Protein AF-A0A5E7Z0D5-F1 (afdb_monomer)

Secondary structure (DSSP, 8-state):
------------------PPP-TTEEEEEEEE---SSS--EEEEEEEETTT--EEE-S--EE-TT--EEEE-TTSSEEEEE-EEEEEEEEE-TTT--EEEEEEEEEEEEEEEEE-TTSSEEEEEETTTTEEEEEEB-TTS-B-GGG-EEEE-----S-TTTSSS--B---EE-TTSSEEEEEEGGGTEEEEEEEP-STT-SEEEEEEEEEEPPTT--EEEEEE-TTSSEEEEEETTTTEEEEEEEETTEEEEEEEEESS-TT--SPP-EEEEEE-TTSSEEEEEE-TT--EEEEEEE-GGG-EEEEEEEE-SSS-EEEEEE-TTSSEEEEEETTTTEEEEEEE-TTT--EEEEEEEEE-SSEEEEEEEE----HHHHHHHHHHHHHHHHHHS--HHHHHHHEEEEEEEE-TTS-EE-HHHHHHHHHTTSS-EEEEEEEEEEEEEETTEEEEEEEEEEEEEETTEEEEEEEEEEEEEEEETTEEEEEEEEEEEPP-

Radius of gyration: 27.44 Å; Cα contacts (8 Å, |Δi|>4): 1356; chains: 1; bounding box: 80×64×77 Å

Nearest PDB structures (foldseek):
  3fgb-assembly2_B  TM=9.399E-01  e=6.835E-38  Bacteroides thetaiotaomicron
  3scy-assembly1_A  TM=9.393E-01  e=9.333E-38  Bacteroides fragilis NCTC 9343
  4qrj-assembly2_B  TM=9.425E-01  e=2.634E-34  Bacteroides uniformis ATCC 8492
  2r4i-assembly1_B  TM=9.078E-01  e=1.260E-07  Cytophaga hutchinsonii ATCC 33406
  3ksp-assembly1_A-2  TM=9.012E-01  e=8.169E-07  Exiguobacterium sibiricum 255-15

Structure (mmCIF, N/CA/C/O backbone):
data_AF-A0A5E7Z0D5-F1
#
_entry.id   AF-A0A5E7Z0D5-F1
#
loop_
_atom_site.group_PDB
_atom_site.id
_atom_site.type_symbol
_atom_site.label_atom_id
_atom_site.label_alt_id
_atom_site.label_comp_id
_atom_site.label_asym_id
_atom_site.label_entity_id
_atom_site.label_seq_id
_atom_site.pdbx_PDB_ins_code
_atom_site.Cartn_x
_atom_site.Cartn_y
_atom_site.Cartn_z
_atom_site.occupancy
_atom_site.B_iso_or_equiv
_atom_site.auth_seq_id
_atom_site.auth_comp_id
_atom_site.auth_asym_id
_atom_site.auth_atom_id
_atom_site.pdbx_PDB_model_num
ATOM 1 N N . MET A 1 1 ? 36.336 -41.638 30.216 1.00 37.53 1 MET A N 1
ATOM 2 C CA . MET A 1 1 ? 35.121 -41.550 29.376 1.00 37.53 1 MET A CA 1
ATOM 3 C C . MET A 1 1 ? 33.910 -41.396 30.291 1.00 37.53 1 MET A C 1
ATOM 5 O O . MET A 1 1 ? 33.478 -42.378 30.875 1.00 37.53 1 MET A O 1
ATOM 9 N N . LYS A 1 2 ? 33.425 -40.168 30.506 1.00 29.89 2 LYS A N 1
ATOM 10 C CA . LYS A 1 2 ? 32.210 -39.881 31.289 1.00 29.89 2 LYS A CA 1
ATOM 11 C C . LYS A 1 2 ? 31.131 -39.433 30.299 1.00 29.89 2 LYS A C 1
ATOM 13 O O . LYS A 1 2 ? 31.333 -38.435 29.617 1.00 29.89 2 LYS A O 1
ATOM 18 N N . LYS A 1 3 ? 30.046 -40.200 30.162 1.00 30.17 3 LYS A N 1
ATOM 19 C CA . LYS A 1 3 ? 28.889 -39.843 29.326 1.00 30.17 3 LYS A CA 1
ATOM 20 C C . LYS A 1 3 ? 27.895 -39.065 30.189 1.00 30.17 3 LYS A C 1
ATOM 22 O O . LYS A 1 3 ? 27.376 -39.608 31.157 1.00 30.17 3 LYS A O 1
ATOM 27 N N . ILE A 1 4 ? 27.681 -37.800 29.846 1.00 34.19 4 ILE A N 1
ATOM 28 C CA . ILE A 1 4 ? 26.639 -36.937 30.410 1.00 34.19 4 ILE A CA 1
ATOM 29 C C . ILE A 1 4 ? 25.372 -37.191 29.588 1.00 34.19 4 ILE A C 1
ATOM 31 O O . ILE A 1 4 ? 25.382 -37.007 28.372 1.00 34.19 4 ILE A O 1
ATOM 35 N N . ALA A 1 5 ? 24.309 -37.665 30.236 1.00 29.64 5 ALA A N 1
ATOM 36 C CA . ALA A 1 5 ? 22.995 -37.820 29.625 1.00 29.64 5 ALA A CA 1
ATOM 37 C C . ALA A 1 5 ? 22.244 -36.483 29.718 1.00 29.64 5 ALA A C 1
ATOM 39 O O . ALA A 1 5 ? 21.929 -36.022 30.813 1.00 29.64 5 ALA A O 1
ATOM 40 N N . PHE A 1 6 ? 21.986 -35.853 28.572 1.00 29.36 6 PHE A N 1
ATOM 41 C CA . PHE A 1 6 ? 21.096 -34.698 28.469 1.00 29.36 6 PHE A CA 1
ATOM 42 C C . PHE A 1 6 ? 19.648 -35.195 28.428 1.00 29.36 6 PHE A C 1
ATOM 44 O O . PHE A 1 6 ? 19.239 -35.859 27.476 1.00 29.36 6 PHE A O 1
ATOM 51 N N . VAL A 1 7 ? 18.876 -34.879 29.466 1.00 30.89 7 VAL A N 1
ATOM 52 C CA . VAL A 1 7 ? 17.419 -35.040 29.476 1.00 30.89 7 VAL A CA 1
ATOM 53 C C . VAL A 1 7 ? 16.827 -33.864 28.700 1.00 30.89 7 VAL A C 1
ATOM 55 O O . VAL A 1 7 ? 16.908 -32.720 29.139 1.00 30.89 7 VAL A O 1
ATOM 58 N N . PHE A 1 8 ? 16.264 -34.143 27.525 1.00 29.30 8 PHE A N 1
ATOM 59 C CA . PHE A 1 8 ? 15.476 -33.179 26.761 1.00 29.30 8 PHE A CA 1
ATOM 60 C C . PHE A 1 8 ? 14.107 -33.022 27.433 1.00 29.30 8 PHE A C 1
ATOM 62 O O . PHE A 1 8 ? 13.264 -33.915 27.369 1.00 29.30 8 PHE A O 1
ATOM 69 N N . LEU A 1 9 ? 13.892 -31.886 28.097 1.00 29.66 9 LEU A N 1
ATOM 70 C CA . LEU A 1 9 ? 12.584 -31.485 28.600 1.00 29.66 9 LEU A CA 1
ATOM 71 C C . LEU A 1 9 ? 11.788 -30.887 27.428 1.00 29.66 9 LEU A C 1
ATOM 73 O O . LEU A 1 9 ? 12.000 -29.742 27.034 1.00 29.66 9 LEU A O 1
ATOM 77 N N . CYS A 1 10 ? 10.905 -31.686 26.827 1.00 27.34 10 CYS A N 1
ATOM 78 C CA . CYS A 1 10 ? 9.940 -31.215 25.834 1.00 27.34 10 CYS A CA 1
ATOM 79 C C . CYS A 1 10 ? 8.899 -30.311 26.515 1.00 27.34 10 CYS A C 1
ATOM 81 O O . CYS A 1 10 ? 7.914 -30.797 27.067 1.00 27.34 10 CYS A O 1
ATOM 83 N N . CYS A 1 11 ? 9.092 -28.993 26.450 1.00 29.31 11 CYS A N 1
ATOM 84 C CA . CYS A 1 11 ? 8.020 -28.033 26.697 1.00 29.31 11 CYS A CA 1
ATOM 85 C C . CYS A 1 11 ? 7.026 -28.079 25.528 1.00 29.31 11 CYS A C 1
ATOM 87 O O . CYS A 1 11 ? 7.243 -27.473 24.481 1.00 29.31 11 CYS A O 1
ATOM 89 N N . LEU A 1 12 ? 5.928 -28.809 25.718 1.00 31.12 12 LEU A N 1
ATOM 90 C CA . LEU A 1 12 ? 4.704 -28.665 24.935 1.00 31.12 12 LEU A CA 1
ATOM 91 C C . LEU A 1 12 ? 4.104 -27.283 25.234 1.00 31.12 12 LEU A C 1
ATOM 93 O O . LEU A 1 12 ? 3.359 -27.114 26.196 1.00 31.12 12 LEU A O 1
ATOM 97 N N . MET A 1 13 ? 4.445 -26.279 24.424 1.00 34.06 13 MET A N 1
ATOM 98 C CA . MET A 1 13 ? 3.669 -25.042 24.368 1.00 34.06 13 MET A CA 1
ATOM 99 C C . MET A 1 13 ? 2.326 -25.366 23.715 1.00 34.06 13 MET A C 1
ATOM 101 O O . MET A 1 13 ? 2.240 -25.590 22.508 1.00 34.06 13 MET A O 1
ATOM 105 N N . GLY A 1 14 ? 1.283 -25.448 24.541 1.00 28.08 14 GLY A N 1
ATOM 106 C CA . GLY A 1 14 ? -0.093 -25.551 24.084 1.00 28.08 14 GLY A CA 1
ATOM 107 C C . GLY A 1 14 ? -0.430 -24.356 23.198 1.00 28.08 14 GLY A C 1
ATOM 108 O O . GLY A 1 14 ? -0.290 -23.207 23.613 1.00 28.08 14 GLY A O 1
ATOM 109 N N . ALA A 1 15 ? -0.861 -24.642 21.972 1.00 31.47 15 ALA A N 1
ATOM 110 C CA . ALA A 1 15 ? -1.439 -23.655 21.084 1.00 31.47 15 ALA A CA 1
ATOM 111 C C . ALA A 1 15 ? -2.697 -23.087 21.750 1.00 31.47 15 ALA A C 1
ATOM 113 O O . ALA A 1 15 ? -3.730 -23.753 21.827 1.00 31.47 15 ALA A O 1
ATOM 114 N N . THR A 1 16 ? -2.618 -21.856 22.250 1.00 29.27 16 THR A N 1
ATOM 115 C CA . THR A 1 16 ? -3.814 -21.084 22.552 1.00 29.27 16 THR A CA 1
ATOM 116 C C . THR A 1 16 ? -4.454 -20.736 21.216 1.00 29.27 16 THR A C 1
ATOM 118 O O . THR A 1 16 ? -3.935 -19.956 20.420 1.00 29.27 16 THR A O 1
ATOM 121 N N . SER A 1 17 ? -5.586 -21.371 20.932 1.00 31.45 17 SER A N 1
ATOM 122 C CA . SER A 1 17 ? -6.479 -20.987 19.848 1.00 31.45 17 SER A CA 1
ATOM 123 C C . SER A 1 17 ? -7.013 -19.584 20.140 1.00 31.45 17 SER A C 1
ATOM 125 O O . SER A 1 17 ? -8.058 -19.420 20.773 1.00 31.45 17 SER A O 1
ATOM 127 N N . GLY A 1 18 ? -6.265 -18.563 19.723 1.00 27.36 18 GLY A N 1
ATOM 128 C CA . GLY A 1 18 ? -6.755 -17.197 19.646 1.00 27.36 18 GLY A CA 1
ATOM 129 C C . GLY A 1 18 ? -7.931 -17.178 18.680 1.00 27.36 18 GLY A C 1
ATOM 130 O O . GLY A 1 18 ? -7.760 -17.413 17.485 1.00 27.36 18 GLY A O 1
ATOM 131 N N . LYS A 1 19 ? -9.141 -16.947 19.196 1.00 28.67 19 LYS A N 1
ATOM 132 C CA . LYS A 1 19 ? -10.292 -16.621 18.351 1.00 28.67 19 LYS A CA 1
ATOM 133 C C . LYS A 1 19 ? -9.895 -15.425 17.484 1.00 28.67 19 LYS A C 1
ATOM 135 O O . LYS A 1 19 ? -9.382 -14.435 18.003 1.00 28.67 19 LYS A O 1
ATOM 140 N N . ALA A 1 20 ? -10.073 -15.582 16.174 1.00 31.44 20 ALA A N 1
ATOM 141 C CA . ALA A 1 20 ? -9.676 -14.621 15.160 1.00 31.44 20 ALA A CA 1
ATOM 142 C C . ALA A 1 20 ? -10.129 -13.205 15.544 1.00 31.44 20 ALA A C 1
ATOM 144 O O . ALA A 1 20 ? -11.302 -12.986 15.856 1.00 31.44 20 ALA A O 1
ATOM 145 N N . GLN A 1 21 ? -9.198 -12.246 15.489 1.00 39.12 21 GLN A N 1
ATOM 146 C CA . GLN A 1 21 ? -9.558 -10.837 15.334 1.00 39.12 21 GLN A CA 1
ATOM 147 C C . GLN A 1 21 ? -10.571 -10.728 14.189 1.00 39.12 21 GLN A C 1
ATOM 149 O O . GLN A 1 21 ? -10.588 -11.574 13.296 1.00 39.12 21 GLN A O 1
ATOM 154 N N . ASN A 1 22 ? -11.439 -9.720 14.204 1.00 43.09 22 ASN A N 1
ATOM 155 C CA . ASN A 1 22 ? -12.392 -9.504 13.120 1.00 43.09 22 ASN A CA 1
ATOM 156 C C . ASN A 1 22 ? -11.619 -9.081 11.847 1.00 43.09 22 ASN A C 1
ATOM 158 O O . ASN A 1 22 ? -11.529 -7.902 11.522 1.00 43.09 22 ASN A O 1
ATOM 162 N N . THR A 1 23 ? -11.003 -10.052 11.162 1.00 55.59 23 THR A N 1
ATOM 163 C CA . THR A 1 23 ? -10.014 -9.908 10.075 1.00 55.59 23 THR A CA 1
ATOM 164 C C . THR A 1 23 ? -10.594 -9.304 8.802 1.00 55.59 23 THR A C 1
ATOM 166 O O . THR A 1 23 ? -9.869 -9.064 7.842 1.00 55.59 23 THR A O 1
ATOM 169 N N . ASN A 1 24 ? -11.900 -9.053 8.776 1.00 80.75 24 ASN A N 1
ATOM 170 C CA . ASN A 1 24 ? -12.598 -8.542 7.609 1.00 80.75 24 ASN A CA 1
ATOM 171 C C . ASN A 1 24 ? -12.686 -7.013 7.577 1.00 80.75 24 ASN A C 1
ATOM 173 O O . ASN A 1 24 ? -13.248 -6.496 6.625 1.00 80.75 24 ASN A O 1
ATOM 177 N N . GLN A 1 25 ? -12.195 -6.276 8.575 1.00 87.50 25 GLN A N 1
ATOM 178 C CA . GLN A 1 25 ? -12.237 -4.809 8.549 1.00 87.50 25 GLN A CA 1
ATOM 179 C C . GLN A 1 25 ? -10.837 -4.229 8.368 1.00 87.50 25 GLN A C 1
ATOM 181 O O . GLN A 1 25 ? -9.876 -4.631 9.026 1.00 87.50 25 GLN A O 1
ATOM 186 N N . SER A 1 26 ? -10.706 -3.265 7.465 1.00 93.81 26 SER A N 1
ATOM 187 C CA . SER A 1 26 ? -9.456 -2.536 7.233 1.00 93.81 26 SER A CA 1
ATOM 188 C C . SER A 1 26 ? -9.747 -1.071 6.949 1.00 93.81 26 SER A C 1
ATOM 190 O O . SER A 1 26 ? -10.815 -0.732 6.448 1.00 93.81 26 SER A O 1
ATOM 192 N N . PHE A 1 27 ? -8.796 -0.193 7.232 1.00 95.19 27 PHE A N 1
ATOM 193 C CA . PHE A 1 27 ? -8.756 1.126 6.627 1.00 95.19 27 PHE A CA 1
ATOM 194 C C . PHE A 1 27 ? -8.093 1.042 5.254 1.00 95.19 27 PHE A C 1
ATOM 196 O O . PHE A 1 27 ? -7.134 0.299 5.063 1.00 95.19 27 PHE A O 1
ATOM 203 N N . LEU A 1 28 ? -8.616 1.802 4.301 1.00 97.50 28 LEU A N 1
ATOM 204 C CA . LEU A 1 28 ? -8.017 2.069 3.005 1.00 97.50 28 LEU A CA 1
ATOM 205 C C . LEU A 1 28 ? -7.656 3.554 2.948 1.00 97.50 28 LEU A C 1
ATOM 207 O O . LEU A 1 28 ? -8.540 4.414 2.986 1.00 97.50 28 LEU A O 1
ATOM 211 N N . PHE A 1 29 ? -6.364 3.833 2.822 1.00 97.88 29 PHE A N 1
ATOM 212 C CA . PHE A 1 29 ? -5.819 5.160 2.566 1.00 97.88 29 PHE A CA 1
ATOM 213 C C . PHE A 1 29 ? -5.615 5.346 1.069 1.00 97.88 29 PHE A C 1
ATOM 215 O O . PHE A 1 29 ? -5.011 4.498 0.406 1.00 97.88 29 PHE A O 1
ATOM 222 N N . ILE A 1 30 ? -6.123 6.460 0.549 1.00 97.75 30 ILE A N 1
ATOM 223 C CA . ILE A 1 30 ? -6.077 6.798 -0.871 1.00 97.75 30 ILE A CA 1
ATOM 224 C C . ILE A 1 30 ? -5.329 8.113 -1.036 1.00 97.75 30 ILE A C 1
ATOM 226 O O . ILE A 1 30 ? -5.827 9.159 -0.626 1.00 97.75 30 ILE A O 1
ATOM 230 N N . GLY A 1 31 ? -4.142 8.041 -1.628 1.00 97.31 31 GLY A N 1
ATOM 231 C CA . GLY A 1 31 ? -3.338 9.202 -1.989 1.00 97.31 31 GLY A CA 1
ATOM 232 C C . GLY A 1 31 ? -3.725 9.744 -3.364 1.00 97.31 31 GLY A C 1
ATOM 233 O O . GLY A 1 31 ? -3.953 8.962 -4.299 1.00 97.31 31 GLY A O 1
ATOM 234 N N . THR A 1 32 ? -3.812 11.068 -3.489 1.00 95.81 32 THR A N 1
ATOM 235 C CA . THR A 1 32 ? -4.275 11.755 -4.702 1.00 95.81 32 THR A CA 1
ATOM 236 C C . THR A 1 32 ? -3.263 12.771 -5.232 1.00 95.81 32 THR A C 1
ATOM 238 O O . THR A 1 32 ? -2.401 13.276 -4.509 1.00 95.81 32 THR A O 1
ATOM 241 N N . TYR A 1 33 ? -3.347 13.071 -6.532 1.00 93.69 33 TYR A N 1
ATOM 242 C CA . TYR A 1 33 ? -2.724 14.283 -7.072 1.00 93.69 33 TYR A CA 1
ATOM 243 C C . TYR A 1 33 ? -3.611 15.494 -6.817 1.00 93.69 33 TYR A C 1
ATOM 245 O O . TYR A 1 33 ? -4.832 15.382 -6.884 1.00 93.69 33 TYR A O 1
ATOM 253 N N . ALA A 1 34 ? -2.988 16.655 -6.613 1.00 84.00 34 ALA A N 1
ATOM 254 C CA . ALA A 1 34 ? -3.727 17.884 -6.403 1.00 84.00 34 ALA A CA 1
ATOM 255 C C . ALA A 1 34 ? -4.514 18.308 -7.659 1.00 84.00 34 ALA A C 1
ATOM 257 O O . ALA A 1 34 ? -4.039 18.181 -8.799 1.00 84.00 34 ALA A O 1
ATOM 258 N N . THR A 1 35 ? -5.720 18.832 -7.449 1.00 76.38 35 THR A N 1
ATOM 259 C CA . THR A 1 35 ? -6.539 19.514 -8.456 1.00 76.38 35 THR A CA 1
ATOM 260 C C . THR A 1 35 ? -7.142 20.794 -7.882 1.00 76.38 35 THR A C 1
ATOM 262 O O . THR A 1 35 ? -7.195 20.988 -6.669 1.00 76.38 35 THR A O 1
ATOM 265 N N . GLU A 1 36 ? -7.623 21.668 -8.763 1.00 70.31 36 GLU A N 1
ATOM 266 C CA . GLU A 1 36 ? -8.406 22.849 -8.375 1.00 70.31 36 GLU A CA 1
ATOM 267 C C . GLU A 1 36 ? -9.855 22.494 -7.973 1.00 70.31 36 GLU A C 1
ATOM 269 O O . GLU A 1 36 ? -10.589 23.355 -7.497 1.00 70.31 36 GLU A O 1
ATOM 274 N N . ALA A 1 37 ? -10.293 21.244 -8.184 1.00 65.19 37 ALA A N 1
ATOM 275 C CA . ALA A 1 37 ? -11.704 20.850 -8.199 1.00 65.19 37 ALA A CA 1
ATOM 276 C C . ALA A 1 37 ? -12.173 20.062 -6.960 1.00 65.19 37 ALA A C 1
ATOM 278 O O . ALA A 1 37 ? -13.358 19.736 -6.861 1.00 65.19 37 ALA A O 1
ATOM 279 N N . GLY A 1 38 ? -11.291 19.745 -6.008 1.00 62.09 38 GLY A N 1
ATOM 280 C CA . GLY A 1 38 ? -11.661 18.954 -4.835 1.00 62.09 38 GLY A CA 1
ATOM 281 C C . GLY A 1 38 ? -10.632 18.976 -3.703 1.00 62.09 38 GLY A C 1
ATOM 282 O O . GLY A 1 38 ? -9.546 19.531 -3.858 1.00 62.09 38 GLY A O 1
ATOM 283 N N . PRO A 1 39 ? -10.974 18.389 -2.539 1.00 66.06 39 PRO A N 1
ATOM 284 C CA . PRO A 1 39 ? -10.037 18.269 -1.430 1.00 66.06 39 PRO A CA 1
ATOM 285 C C . PRO A 1 39 ? -8.908 17.300 -1.807 1.00 66.06 39 PRO A C 1
ATOM 287 O O . PRO A 1 39 ? -9.166 16.144 -2.147 1.00 66.06 39 PRO A O 1
ATOM 290 N N . ASN A 1 40 ? -7.669 17.785 -1.736 1.00 80.25 40 ASN A N 1
ATOM 291 C CA . ASN A 1 40 ? -6.457 17.066 -2.125 1.00 80.25 40 ASN A CA 1
ATOM 292 C C . ASN A 1 40 ? -5.793 16.398 -0.917 1.00 80.25 40 ASN A C 1
ATOM 294 O O . ASN A 1 40 ? -5.853 16.928 0.191 1.00 80.25 40 ASN A O 1
ATOM 298 N N . GLY A 1 41 ? -5.114 15.270 -1.133 1.00 91.94 41 GLY A N 1
ATOM 299 C CA . GLY A 1 41 ? -4.286 14.630 -0.113 1.00 91.94 41 GLY A CA 1
ATOM 300 C C . GLY A 1 41 ? -4.647 13.177 0.132 1.00 91.94 41 GLY A C 1
ATOM 301 O O . GLY A 1 41 ? -4.667 12.371 -0.798 1.00 91.94 41 GLY A O 1
ATOM 302 N N . ILE A 1 42 ? -4.860 12.821 1.398 1.00 95.25 42 ILE A N 1
ATOM 303 C CA . ILE A 1 42 ? -5.066 11.430 1.812 1.00 95.25 42 ILE A CA 1
ATOM 304 C C . ILE A 1 42 ? -6.515 11.244 2.258 1.00 95.25 42 ILE A C 1
ATOM 306 O O . ILE A 1 42 ? -6.966 11.844 3.235 1.00 95.25 42 ILE A O 1
ATOM 310 N N . HIS A 1 43 ? -7.250 10.392 1.546 1.00 94.31 43 HIS A N 1
ATOM 311 C CA . HIS A 1 43 ? -8.619 10.022 1.892 1.00 94.31 43 HIS A CA 1
ATOM 312 C C . HIS A 1 43 ? -8.631 8.701 2.662 1.00 94.31 43 HIS A C 1
ATOM 314 O O . HIS A 1 43 ? -8.019 7.731 2.218 1.00 94.31 43 HIS A O 1
ATOM 320 N N . THR A 1 44 ? -9.396 8.633 3.753 1.00 93.94 44 THR A N 1
ATOM 321 C CA . THR A 1 44 ? -9.528 7.415 4.568 1.00 93.94 44 THR A CA 1
ATOM 322 C C . THR A 1 44 ? -10.925 6.810 4.451 1.00 93.94 44 THR A C 1
ATOM 324 O O . THR A 1 44 ? -11.938 7.453 4.757 1.00 93.94 44 THR A O 1
ATOM 327 N N . TYR A 1 45 ? -10.971 5.540 4.061 1.00 94.31 45 TYR A N 1
ATOM 328 C CA . TYR A 1 45 ? -12.174 4.716 4.004 1.00 94.31 45 TYR A CA 1
ATOM 329 C C . TYR A 1 45 ? -12.039 3.516 4.938 1.00 94.31 45 TYR A C 1
ATOM 331 O O . TYR A 1 45 ? -10.950 3.005 5.144 1.00 94.31 45 TYR A O 1
ATOM 339 N N . GLN A 1 46 ? -13.152 3.043 5.479 1.00 91.75 46 GLN A N 1
ATOM 340 C CA . GLN A 1 46 ? -13.270 1.718 6.059 1.00 91.75 46 GLN A CA 1
ATOM 341 C C . GLN A 1 46 ? -13.692 0.776 4.938 1.00 91.75 46 GLN A C 1
ATOM 343 O O . GLN A 1 46 ? -14.593 1.101 4.163 1.00 91.75 46 GLN A O 1
ATOM 348 N N . PHE A 1 47 ? -13.033 -0.368 4.865 1.00 94.25 47 PHE A N 1
ATOM 349 C CA . PHE A 1 47 ? -13.257 -1.416 3.892 1.00 94.25 47 PHE A CA 1
ATOM 350 C C . PHE A 1 47 ? -13.705 -2.691 4.601 1.00 94.25 47 PHE A C 1
ATOM 352 O O . PHE A 1 47 ? -13.044 -3.165 5.529 1.00 94.25 47 PHE A O 1
ATOM 359 N N . ASP A 1 48 ? -14.816 -3.244 4.129 1.00 90.81 48 ASP A N 1
ATOM 360 C CA . ASP A 1 48 ? -15.330 -4.537 4.551 1.00 90.81 48 ASP A CA 1
ATOM 361 C C . ASP A 1 48 ? -14.841 -5.623 3.583 1.00 90.81 48 ASP A C 1
ATOM 363 O O . ASP A 1 48 ? -15.370 -5.802 2.488 1.00 90.81 48 ASP A O 1
ATOM 367 N N . GLY A 1 49 ? -13.834 -6.386 3.993 1.00 91.00 49 GLY A N 1
ATOM 368 C CA . GLY A 1 49 ? -13.278 -7.505 3.239 1.00 91.00 49 GLY A CA 1
ATOM 369 C C . GLY A 1 49 ? -14.211 -8.707 3.103 1.00 91.00 49 GLY A C 1
ATOM 370 O O . GLY A 1 49 ? -13.835 -9.679 2.455 1.00 91.00 49 GLY A O 1
ATOM 371 N N . GLY A 1 50 ? -15.408 -8.711 3.697 1.00 90.12 50 GLY A N 1
ATOM 372 C CA . GLY A 1 50 ? -16.445 -9.713 3.429 1.00 90.12 50 GLY A CA 1
ATOM 373 C C . GLY A 1 50 ? -17.305 -9.358 2.212 1.00 90.12 50 GLY A C 1
ATOM 374 O O . GLY A 1 50 ? -17.643 -10.232 1.415 1.00 90.12 50 GLY A O 1
ATOM 375 N N . THR A 1 51 ? -17.628 -8.075 2.052 1.00 90.69 51 THR A N 1
ATOM 376 C CA . THR A 1 51 ? -18.612 -7.573 1.073 1.00 90.69 51 THR A CA 1
ATOM 377 C C . THR A 1 51 ? -18.021 -6.678 -0.020 1.00 90.69 51 THR A C 1
ATOM 379 O O . THR A 1 51 ? -18.697 -6.409 -1.012 1.00 90.69 51 THR A O 1
ATOM 382 N N . GLY A 1 52 ? -16.788 -6.198 0.154 1.00 92.56 52 GLY A N 1
ATOM 383 C CA . GLY A 1 52 ? -16.147 -5.194 -0.700 1.00 92.56 52 GLY A CA 1
ATOM 384 C C . GLY A 1 52 ? -16.595 -3.753 -0.419 1.00 92.56 52 GLY A C 1
ATOM 385 O O . GLY A 1 52 ? -16.118 -2.825 -1.071 1.00 92.56 52 GLY A O 1
ATOM 386 N N . ALA A 1 53 ? -17.506 -3.544 0.540 1.00 90.94 53 ALA A N 1
ATOM 387 C CA . ALA A 1 53 ? -18.100 -2.238 0.796 1.00 90.94 53 ALA A CA 1
ATOM 388 C C . ALA A 1 53 ? -17.082 -1.232 1.358 1.00 90.94 53 ALA A C 1
ATOM 390 O O . ALA A 1 53 ? -16.253 -1.561 2.208 1.00 90.94 53 ALA A O 1
ATOM 391 N N . LEU A 1 54 ? -17.196 0.020 0.906 1.00 92.56 54 LEU A N 1
ATOM 392 C CA . LEU A 1 54 ? -16.366 1.149 1.323 1.00 92.56 54 LEU A CA 1
ATOM 393 C C . LEU A 1 54 ? -17.226 2.211 2.007 1.00 92.56 54 LEU A C 1
ATOM 395 O O . LEU A 1 54 ? -18.251 2.633 1.474 1.00 92.56 54 LEU A O 1
ATOM 399 N N . ARG A 1 55 ? -16.780 2.696 3.166 1.00 89.50 55 ARG A N 1
ATOM 400 C CA . ARG A 1 55 ? -17.418 3.800 3.894 1.00 89.50 55 ARG A CA 1
ATOM 401 C C . ARG A 1 55 ? -16.383 4.855 4.240 1.00 89.50 55 ARG A C 1
ATOM 403 O O . ARG A 1 55 ? -15.401 4.550 4.904 1.00 89.50 55 ARG A O 1
ATOM 410 N N . LYS A 1 56 ? -16.596 6.106 3.832 1.00 86.75 56 LYS A N 1
ATOM 411 C CA . LYS A 1 56 ? -15.685 7.206 4.185 1.00 86.75 56 LYS A CA 1
ATOM 412 C C . LYS A 1 56 ? -15.676 7.415 5.706 1.00 86.75 56 LYS A C 1
ATOM 414 O O . LYS A 1 56 ? -16.742 7.437 6.323 1.00 86.75 56 LYS A O 1
ATOM 419 N N . VAL A 1 57 ? -14.489 7.529 6.306 1.00 77.94 57 VAL A N 1
ATOM 420 C CA . VAL A 1 57 ? -14.329 7.595 7.775 1.00 77.94 57 VAL A CA 1
ATOM 421 C C . VAL A 1 57 ? -13.972 8.998 8.242 1.00 77.94 57 VAL A C 1
ATOM 423 O O . VAL A 1 57 ? -14.486 9.428 9.270 1.00 77.94 57 VAL A O 1
ATOM 426 N N . GLN A 1 58 ? -13.118 9.712 7.504 1.00 71.44 58 GLN A N 1
ATOM 427 C CA . GLN A 1 58 ? -12.550 10.983 7.962 1.00 71.44 58 GLN A CA 1
ATOM 428 C C . GLN A 1 58 ? -12.543 12.069 6.878 1.00 71.44 58 GLN A C 1
ATOM 430 O O . GLN A 1 58 ? -12.639 11.752 5.682 1.00 71.44 58 GLN A O 1
ATOM 435 N N . PRO A 1 59 ? -12.436 13.353 7.282 1.00 70.19 59 PRO A N 1
ATOM 436 C CA . PRO A 1 59 ? -12.004 14.428 6.396 1.00 70.19 59 PRO A CA 1
ATOM 437 C C . PRO A 1 59 ? -10.662 14.091 5.738 1.00 70.19 59 PRO A C 1
ATOM 439 O O . PRO A 1 59 ? -9.900 13.266 6.237 1.00 70.19 59 PRO A O 1
ATOM 442 N N . VAL A 1 60 ? -10.396 14.711 4.594 1.00 76.88 60 VAL A N 1
ATOM 443 C CA . VAL A 1 60 ? -9.141 14.509 3.865 1.00 76.88 60 VAL A CA 1
ATOM 444 C C . VAL A 1 60 ? -7.998 15.087 4.697 1.00 76.88 60 VAL A C 1
ATOM 446 O O . VAL A 1 60 ? -8.101 16.223 5.155 1.00 76.88 60 VAL A O 1
ATOM 449 N N . ALA A 1 61 ? -6.927 14.319 4.905 1.00 82.12 61 ALA A N 1
ATOM 450 C CA . ALA A 1 61 ? -5.690 14.892 5.421 1.00 82.12 61 ALA A CA 1
ATOM 451 C C . ALA A 1 61 ? -5.049 15.679 4.276 1.00 82.12 61 ALA A C 1
ATOM 453 O O . ALA A 1 61 ? -4.550 15.081 3.318 1.00 82.12 61 ALA A O 1
ATOM 454 N N . GLU A 1 62 ? -5.150 17.006 4.351 1.00 87.69 62 GLU A N 1
ATOM 455 C CA . GLU A 1 62 ? -4.696 17.904 3.293 1.00 87.69 62 GLU A CA 1
ATOM 456 C C . GLU A 1 62 ? -3.191 17.758 3.080 1.00 87.69 62 GLU A C 1
ATOM 458 O O . GLU A 1 62 ? -2.382 17.937 3.993 1.00 87.69 62 GLU A O 1
ATOM 463 N N . LEU A 1 63 ? -2.828 17.384 1.857 1.00 88.00 63 LEU A N 1
ATOM 464 C CA . LEU A 1 63 ? -1.447 17.248 1.432 1.00 88.00 63 LEU A CA 1
ATOM 465 C C . LEU A 1 63 ? -1.382 17.382 -0.085 1.00 88.00 63 LEU A C 1
ATOM 467 O O . LEU A 1 63 ? -1.993 16.602 -0.817 1.00 88.00 63 LEU A O 1
ATOM 471 N N . ASP A 1 64 ? -0.605 18.340 -0.572 1.00 88.25 64 ASP A N 1
ATOM 472 C CA . ASP A 1 64 ? -0.442 18.504 -2.010 1.00 88.25 64 ASP A CA 1
ATOM 473 C C . ASP A 1 64 ? 0.276 17.297 -2.611 1.00 88.25 64 ASP A C 1
ATOM 475 O O . ASP A 1 64 ? 1.380 16.939 -2.208 1.00 88.25 64 ASP A O 1
ATOM 479 N N . ASN A 1 65 ? -0.337 16.687 -3.626 1.00 91.81 65 ASN A N 1
ATOM 480 C CA . ASN A 1 65 ? 0.261 15.602 -4.402 1.00 91.81 65 ASN A CA 1
ATOM 481 C C . ASN A 1 65 ? 0.744 14.412 -3.555 1.00 91.81 65 ASN A C 1
ATOM 483 O O . ASN A 1 65 ? 1.861 13.935 -3.775 1.00 91.81 65 ASN A O 1
ATOM 487 N N . ALA A 1 66 ? -0.104 13.921 -2.642 1.00 95.31 66 ALA A N 1
ATOM 488 C CA . ALA A 1 66 ? 0.073 12.695 -1.853 1.00 95.31 66 ALA A CA 1
ATOM 489 C C . ALA A 1 66 ? 0.163 11.431 -2.741 1.00 95.31 66 ALA A C 1
ATOM 491 O O . ALA A 1 66 ? -0.690 10.547 -2.715 1.00 95.31 66 ALA A O 1
ATOM 492 N N . SER A 1 67 ? 1.182 11.359 -3.595 1.00 95.75 67 SER A N 1
ATOM 493 C CA . SER A 1 67 ? 1.191 10.496 -4.780 1.00 95.75 67 SER A CA 1
ATOM 494 C C . SER A 1 67 ? 1.590 9.049 -4.494 1.00 95.75 67 SER A C 1
ATOM 496 O O . SER A 1 67 ? 1.338 8.169 -5.320 1.00 95.75 67 SER A O 1
ATOM 498 N N . PHE A 1 68 ? 2.172 8.795 -3.321 1.00 98.56 68 PHE A N 1
ATOM 499 C CA . PHE A 1 68 ? 2.463 7.460 -2.814 1.00 98.56 68 PHE A CA 1
ATOM 500 C C . PHE A 1 68 ? 2.487 7.446 -1.286 1.00 98.56 68 PHE A C 1
ATOM 502 O O . PHE A 1 68 ? 2.943 8.400 -0.653 1.00 98.56 68 PHE A O 1
ATOM 509 N N . LEU A 1 69 ? 2.006 6.351 -0.707 1.00 98.56 69 LEU A N 1
ATOM 510 C CA . LEU A 1 69 ? 1.872 6.162 0.732 1.00 98.56 69 LEU A CA 1
ATOM 511 C C . LEU A 1 69 ? 2.586 4.874 1.153 1.00 98.56 69 LEU A C 1
ATOM 513 O O . LEU A 1 69 ? 2.642 3.915 0.380 1.00 98.56 69 LEU A O 1
ATOM 517 N N . ALA A 1 70 ? 3.053 4.818 2.393 1.00 98.31 70 ALA A N 1
ATOM 518 C CA . ALA A 1 70 ? 3.455 3.597 3.080 1.00 98.31 70 ALA A CA 1
ATOM 519 C C . ALA A 1 70 ? 2.848 3.590 4.484 1.00 98.31 70 ALA A C 1
ATOM 521 O O . ALA A 1 70 ? 2.811 4.625 5.140 1.00 98.31 70 ALA A O 1
ATOM 522 N N . VAL A 1 71 ? 2.375 2.432 4.931 1.00 97.56 71 VAL A N 1
ATOM 523 C CA . VAL A 1 71 ? 1.928 2.209 6.311 1.00 97.56 71 VAL A CA 1
ATOM 524 C C . VAL A 1 71 ? 2.993 1.350 6.981 1.00 97.56 71 VAL A C 1
ATOM 526 O O . VAL A 1 71 ? 3.505 0.435 6.332 1.00 97.56 71 VAL A O 1
ATOM 529 N N . SER A 1 72 ? 3.367 1.667 8.219 1.00 95.69 72 SER A N 1
ATOM 530 C CA . SER A 1 72 ? 4.292 0.837 8.998 1.00 95.69 72 SER A CA 1
ATOM 531 C C . SER A 1 72 ? 3.677 -0.536 9.291 1.00 95.69 72 SER A C 1
ATOM 533 O O . SER A 1 72 ? 2.456 -0.676 9.368 1.00 95.69 72 SER A O 1
ATOM 535 N N . ASP A 1 73 ? 4.501 -1.571 9.463 1.00 92.38 73 ASP A N 1
ATOM 536 C CA . ASP A 1 73 ? 4.005 -2.944 9.654 1.00 92.38 73 ASP A CA 1
ATOM 537 C C . ASP A 1 73 ? 3.158 -3.095 10.929 1.00 92.38 73 ASP A C 1
ATOM 539 O O . ASP A 1 73 ? 2.163 -3.825 10.936 1.00 92.38 73 ASP A O 1
ATOM 543 N N . ASP A 1 74 ? 3.484 -2.339 11.978 1.00 90.38 74 ASP A N 1
ATOM 544 C CA . ASP A 1 74 ? 2.713 -2.261 13.222 1.00 90.38 74 ASP A CA 1
ATOM 545 C C . ASP A 1 74 ? 1.397 -1.464 13.093 1.00 90.38 74 ASP A C 1
ATOM 547 O O . ASP A 1 74 ? 0.567 -1.500 13.999 1.00 90.38 74 ASP A O 1
ATOM 551 N N . GLN A 1 75 ? 1.161 -0.822 11.942 1.00 92.56 75 GLN A N 1
ATOM 552 C CA . GLN A 1 75 ? -0.014 -0.010 11.612 1.00 92.56 75 GLN A CA 1
ATOM 553 C C . GLN A 1 75 ? -0.167 1.260 12.466 1.00 92.56 75 GLN A C 1
ATOM 555 O O . GLN A 1 75 ? -1.276 1.782 12.591 1.00 92.56 75 G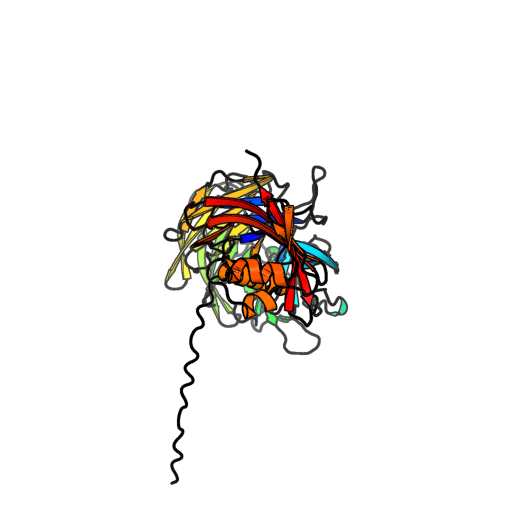LN A O 1
ATOM 560 N N . THR A 1 76 ? 0.921 1.771 13.049 1.00 92.50 76 THR A N 1
ATOM 561 C CA . THR A 1 76 ? 0.892 2.961 13.919 1.00 92.50 76 THR A CA 1
ATOM 562 C C . THR A 1 76 ? 1.383 4.239 13.242 1.00 92.50 76 THR A C 1
ATOM 564 O O . THR A 1 76 ? 1.150 5.332 13.760 1.00 92.50 76 THR A O 1
ATOM 567 N N . ASN A 1 77 ? 1.989 4.145 12.056 1.00 97.56 77 ASN A N 1
ATOM 568 C CA . ASN A 1 77 ? 2.452 5.289 11.281 1.00 97.56 77 ASN A CA 1
ATOM 569 C C . ASN A 1 77 ? 2.070 5.184 9.804 1.00 97.56 77 ASN A C 1
ATOM 571 O O . ASN A 1 77 ? 1.962 4.103 9.220 1.00 97.56 77 ASN A O 1
ATOM 575 N N . LEU A 1 78 ? 1.910 6.350 9.182 1.00 98.25 78 LEU A N 1
ATOM 576 C CA . LEU A 1 78 ? 1.764 6.490 7.741 1.00 98.25 78 LEU A CA 1
ATOM 577 C C . LEU A 1 78 ? 2.778 7.512 7.226 1.00 98.25 78 LEU A C 1
ATOM 579 O O . LEU A 1 78 ? 2.907 8.609 7.768 1.00 98.25 78 LEU A O 1
ATOM 583 N N . TYR A 1 79 ? 3.456 7.161 6.140 1.00 98.62 79 TYR A N 1
ATOM 584 C CA . TYR A 1 79 ? 4.400 8.012 5.428 1.00 98.62 79 TYR A CA 1
ATOM 585 C C . TYR A 1 79 ? 3.854 8.359 4.047 1.00 98.62 79 TYR A C 1
ATOM 587 O O . TYR A 1 79 ? 3.358 7.482 3.341 1.00 98.62 79 TYR A O 1
ATOM 595 N N . ALA A 1 80 ? 3.953 9.625 3.645 1.00 98.31 80 ALA A N 1
ATOM 596 C CA . ALA A 1 80 ? 3.396 10.112 2.385 1.00 98.31 80 ALA A CA 1
ATOM 597 C C . ALA A 1 80 ? 4.367 11.033 1.641 1.00 98.31 80 ALA A C 1
ATOM 599 O O . ALA A 1 80 ? 4.863 12.015 2.201 1.00 98.31 80 ALA A O 1
ATOM 600 N N . VAL A 1 81 ? 4.599 10.752 0.357 1.00 97.19 81 VAL A N 1
ATOM 601 C CA . VAL A 1 81 ? 5.354 11.653 -0.529 1.00 97.19 81 VAL A CA 1
ATOM 602 C C . VAL A 1 81 ? 4.453 12.758 -1.068 1.00 97.19 81 VAL A C 1
ATOM 604 O O . VAL A 1 81 ? 3.311 12.492 -1.432 1.00 97.19 81 VAL A O 1
ATOM 607 N N . SER A 1 82 ? 4.979 13.979 -1.164 1.00 93.69 82 SER A N 1
ATOM 608 C CA . SER A 1 82 ? 4.276 15.160 -1.694 1.00 93.69 82 SER A CA 1
ATOM 609 C C . SER A 1 82 ? 5.053 15.861 -2.818 1.00 93.69 82 SER A C 1
ATOM 611 O O . SER A 1 82 ? 4.916 17.064 -3.044 1.00 93.69 82 SER A O 1
ATOM 613 N N . GLY A 1 83 ? 5.953 15.136 -3.489 1.00 87.81 83 GLY A N 1
ATOM 614 C CA . GLY A 1 83 ? 6.864 15.667 -4.503 1.00 87.81 83 GLY A CA 1
ATOM 615 C C . GLY A 1 83 ? 8.052 16.419 -3.899 1.00 87.81 83 GLY A C 1
ATOM 616 O O . GLY A 1 83 ? 9.192 16.023 -4.099 1.00 87.81 83 GLY A O 1
ATOM 617 N N . SER A 1 84 ? 7.819 17.492 -3.144 1.00 91.94 84 SER A N 1
ATOM 618 C CA . SER A 1 84 ? 8.894 18.300 -2.534 1.00 91.94 84 SER A CA 1
ATOM 619 C C . SER A 1 84 ? 9.278 17.874 -1.114 1.00 91.94 84 SER A C 1
ATOM 621 O O . SER A 1 84 ? 10.247 18.384 -0.549 1.00 91.94 84 SER A O 1
ATOM 623 N N . LYS A 1 85 ? 8.499 16.976 -0.506 1.00 95.50 85 LYS A N 1
ATOM 624 C CA . LYS A 1 85 ? 8.705 16.484 0.858 1.00 95.50 85 LYS A CA 1
ATOM 625 C C . LYS A 1 85 ? 8.284 15.025 0.988 1.00 95.50 85 LYS A C 1
ATOM 627 O O . LYS A 1 85 ? 7.583 14.475 0.131 1.00 95.50 85 LYS A O 1
ATOM 632 N N . VAL A 1 86 ? 8.690 14.430 2.100 1.00 97.81 86 VAL A N 1
ATOM 633 C CA . VAL A 1 86 ? 8.086 13.221 2.661 1.00 97.81 86 VAL A CA 1
ATOM 634 C C . VAL A 1 86 ? 7.565 13.563 4.047 1.00 97.81 86 VAL A C 1
ATOM 636 O O . VAL A 1 86 ? 8.242 14.237 4.819 1.00 97.81 86 VAL A O 1
ATOM 639 N N . ASN A 1 87 ? 6.343 13.139 4.339 1.00 98.19 87 ASN A N 1
ATOM 640 C CA . ASN A 1 87 ? 5.579 13.529 5.517 1.00 98.19 87 ASN A CA 1
ATOM 641 C C . ASN A 1 87 ? 5.304 12.288 6.365 1.00 98.19 87 ASN A C 1
ATOM 643 O O . ASN A 1 87 ? 4.942 11.249 5.813 1.00 98.19 87 ASN A O 1
ATOM 647 N N . ALA A 1 88 ? 5.482 12.404 7.677 1.00 98.38 88 ALA A N 1
ATOM 648 C CA . ALA A 1 88 ? 5.179 11.363 8.648 1.00 98.38 88 ALA A CA 1
ATOM 649 C C . ALA A 1 88 ? 3.911 11.730 9.422 1.00 98.38 88 ALA A C 1
ATOM 651 O O . ALA A 1 88 ? 3.721 12.880 9.828 1.00 98.38 88 ALA A O 1
ATOM 652 N N . TYR A 1 89 ? 3.065 10.735 9.648 1.00 97.81 89 TYR A N 1
ATOM 653 C CA . TYR A 1 89 ? 1.851 10.832 10.444 1.00 97.81 89 TYR A CA 1
ATOM 654 C C . TYR A 1 89 ? 1.831 9.691 11.460 1.00 97.81 89 TYR A C 1
ATOM 656 O O . TYR A 1 89 ? 2.262 8.576 11.150 1.00 97.81 89 TYR A O 1
ATOM 664 N N . THR A 1 90 ? 1.286 9.930 12.651 1.00 95.44 90 THR A N 1
ATOM 665 C CA . THR A 1 90 ? 0.749 8.825 13.452 1.00 95.44 90 THR A CA 1
ATOM 666 C C . THR A 1 90 ? -0.560 8.364 12.832 1.00 95.44 90 THR A C 1
ATOM 668 O O . THR A 1 90 ? -1.338 9.171 12.321 1.00 95.44 90 THR A O 1
ATOM 671 N N . LEU A 1 91 ? -0.789 7.060 12.875 1.00 93.38 91 LEU A N 1
ATOM 672 C CA . LEU A 1 91 ? -2.002 6.382 12.465 1.00 93.38 91 LEU A CA 1
ATOM 673 C C . LEU A 1 91 ? -2.635 5.748 13.705 1.00 93.38 91 LEU A C 1
ATOM 675 O O . LEU A 1 91 ? -2.041 4.898 14.357 1.00 93.38 91 LEU A O 1
ATOM 679 N N . ASN A 1 92 ? -3.868 6.139 14.021 1.00 88.38 92 ASN A N 1
ATOM 680 C CA . ASN A 1 92 ? -4.680 5.414 14.988 1.00 88.38 92 ASN A CA 1
ATOM 681 C C . ASN A 1 92 ? -5.263 4.155 14.314 1.00 88.38 92 ASN A C 1
ATOM 683 O O . ASN A 1 92 ? -6.142 4.293 13.457 1.00 88.38 92 ASN A O 1
ATOM 687 N N . PRO A 1 93 ? -4.845 2.937 14.700 1.00 85.75 93 PRO A N 1
ATOM 688 C CA . PRO A 1 93 ? -5.242 1.719 14.000 1.00 85.75 93 PRO A CA 1
ATOM 689 C C . PRO A 1 93 ? -6.685 1.277 14.297 1.00 85.75 93 PRO A C 1
ATOM 691 O O . PRO A 1 93 ? -7.202 0.399 13.606 1.00 85.75 93 PRO A O 1
ATOM 694 N N . GLY A 1 94 ? -7.354 1.890 15.282 1.00 80.56 94 GLY A N 1
ATOM 695 C CA . GLY A 1 94 ? -8.764 1.646 15.602 1.00 80.56 94 GLY A CA 1
ATOM 696 C C . GLY A 1 94 ? -9.723 2.580 14.861 1.00 80.56 94 GLY A C 1
ATOM 697 O O . GLY A 1 94 ? -10.844 2.189 14.536 1.00 80.56 94 GLY A O 1
ATOM 698 N N . THR A 1 95 ? -9.290 3.807 14.546 1.00 82.19 95 THR A N 1
ATOM 699 C CA . THR A 1 95 ? -10.143 4.846 13.929 1.00 82.19 95 THR A CA 1
ATOM 700 C C . THR A 1 95 ? -9.708 5.276 12.528 1.00 82.19 95 THR A C 1
ATOM 702 O O . THR A 1 95 ? -10.467 5.965 11.839 1.00 82.19 95 THR A O 1
ATOM 705 N N . GLY A 1 96 ? -8.498 4.908 12.104 1.00 87.31 96 GLY A N 1
ATOM 706 C CA . GLY A 1 96 ? -7.892 5.330 10.843 1.00 87.31 96 GLY A CA 1
ATOM 707 C C . GLY A 1 96 ? -7.416 6.784 10.857 1.00 87.31 96 GLY A C 1
ATOM 708 O O . GLY A 1 96 ? -7.215 7.364 9.791 1.00 87.31 96 GLY A O 1
ATOM 709 N N . GLN A 1 97 ? -7.311 7.406 12.041 1.00 87.69 97 GLN A N 1
ATOM 710 C CA . GLN A 1 97 ? -6.968 8.824 12.166 1.00 87.69 97 GLN A CA 1
ATOM 711 C C . GLN A 1 97 ? -5.500 9.086 11.922 1.00 87.69 97 GLN A C 1
ATOM 713 O O . GLN A 1 97 ? -4.660 8.438 12.535 1.00 87.69 97 GLN A O 1
ATOM 718 N N . LEU A 1 98 ? -5.227 10.072 11.068 1.00 92.06 98 LEU A N 1
ATOM 719 C CA . LEU A 1 98 ? -3.886 10.558 10.794 1.00 92.06 98 LEU A CA 1
ATOM 720 C C . LEU A 1 98 ? -3.632 11.849 11.574 1.00 92.06 98 LEU A C 1
ATOM 722 O O . LEU A 1 98 ? -4.405 12.799 11.450 1.00 92.06 98 LEU A O 1
ATOM 726 N N . SER A 1 99 ? -2.540 11.897 12.337 1.00 91.81 99 SER A N 1
ATOM 727 C CA . SER A 1 99 ? -2.043 13.139 12.944 1.00 91.81 99 SER A CA 1
ATOM 728 C C . SER A 1 99 ? -0.640 13.424 12.432 1.00 91.81 99 SER A C 1
ATOM 730 O O . SER A 1 99 ? 0.238 12.572 12.531 1.00 91.81 99 SER A O 1
ATOM 732 N N . PHE A 1 100 ? -0.431 14.608 11.860 1.00 96.06 100 PHE A N 1
ATOM 733 C CA . PHE A 1 100 ? 0.868 14.999 11.317 1.00 96.06 100 PHE A CA 1
ATOM 734 C C . PHE A 1 100 ? 1.937 15.046 12.417 1.00 96.06 100 PHE A C 1
ATOM 736 O O . PHE A 1 100 ? 1.694 15.599 13.488 1.00 96.06 100 PHE A O 1
ATOM 743 N N . LEU A 1 101 ? 3.111 14.482 12.129 1.00 97.25 101 LEU A N 1
ATOM 744 C CA . LEU A 1 101 ? 4.285 14.511 13.000 1.00 97.25 101 LEU A CA 1
ATOM 745 C C . LEU A 1 101 ? 5.286 15.557 12.509 1.00 97.25 101 LEU A C 1
ATOM 747 O O . LEU A 1 101 ? 5.445 16.620 13.105 1.00 97.25 101 LEU A O 1
ATOM 751 N N . ASN A 1 102 ? 5.970 15.251 11.409 1.00 98.06 102 ASN A N 1
ATOM 752 C CA . ASN A 1 102 ? 6.939 16.134 10.778 1.00 98.06 102 ASN A CA 1
ATOM 753 C C . ASN A 1 102 ? 7.147 15.758 9.302 1.00 98.06 102 ASN A C 1
ATOM 755 O O . ASN A 1 102 ? 6.484 14.879 8.747 1.00 98.06 102 ASN A O 1
ATOM 759 N N . SER A 1 103 ? 8.073 16.454 8.646 1.00 97.94 103 SER A N 1
ATOM 760 C CA . SER A 1 103 ? 8.434 16.200 7.252 1.00 97.94 103 SER A CA 1
ATOM 761 C C . SER A 1 103 ? 9.931 16.365 7.024 1.00 97.94 103 SER A C 1
ATOM 763 O O . SER A 1 103 ? 10.565 17.166 7.716 1.00 97.94 103 SER A O 1
ATOM 765 N N . VAL A 1 104 ? 10.461 15.703 6.000 1.00 97.56 104 VAL A N 1
ATOM 766 C CA . VAL A 1 104 ? 11.796 15.954 5.435 1.00 97.56 104 VAL A CA 1
ATOM 767 C C . VAL A 1 104 ? 11.682 16.493 4.003 1.00 97.56 104 VAL A C 1
ATOM 769 O O . VAL A 1 104 ? 10.753 16.101 3.290 1.00 97.56 104 VAL A O 1
ATOM 772 N N . PRO A 1 105 ? 12.575 17.402 3.564 1.00 95.75 105 PRO A N 1
ATOM 773 C CA . PRO A 1 105 ? 12.654 17.819 2.164 1.00 95.75 105 PRO A CA 1
ATOM 774 C C . PRO A 1 105 ? 12.981 16.642 1.245 1.00 95.75 105 PRO A C 1
ATOM 776 O O . PRO A 1 105 ? 13.647 15.702 1.665 1.00 95.75 105 PRO A O 1
ATOM 779 N N . SER A 1 106 ? 12.531 16.713 -0.006 1.00 93.38 106 SER A N 1
ATOM 780 C CA . SER A 1 106 ? 12.838 15.709 -1.022 1.00 93.38 106 SER A CA 1
ATOM 781 C C . SER A 1 106 ? 12.766 16.298 -2.436 1.00 93.38 106 SER A C 1
ATOM 783 O O . SER A 1 106 ? 12.117 17.321 -2.665 1.00 93.38 106 SER A O 1
ATOM 785 N N . ALA A 1 107 ? 13.439 15.674 -3.402 1.00 88.69 107 ALA A N 1
ATOM 786 C CA . ALA A 1 107 ? 13.618 16.214 -4.752 1.00 88.69 107 ALA A CA 1
ATOM 787 C C . ALA A 1 107 ? 12.741 15.502 -5.799 1.00 88.69 107 ALA A C 1
ATOM 789 O O . ALA A 1 107 ? 13.231 14.767 -6.656 1.00 88.69 107 ALA A O 1
ATOM 790 N N . GLY A 1 108 ? 11.426 15.713 -5.761 1.00 90.00 108 GLY A N 1
ATOM 791 C CA . GLY A 1 108 ? 10.490 15.054 -6.681 1.00 90.00 108 GLY A CA 1
ATOM 792 C C . GLY A 1 108 ? 10.168 13.618 -6.262 1.00 90.00 108 GLY A C 1
ATOM 793 O O . GLY A 1 108 ? 10.196 12.711 -7.099 1.00 90.00 108 GLY A O 1
ATOM 794 N N . SER A 1 109 ? 9.893 13.422 -4.972 1.00 94.50 109 SER A N 1
ATOM 795 C CA . SER A 1 109 ? 9.527 12.144 -4.367 1.00 94.50 109 SER A CA 1
ATOM 796 C C . SER A 1 109 ? 8.282 11.542 -5.013 1.00 94.50 109 SER A C 1
ATOM 798 O O . SER A 1 109 ? 7.272 12.210 -5.242 1.00 94.50 109 SER A O 1
ATOM 800 N N . CYS A 1 110 ? 8.372 10.256 -5.344 1.00 96.62 110 CYS A N 1
ATOM 801 C CA . CYS A 1 110 ? 7.332 9.524 -6.070 1.00 96.62 110 CYS A CA 1
ATOM 802 C C . CYS A 1 110 ? 7.005 8.157 -5.461 1.00 96.62 110 CYS A C 1
ATOM 804 O O . CYS A 1 110 ? 6.032 7.524 -5.868 1.00 96.62 110 CYS A O 1
ATOM 806 N N . TYR A 1 111 ? 7.822 7.699 -4.511 1.00 98.62 111 TYR A N 1
ATOM 807 C CA . TYR A 1 111 ? 7.674 6.419 -3.840 1.00 98.62 111 TYR A CA 1
ATOM 808 C C . TYR A 1 111 ? 8.238 6.515 -2.425 1.00 98.62 111 TYR A C 1
ATOM 810 O O . TYR A 1 111 ? 9.258 7.169 -2.206 1.00 98.62 111 TYR A O 1
ATOM 818 N N . VAL A 1 112 ? 7.590 5.841 -1.480 1.00 98.62 112 VAL A N 1
ATOM 819 C CA . VAL A 1 112 ? 8.067 5.687 -0.105 1.00 98.62 112 VAL A CA 1
ATOM 820 C C . VAL A 1 112 ? 7.802 4.264 0.374 1.00 98.62 112 VAL A C 1
ATOM 822 O O . VAL A 1 112 ? 6.787 3.660 0.018 1.00 98.62 112 VAL A O 1
ATOM 825 N N . SER A 1 113 ? 8.719 3.727 1.169 1.00 98.25 113 SER A N 1
ATOM 826 C CA . SER A 1 113 ? 8.572 2.473 1.907 1.00 98.25 113 SER A CA 1
ATOM 827 C C . SER A 1 113 ? 9.210 2.600 3.288 1.00 98.25 113 SER A C 1
ATOM 829 O O . SER A 1 113 ? 10.047 3.471 3.507 1.00 98.25 113 SER A O 1
ATOM 831 N N . ALA A 1 114 ? 8.805 1.745 4.222 1.00 95.94 114 ALA A N 1
ATOM 832 C CA . ALA A 1 114 ? 9.378 1.672 5.561 1.00 95.94 114 ALA A CA 1
ATOM 833 C C . ALA A 1 114 ? 10.013 0.295 5.781 1.00 95.94 114 ALA A C 1
ATOM 835 O O . ALA A 1 114 ? 9.578 -0.698 5.192 1.00 95.94 114 ALA A O 1
ATOM 836 N N . ALA A 1 115 ? 11.050 0.241 6.612 1.00 94.06 115 ALA A N 1
ATOM 837 C CA . ALA A 1 115 ? 11.567 -1.014 7.133 1.00 94.06 115 ALA A CA 1
ATOM 838 C C . ALA A 1 115 ? 10.515 -1.680 8.050 1.00 94.06 115 ALA A C 1
ATOM 840 O O . ALA A 1 115 ? 9.776 -0.960 8.725 1.00 94.06 115 ALA A O 1
ATOM 841 N N . PRO A 1 116 ? 10.450 -3.025 8.116 1.00 90.44 116 PRO A N 1
ATOM 842 C CA . PRO A 1 116 ? 9.485 -3.744 8.957 1.00 90.44 116 PRO A CA 1
ATOM 843 C C . PRO A 1 116 ? 9.525 -3.380 10.444 1.00 90.44 116 PRO A C 1
ATOM 845 O O . PRO A 1 116 ? 8.506 -3.398 11.124 1.00 90.44 116 PRO A O 1
ATOM 848 N N . ASP A 1 117 ? 10.704 -3.030 10.958 1.00 89.00 117 ASP A N 1
ATOM 849 C CA . ASP A 1 117 ? 10.890 -2.589 12.345 1.00 89.00 117 ASP A CA 1
ATOM 850 C C . ASP A 1 117 ? 10.537 -1.107 12.568 1.00 89.00 117 ASP A C 1
ATOM 852 O O . ASP A 1 117 ? 10.713 -0.587 13.667 1.00 89.00 117 ASP A O 1
ATOM 856 N N . GLY A 1 118 ? 10.080 -0.415 11.521 1.00 90.25 118 GLY A N 1
ATOM 857 C CA . GLY A 1 118 ? 9.722 0.997 11.540 1.00 90.25 118 GLY A CA 1
ATOM 858 C C . GLY A 1 118 ? 10.907 1.952 11.655 1.00 90.25 118 GLY A C 1
ATOM 859 O O . GLY A 1 118 ? 10.681 3.153 11.587 1.00 90.25 118 GLY A O 1
ATOM 860 N N . SER A 1 119 ? 12.148 1.465 11.783 1.00 92.94 119 SER A N 1
ATOM 861 C CA . SER A 1 119 ? 13.333 2.262 12.154 1.00 92.94 119 SER A CA 1
ATOM 862 C C . SER A 1 119 ? 13.849 3.195 11.057 1.00 92.94 119 SER A C 1
ATOM 864 O O . SER A 1 119 ? 14.629 4.115 11.316 1.00 92.94 119 SER A O 1
ATOM 866 N N . THR A 1 120 ? 13.479 2.911 9.809 1.00 96.50 120 THR A N 1
ATOM 867 C CA . THR A 1 120 ? 14.019 3.570 8.622 1.00 96.50 120 THR A CA 1
ATOM 868 C C . THR A 1 120 ? 12.951 3.673 7.544 1.00 96.50 120 THR A C 1
ATOM 870 O O . THR A 1 120 ? 12.227 2.717 7.274 1.00 96.50 120 THR A O 1
ATOM 873 N N . VAL A 1 121 ? 12.901 4.820 6.877 1.00 98.19 121 VAL A N 1
ATOM 874 C CA . VAL A 1 121 ? 12.064 5.082 5.707 1.00 98.19 121 VAL A CA 1
ATOM 875 C C . VAL A 1 121 ? 12.951 5.309 4.489 1.00 98.19 121 VAL A C 1
ATOM 877 O O . VAL A 1 121 ? 13.953 6.021 4.561 1.00 98.19 121 VAL A O 1
ATOM 880 N N . PHE A 1 122 ? 12.572 4.709 3.363 1.00 98.56 122 PHE A N 1
ATOM 881 C CA . PHE A 1 122 ? 13.272 4.803 2.085 1.00 98.56 122 PHE A CA 1
ATOM 882 C C . PHE A 1 122 ? 12.421 5.549 1.066 1.00 98.56 122 PHE A C 1
ATOM 884 O O . PHE A 1 122 ? 11.248 5.228 0.864 1.00 98.56 122 PHE A O 1
ATOM 891 N N . VAL A 1 123 ? 13.031 6.493 0.360 1.00 98.69 123 VAL A N 1
ATOM 892 C CA . VAL A 1 123 ? 12.352 7.398 -0.568 1.00 98.69 123 VAL A CA 1
ATOM 893 C C . VAL A 1 123 ? 12.946 7.256 -1.963 1.00 98.69 123 VAL A C 1
ATOM 895 O O . VAL A 1 123 ? 14.165 7.181 -2.137 1.00 98.69 123 VAL A O 1
ATOM 898 N N . GLY A 1 124 ? 12.075 7.198 -2.967 1.00 98.38 124 GLY A N 1
ATOM 899 C CA . GLY A 1 124 ? 12.450 7.228 -4.375 1.00 98.38 124 GLY A CA 1
ATOM 900 C C . GLY A 1 124 ? 12.079 8.557 -5.022 1.00 98.38 124 GLY A C 1
ATOM 901 O O . GLY A 1 124 ? 10.897 8.915 -5.064 1.00 98.38 124 GLY A O 1
ATOM 902 N N . ASN A 1 125 ? 13.073 9.253 -5.573 1.00 98.44 125 ASN A N 1
ATOM 903 C CA . ASN A 1 125 ? 12.917 10.585 -6.148 1.00 98.44 125 ASN A CA 1
ATOM 904 C C . ASN A 1 125 ? 13.026 10.533 -7.670 1.00 98.44 125 ASN A C 1
ATOM 906 O O . ASN A 1 125 ? 14.118 10.416 -8.232 1.00 98.44 125 ASN A O 1
ATOM 910 N N . TYR A 1 126 ? 11.878 10.650 -8.341 1.00 97.94 126 TYR A N 1
ATOM 911 C CA . TYR A 1 126 ? 11.810 10.629 -9.801 1.00 97.94 126 TYR A CA 1
ATOM 912 C C . TYR A 1 126 ? 12.453 11.883 -10.393 1.00 97.94 126 TYR A C 1
ATOM 914 O O . TYR A 1 126 ? 13.244 11.786 -11.326 1.00 97.94 126 TYR A O 1
ATOM 922 N N . GLY A 1 127 ? 12.117 13.060 -9.849 1.00 95.06 127 GLY A N 1
ATOM 923 C CA . GLY A 1 127 ? 12.596 14.346 -10.367 1.00 95.06 127 GLY A CA 1
ATOM 924 C C . GLY A 1 127 ? 14.097 14.564 -10.164 1.00 95.06 127 GLY A C 1
ATOM 925 O O . GLY A 1 127 ? 14.765 15.072 -11.056 1.00 95.06 127 GLY A O 1
ATOM 926 N N . GLY A 1 128 ? 14.629 14.158 -9.008 1.00 96.31 128 GLY A N 1
ATOM 927 C CA . GLY A 1 128 ? 16.049 14.277 -8.665 1.00 96.31 128 GLY A CA 1
ATOM 928 C C . GLY A 1 128 ? 16.922 13.102 -9.115 1.00 96.31 128 GLY A C 1
ATOM 929 O O . GLY A 1 128 ? 18.148 13.194 -9.045 1.00 96.31 128 GLY A O 1
ATOM 930 N N . GLY A 1 129 ? 16.322 11.991 -9.554 1.00 98.00 129 GLY A N 1
ATOM 931 C CA . GLY A 1 129 ? 17.070 10.813 -9.991 1.00 98.00 129 GLY A CA 1
ATOM 932 C C . GLY A 1 129 ? 17.921 10.196 -8.881 1.00 98.00 129 GLY A C 1
ATOM 933 O O . GLY A 1 129 ? 19.081 9.854 -9.100 1.00 98.00 129 GLY A O 1
ATOM 934 N N . ASN A 1 130 ? 17.385 10.125 -7.664 1.00 98.12 130 ASN A N 1
ATOM 935 C CA . ASN A 1 130 ? 18.113 9.655 -6.489 1.00 98.12 130 ASN A CA 1
ATOM 936 C C . ASN A 1 130 ? 17.207 8.892 -5.518 1.00 98.12 130 ASN A C 1
ATOM 938 O O . ASN A 1 130 ? 15.983 8.854 -5.670 1.00 98.12 130 ASN A O 1
ATOM 942 N N . THR A 1 131 ? 17.826 8.249 -4.535 1.00 98.38 131 THR A N 1
ATOM 943 C CA . THR A 1 131 ? 17.122 7.642 -3.405 1.00 98.38 131 THR A CA 1
ATOM 944 C C . THR A 1 131 ? 17.609 8.248 -2.098 1.00 98.38 131 THR A C 1
ATOM 946 O O . THR A 1 131 ? 18.776 8.622 -1.978 1.00 98.38 131 THR A O 1
ATOM 949 N N . GLU A 1 132 ? 16.712 8.352 -1.124 1.00 97.44 132 GLU A N 1
ATOM 950 C CA . GLU A 1 132 ? 17.027 8.808 0.228 1.00 97.44 132 GLU A CA 1
ATOM 951 C C . GLU A 1 132 ? 16.667 7.717 1.241 1.00 97.44 132 GLU A C 1
ATOM 953 O O . GLU A 1 132 ? 15.711 6.961 1.049 1.00 97.44 132 GLU A O 1
ATOM 958 N N . ALA A 1 133 ? 17.414 7.651 2.336 1.00 97.50 133 ALA A N 1
ATOM 959 C CA . ALA A 1 133 ? 17.071 6.872 3.517 1.00 97.50 133 ALA A CA 1
ATOM 960 C C . ALA A 1 133 ? 17.086 7.783 4.744 1.00 97.50 133 ALA A C 1
ATOM 962 O O . ALA A 1 133 ? 17.966 8.632 4.877 1.00 97.50 133 ALA A O 1
ATOM 963 N N .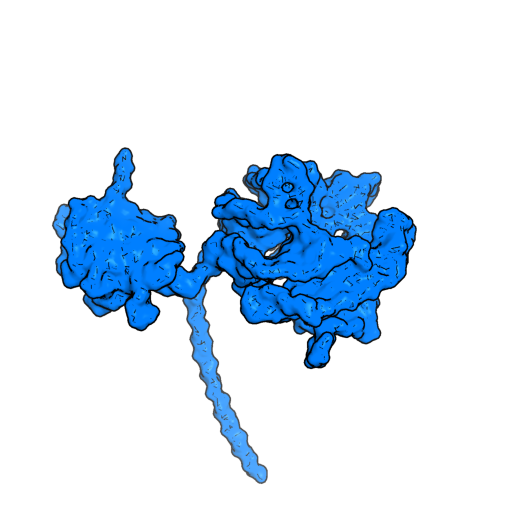 VAL A 1 134 ? 16.106 7.624 5.628 1.00 97.56 134 VAL A N 1
ATOM 964 C CA . VAL A 1 134 ? 15.923 8.485 6.801 1.00 97.56 134 VAL A CA 1
ATOM 965 C C . VAL A 1 134 ? 15.550 7.614 7.990 1.00 97.56 134 VAL A C 1
ATOM 967 O O . VAL A 1 134 ? 14.637 6.797 7.883 1.00 97.56 134 VAL A O 1
ATOM 970 N N . ARG A 1 135 ? 16.242 7.768 9.120 1.00 96.94 135 ARG A N 1
ATOM 971 C CA . ARG A 1 135 ? 15.863 7.098 10.369 1.00 96.94 135 ARG A CA 1
ATOM 972 C C . ARG A 1 135 ? 14.613 7.732 10.960 1.00 96.94 135 ARG A C 1
ATOM 974 O O . ARG A 1 135 ? 14.324 8.912 10.746 1.00 96.94 135 ARG A O 1
ATOM 981 N N . THR A 1 136 ? 13.895 6.945 11.738 1.00 97.25 136 THR A N 1
ATOM 982 C CA . THR A 1 136 ? 12.722 7.388 12.483 1.00 97.25 136 THR A CA 1
ATOM 983 C C . THR A 1 136 ? 13.012 7.408 13.981 1.00 97.25 136 THR A C 1
ATOM 985 O O . THR A 1 136 ? 13.842 6.659 14.503 1.00 97.25 136 THR A O 1
ATOM 988 N N . ASN A 1 137 ? 12.325 8.300 14.682 1.00 97.19 137 ASN A N 1
ATOM 989 C CA . ASN A 1 137 ? 12.233 8.301 16.133 1.00 97.19 137 ASN A CA 1
ATOM 990 C C . ASN A 1 137 ? 11.228 7.232 16.592 1.00 97.19 137 ASN A C 1
ATOM 992 O O . ASN A 1 137 ? 10.486 6.668 15.790 1.00 97.19 137 ASN A O 1
ATOM 996 N N . ALA A 1 138 ? 11.156 6.984 17.901 1.00 93.69 138 ALA A N 1
ATOM 997 C CA . ALA A 1 138 ? 10.265 5.969 18.474 1.00 93.69 138 ALA A CA 1
ATOM 998 C C . ALA A 1 138 ? 8.763 6.212 18.208 1.00 93.69 138 ALA A C 1
ATOM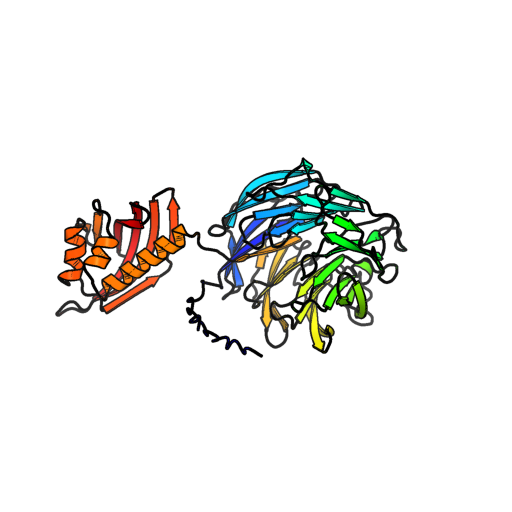 1000 O O . ALA A 1 138 ? 7.983 5.270 18.264 1.00 93.69 138 ALA A O 1
ATOM 1001 N N . ASP A 1 139 ? 8.353 7.454 17.933 1.00 92.69 139 ASP A N 1
ATOM 1002 C CA . ASP A 1 139 ? 6.978 7.818 17.555 1.00 92.69 139 ASP A CA 1
ATOM 1003 C C . ASP A 1 139 ? 6.715 7.727 16.037 1.00 92.69 139 ASP A C 1
ATOM 1005 O O . ASP A 1 139 ? 5.628 8.069 15.564 1.00 92.69 139 ASP A O 1
ATOM 1009 N N . GLY A 1 140 ? 7.725 7.308 15.271 1.00 96.88 140 GLY A N 1
ATOM 1010 C CA . GLY A 1 140 ? 7.711 7.213 13.818 1.00 96.88 140 GLY A CA 1
ATOM 1011 C C . GLY A 1 140 ? 7.988 8.525 13.082 1.00 96.88 140 GLY A C 1
ATOM 1012 O O . GLY A 1 140 ? 7.994 8.517 11.850 1.00 96.88 140 GLY A O 1
ATOM 1013 N N . SER A 1 141 ? 8.239 9.640 13.780 1.00 98.50 141 SER A N 1
ATOM 1014 C CA . SER A 1 141 ? 8.661 10.901 13.153 1.00 98.50 141 SER A CA 1
ATOM 1015 C C . SER A 1 141 ? 10.071 10.784 12.566 1.00 98.50 141 SER A C 1
ATOM 1017 O O . SER A 1 141 ? 10.869 9.963 13.006 1.00 98.50 141 SER A O 1
ATOM 1019 N N . PHE A 1 142 ? 10.414 11.599 11.569 1.00 98.50 142 PHE A N 1
ATOM 1020 C CA . PHE A 1 142 ? 11.749 11.559 10.965 1.00 98.50 142 PHE A CA 1
ATOM 1021 C C . PHE A 1 142 ? 12.817 12.183 11.868 1.00 98.50 142 PHE A C 1
ATOM 1023 O O . PHE A 1 142 ? 12.642 13.309 12.341 1.00 98.50 142 PHE A O 1
ATOM 1030 N N . ASP A 1 143 ? 13.966 11.520 11.999 1.00 97.06 143 ASP A N 1
ATOM 1031 C CA . ASP A 1 143 ? 15.209 12.167 12.417 1.00 97.06 143 ASP A CA 1
ATOM 1032 C C . ASP A 1 143 ? 15.811 12.901 11.210 1.00 97.06 143 ASP A C 1
ATOM 1034 O O . ASP A 1 143 ? 16.493 12.313 10.367 1.00 97.06 143 ASP A O 1
ATOM 1038 N N . GLN A 1 144 ? 15.549 14.206 11.115 1.00 95.62 144 GLN A N 1
ATOM 1039 C CA . GLN A 1 144 ? 15.988 15.034 9.987 1.00 95.62 144 GLN A CA 1
ATOM 1040 C C . GLN A 1 144 ? 17.516 15.081 9.825 1.00 95.62 144 GLN A C 1
ATOM 1042 O O . GLN A 1 144 ? 17.995 15.306 8.715 1.00 95.62 144 GLN A O 1
ATOM 1047 N N . ALA A 1 145 ? 18.287 14.860 10.896 1.00 95.00 145 ALA A N 1
ATOM 1048 C CA . ALA A 1 145 ? 19.747 14.854 10.827 1.00 95.00 145 ALA A CA 1
ATOM 1049 C C . ALA A 1 145 ? 20.303 13.557 10.213 1.00 95.00 145 ALA A C 1
ATOM 1051 O O . ALA A 1 145 ? 21.463 13.518 9.808 1.00 95.00 145 ALA A O 1
ATOM 1052 N N . SER A 1 146 ? 19.483 12.506 10.125 1.00 95.38 146 SER A N 1
ATOM 1053 C CA . SER A 1 146 ? 19.879 11.192 9.610 1.00 95.38 146 SER A CA 1
ATOM 1054 C C . SER A 1 146 ? 19.696 11.014 8.101 1.00 95.38 146 SER A C 1
ATOM 1056 O O . SER A 1 146 ? 20.019 9.946 7.582 1.00 95.38 146 SER A O 1
ATOM 1058 N N . VAL A 1 147 ? 19.157 12.019 7.399 1.00 95.88 147 VAL A N 1
ATOM 1059 C CA . VAL A 1 147 ? 18.854 11.919 5.965 1.00 95.88 147 VAL A CA 1
ATOM 1060 C C . VAL A 1 147 ? 20.127 11.597 5.183 1.00 95.88 147 VAL A C 1
ATOM 1062 O O . VAL A 1 147 ? 21.063 12.393 5.119 1.00 95.88 147 VAL A O 1
ATOM 1065 N N . GLN A 1 148 ? 20.132 10.434 4.538 1.00 96.38 148 GLN A N 1
ATOM 1066 C CA . GLN A 1 148 ? 21.180 9.998 3.631 1.00 96.38 148 GLN A CA 1
ATOM 1067 C C . GLN A 1 148 ? 20.651 10.017 2.198 1.00 96.38 148 GLN A C 1
ATOM 1069 O O . GLN A 1 148 ? 19.747 9.256 1.867 1.00 96.38 148 GLN A O 1
ATOM 1074 N N . LEU A 1 149 ? 21.250 10.839 1.334 1.00 96.50 149 LEU A N 1
ATOM 1075 C CA . LEU A 1 149 ? 20.925 10.911 -0.093 1.00 96.50 149 LEU A CA 1
ATOM 1076 C C . LEU A 1 149 ? 21.963 10.147 -0.922 1.00 96.50 149 LEU A C 1
ATOM 1078 O O . LEU A 1 149 ? 23.166 10.358 -0.773 1.00 96.50 149 LEU A O 1
ATOM 1082 N N . LEU A 1 150 ? 21.497 9.295 -1.837 1.00 97.25 150 LEU A N 1
ATOM 1083 C CA . LEU A 1 150 ? 22.328 8.540 -2.773 1.00 97.25 150 LEU A CA 1
ATOM 1084 C C . LEU A 1 150 ? 21.941 8.888 -4.216 1.00 97.25 150 LEU A C 1
ATOM 1086 O O . LEU A 1 150 ?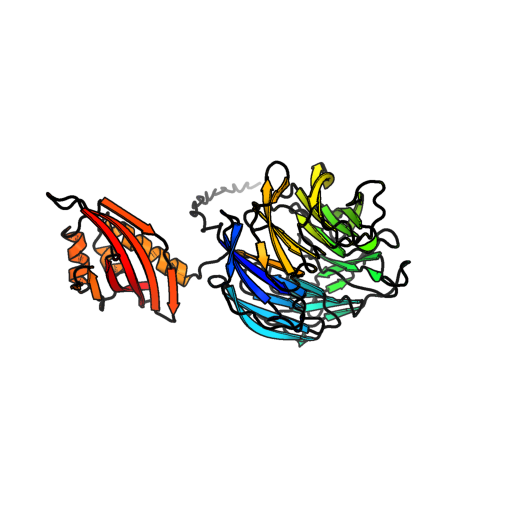 20.912 8.453 -4.735 1.00 97.25 150 LEU A O 1
ATOM 1090 N N . GLN A 1 151 ? 22.784 9.692 -4.868 1.00 98.06 151 GLN A N 1
ATOM 1091 C CA . GLN A 1 151 ? 22.561 10.175 -6.231 1.00 98.06 151 GLN A CA 1
ATOM 1092 C C . GLN A 1 151 ? 22.903 9.108 -7.276 1.00 98.06 151 GLN A C 1
ATOM 1094 O O . GLN A 1 151 ? 24.004 8.550 -7.269 1.00 98.06 151 GLN A O 1
ATOM 1099 N N . HIS A 1 152 ? 21.992 8.864 -8.221 1.00 98.38 152 HIS A N 1
ATOM 1100 C CA . HIS A 1 152 ? 22.269 8.012 -9.376 1.00 98.38 152 HIS A CA 1
ATOM 1101 C C . HIS A 1 152 ? 22.844 8.826 -10.540 1.00 98.38 152 HIS A C 1
ATOM 1103 O O . HIS A 1 152 ? 22.751 10.055 -10.576 1.00 98.38 152 HIS A O 1
ATOM 1109 N N . GLN A 1 153 ? 23.451 8.132 -11.506 1.00 98.00 153 GLN A N 1
ATOM 1110 C CA . GLN A 1 153 ? 24.058 8.734 -12.694 1.00 98.00 153 GLN A CA 1
ATOM 1111 C C . GLN A 1 153 ? 23.843 7.870 -13.940 1.00 98.00 153 GLN A C 1
ATOM 1113 O O . GLN A 1 153 ? 23.872 6.634 -13.881 1.00 98.00 153 GLN A O 1
ATOM 1118 N N . GLY A 1 154 ? 23.729 8.538 -15.085 1.00 97.94 154 GLY A N 1
ATOM 1119 C CA . GLY A 1 154 ? 23.572 7.923 -16.397 1.00 97.94 154 GLY A CA 1
ATOM 1120 C C . GLY A 1 154 ? 22.261 8.309 -17.070 1.00 97.94 154 GLY A C 1
ATOM 1121 O O . GLY A 1 154 ? 21.531 9.175 -16.602 1.00 97.94 154 GLY A O 1
ATOM 1122 N N . SER A 1 155 ? 21.998 7.652 -18.187 1.00 98.44 155 SER A N 1
ATOM 1123 C CA . SER A 1 155 ? 20.826 7.836 -19.039 1.00 98.44 155 SER A CA 1
ATOM 1124 C C . SER A 1 155 ? 20.642 6.578 -19.889 1.00 98.44 155 SER A C 1
ATOM 1126 O O . SER A 1 155 ? 21.456 5.644 -19.817 1.00 98.44 155 SER A O 1
ATOM 1128 N N . SER A 1 156 ? 19.595 6.540 -20.707 1.00 98.50 156 SER A N 1
ATOM 1129 C CA . SER A 1 156 ? 19.364 5.456 -21.657 1.00 98.50 156 SER A CA 1
ATOM 1130 C C . SER A 1 156 ? 18.811 5.963 -22.996 1.00 98.50 156 SER A C 1
ATOM 1132 O O . SER A 1 156 ? 19.024 7.105 -23.395 1.00 98.50 156 SER A O 1
ATOM 1134 N N . VAL A 1 157 ? 18.207 5.067 -23.775 1.00 98.25 157 VAL A N 1
ATOM 1135 C CA . VAL A 1 157 ? 17.920 5.258 -25.203 1.00 98.25 157 VAL A CA 1
ATOM 1136 C C . VAL A 1 157 ? 16.692 6.127 -25.473 1.00 98.25 157 VAL A C 1
ATOM 1138 O O . VAL A 1 157 ? 16.614 6.734 -26.542 1.00 98.25 157 VAL A O 1
ATOM 1141 N N . ASN A 1 158 ? 15.735 6.204 -24.543 1.00 97.62 158 ASN A N 1
ATOM 1142 C CA . ASN A 1 158 ? 14.567 7.066 -24.698 1.00 97.62 158 ASN A CA 1
ATOM 1143 C C . ASN A 1 158 ? 14.905 8.509 -24.291 1.00 97.62 158 ASN A C 1
ATOM 1145 O O . ASN A 1 158 ? 14.964 8.833 -23.112 1.00 97.62 158 ASN A O 1
ATOM 1149 N N . LYS A 1 159 ? 15.076 9.397 -25.273 1.00 96.44 159 LYS A N 1
ATOM 1150 C CA . LYS A 1 159 ? 15.505 10.788 -25.042 1.00 96.44 159 LYS A CA 1
ATOM 1151 C C . LYS A 1 159 ? 14.507 11.665 -24.274 1.00 96.44 159 LYS A C 1
ATOM 1153 O O . LYS A 1 159 ? 14.894 12.746 -23.855 1.00 96.44 159 LYS A O 1
ATOM 1158 N N . GLU A 1 160 ? 13.251 11.243 -24.144 1.00 96.56 160 GLU A N 1
ATOM 1159 C CA . GLU A 1 160 ? 12.197 12.016 -23.465 1.00 96.56 160 GLU A CA 1
ATOM 1160 C C . GLU A 1 160 ? 11.893 11.514 -22.051 1.00 96.56 160 GLU A C 1
ATOM 1162 O O . GLU A 1 160 ? 11.218 12.196 -21.284 1.00 96.56 160 GLU A O 1
ATOM 1167 N N . ARG A 1 161 ? 12.268 10.268 -21.746 1.00 97.62 161 ARG A N 1
ATOM 1168 C CA . ARG A 1 161 ? 11.920 9.593 -20.487 1.00 97.62 161 ARG A CA 1
ATOM 1169 C C . ARG A 1 161 ? 13.130 9.026 -19.752 1.00 97.62 161 ARG A C 1
ATOM 1171 O O . ARG A 1 161 ? 12.966 8.489 -18.663 1.00 97.62 161 ARG A O 1
ATOM 1178 N N . GLN A 1 162 ? 14.291 9.019 -20.394 1.00 98.62 162 GLN A N 1
ATOM 1179 C CA . GLN A 1 162 ? 15.532 8.403 -19.934 1.00 98.62 162 GLN A CA 1
ATOM 1180 C C . GLN A 1 162 ? 16.742 9.292 -20.251 1.00 98.62 162 GLN A C 1
ATOM 1182 O O . GLN A 1 162 ? 17.843 8.803 -20.498 1.00 98.62 162 GLN A O 1
ATOM 1187 N N . GLU A 1 163 ? 16.538 10.605 -20.284 1.00 98.25 163 GLU A N 1
ATOM 1188 C CA . GLU A 1 163 ? 17.574 11.619 -20.461 1.00 98.25 163 GLU A CA 1
ATOM 1189 C C . GLU A 1 163 ? 18.517 11.719 -19.255 1.00 98.25 163 GLU A C 1
ATOM 1191 O O . GLU A 1 163 ? 19.678 12.100 -19.404 1.00 98.25 163 GLU A O 1
ATOM 1196 N N . ALA A 1 164 ? 18.022 11.340 -18.079 1.00 98.44 164 ALA A N 1
ATOM 1197 C CA . ALA A 1 164 ? 18.705 11.358 -16.795 1.00 98.44 164 ALA A CA 1
ATOM 1198 C C . ALA A 1 164 ? 18.156 10.224 -15.904 1.00 98.44 164 ALA A C 1
ATOM 1200 O O . ALA A 1 164 ? 17.222 9.529 -16.314 1.00 98.44 164 ALA A O 1
ATOM 1201 N N . PRO A 1 165 ? 18.712 9.993 -14.701 1.00 98.75 165 PRO A N 1
ATOM 1202 C CA . PRO A 1 165 ? 18.173 9.013 -13.766 1.00 98.75 165 PRO A CA 1
ATOM 1203 C C . PRO A 1 165 ? 16.788 9.410 -13.252 1.00 98.75 165 PRO A C 1
ATOM 1205 O O . PRO A 1 165 ? 16.525 10.582 -12.991 1.00 98.75 165 PRO A O 1
ATOM 1208 N N . HIS A 1 166 ? 15.924 8.415 -13.054 1.00 98.56 166 HIS A N 1
ATOM 1209 C CA . HIS A 1 166 ? 14.562 8.601 -12.549 1.00 98.56 166 HIS A CA 1
ATOM 1210 C C . HIS A 1 166 ? 14.181 7.428 -11.647 1.00 98.56 166 HIS A C 1
ATOM 1212 O O . HIS A 1 166 ? 13.623 6.426 -12.108 1.00 98.56 166 HIS A O 1
ATOM 1218 N N . VAL A 1 167 ? 14.489 7.533 -10.353 1.00 98.50 167 VAL A N 1
ATOM 1219 C CA . VAL A 1 167 ? 14.119 6.505 -9.373 1.00 98.50 167 VAL A CA 1
ATOM 1220 C C . VAL A 1 167 ? 12.605 6.416 -9.273 1.00 98.50 167 VAL A C 1
ATOM 1222 O O . VAL A 1 167 ? 11.923 7.432 -9.167 1.00 98.50 167 VAL A O 1
ATOM 1225 N N . HIS A 1 168 ? 12.083 5.191 -9.301 1.00 98.31 168 HIS A N 1
ATOM 1226 C CA . HIS A 1 168 ? 10.643 4.961 -9.329 1.00 98.31 168 HIS A CA 1
ATOM 1227 C C . HIS A 1 168 ? 10.127 4.079 -8.180 1.00 98.31 168 HIS A C 1
ATOM 1229 O O . HIS A 1 168 ? 8.929 4.098 -7.895 1.00 98.31 168 HIS A O 1
ATOM 1235 N N . ALA A 1 169 ? 10.992 3.330 -7.493 1.00 98.75 169 ALA A N 1
ATOM 1236 C CA . ALA A 1 169 ? 10.606 2.585 -6.297 1.00 98.75 169 ALA A CA 1
ATOM 1237 C C . ALA A 1 169 ? 11.787 2.351 -5.347 1.00 98.75 169 ALA A C 1
ATOM 1239 O O . ALA A 1 169 ? 12.942 2.364 -5.765 1.00 98.75 169 ALA A O 1
ATOM 1240 N N . THR A 1 170 ? 11.475 2.083 -4.080 1.00 98.62 170 THR A N 1
ATOM 1241 C CA . THR A 1 170 ? 12.413 1.637 -3.040 1.00 98.62 170 THR A CA 1
ATOM 1242 C C . THR A 1 170 ? 11.823 0.404 -2.360 1.00 98.62 170 THR A C 1
ATOM 1244 O O . THR A 1 170 ? 10.808 0.485 -1.669 1.00 98.62 170 THR A O 1
ATOM 1247 N N . VAL A 1 171 ? 12.408 -0.772 -2.595 1.00 98.38 171 VAL A N 1
ATOM 1248 C CA . VAL A 1 171 ? 11.822 -2.056 -2.177 1.00 98.38 171 VAL A CA 1
ATOM 1249 C C . VAL A 1 171 ? 12.828 -2.845 -1.356 1.00 98.38 171 VAL A C 1
ATOM 1251 O O . VAL A 1 171 ? 13.848 -3.298 -1.879 1.00 98.38 171 VAL A O 1
ATOM 1254 N N . LEU A 1 172 ? 12.538 -3.018 -0.068 1.00 97.38 172 LEU A N 1
ATOM 1255 C CA . LEU A 1 172 ? 13.363 -3.832 0.812 1.00 97.38 172 LEU A CA 1
ATOM 1256 C C . LEU A 1 172 ? 13.225 -5.310 0.431 1.00 97.38 172 LEU A C 1
ATOM 1258 O O . LEU A 1 172 ? 12.143 -5.802 0.107 1.00 97.38 172 LEU A O 1
ATOM 1262 N N . SER A 1 173 ? 14.347 -6.013 0.436 1.00 96.81 173 SER A N 1
ATOM 1263 C CA . SER A 1 173 ? 14.378 -7.457 0.234 1.00 96.81 173 SER A CA 1
ATOM 1264 C C . SER A 1 173 ? 13.759 -8.205 1.419 1.00 96.81 173 SER A C 1
ATOM 1266 O O . SER A 1 173 ? 13.763 -7.688 2.536 1.00 96.81 173 SER A O 1
ATOM 1268 N N . PRO A 1 174 ? 13.250 -9.434 1.214 1.00 94.25 174 PRO A N 1
ATOM 1269 C CA . PRO A 1 174 ? 12.517 -10.164 2.253 1.00 94.25 174 PRO A CA 1
ATOM 1270 C C . PRO A 1 174 ? 13.348 -10.525 3.486 1.00 94.25 174 PRO A C 1
ATOM 1272 O O . PRO A 1 174 ? 12.783 -10.792 4.538 1.00 94.25 174 PRO A O 1
ATOM 1275 N N . ASP A 1 175 ? 14.678 -10.551 3.364 1.00 91.75 175 ASP A N 1
ATOM 1276 C CA . ASP A 1 175 ? 15.589 -10.772 4.490 1.00 91.75 175 ASP A CA 1
ATOM 1277 C C . ASP A 1 175 ? 15.966 -9.473 5.225 1.00 91.75 175 ASP A C 1
ATOM 1279 O O . ASP A 1 175 ? 16.732 -9.514 6.185 1.00 91.75 175 ASP A O 1
ATOM 1283 N N . GLY A 1 176 ? 15.449 -8.326 4.775 1.00 92.81 176 GLY A N 1
ATOM 1284 C CA . GLY A 1 176 ? 15.699 -7.014 5.361 1.00 92.81 176 GLY A CA 1
ATOM 1285 C C . GLY A 1 176 ? 17.108 -6.471 5.130 1.00 92.81 176 GLY A C 1
ATOM 1286 O O . GLY A 1 176 ? 17.452 -5.451 5.715 1.00 92.81 176 GLY A O 1
ATOM 1287 N N . ARG A 1 177 ? 17.950 -7.115 4.308 1.00 93.81 177 ARG A N 1
ATOM 1288 C CA . ARG A 1 177 ? 19.377 -6.749 4.199 1.00 93.81 177 ARG A CA 1
ATOM 1289 C C . ARG A 1 177 ? 19.716 -5.877 3.004 1.00 93.81 177 ARG A C 1
ATOM 1291 O O . ARG A 1 177 ? 20.725 -5.178 3.033 1.00 93.81 177 ARG A O 1
ATOM 1298 N N . TYR A 1 178 ? 18.905 -5.927 1.954 1.00 97.25 178 TYR A N 1
ATOM 1299 C CA . TYR A 1 178 ? 19.146 -5.192 0.713 1.00 97.25 178 TYR A CA 1
ATOM 1300 C C . TYR A 1 178 ? 17.959 -4.321 0.319 1.00 97.25 178 TYR A C 1
ATOM 1302 O O . TYR A 1 178 ? 16.818 -4.774 0.406 1.00 97.25 178 TYR A O 1
ATOM 1310 N N . LEU A 1 179 ? 18.226 -3.129 -0.208 1.00 98.31 179 LEU A N 1
ATOM 1311 C CA . LEU A 1 179 ? 17.241 -2.269 -0.857 1.00 98.31 179 LEU A CA 1
ATOM 1312 C C . LEU A 1 179 ? 17.404 -2.346 -2.381 1.00 98.31 179 LEU A C 1
ATOM 1314 O O . LEU A 1 179 ? 18.491 -2.110 -2.910 1.00 98.31 179 LEU A O 1
ATOM 1318 N N . MET A 1 180 ? 16.313 -2.661 -3.079 1.00 98.69 180 MET A N 1
ATOM 1319 C CA . MET A 1 180 ? 16.221 -2.638 -4.539 1.00 98.69 180 MET A CA 1
ATOM 1320 C C . MET A 1 180 ? 15.581 -1.333 -4.992 1.00 98.69 180 MET A C 1
ATOM 1322 O O . MET A 1 180 ? 14.473 -1.003 -4.566 1.00 98.69 180 MET A O 1
ATOM 1326 N N . VAL A 1 181 ? 16.256 -0.619 -5.887 1.00 98.88 181 VAL A N 1
ATOM 1327 C CA . VAL A 1 181 ? 15.858 0.720 -6.322 1.00 98.88 181 VAL A CA 1
ATOM 1328 C C . VAL A 1 181 ? 15.769 0.758 -7.851 1.00 98.88 181 VAL A C 1
ATOM 1330 O O . VAL A 1 181 ? 16.765 1.036 -8.525 1.00 98.88 181 VAL A O 1
ATOM 1333 N N . PRO A 1 182 ? 14.605 0.411 -8.437 1.00 98.88 182 PRO A N 1
ATOM 1334 C CA . PRO A 1 182 ? 14.351 0.594 -9.860 1.00 98.88 182 PRO A CA 1
ATOM 1335 C C . PRO A 1 182 ? 14.513 2.057 -10.278 1.00 98.88 182 PRO A C 1
ATOM 1337 O O . PRO A 1 182 ? 13.866 2.955 -9.734 1.00 98.88 182 PRO A O 1
ATOM 1340 N N . ASP A 1 183 ? 15.366 2.274 -11.269 1.00 98.88 183 ASP A N 1
ATOM 1341 C CA . ASP A 1 183 ? 15.619 3.558 -11.897 1.00 98.88 183 ASP A CA 1
ATOM 1342 C C . ASP A 1 183 ? 15.229 3.478 -13.374 1.00 98.88 183 ASP A C 1
ATOM 1344 O O . ASP A 1 183 ? 15.908 2.856 -14.202 1.00 98.88 183 ASP A O 1
ATOM 1348 N N . LEU A 1 184 ? 14.099 4.113 -13.687 1.00 98.81 184 LEU A N 1
ATOM 1349 C CA . LEU A 1 184 ? 13.504 4.131 -15.015 1.00 98.81 184 LEU A CA 1
ATOM 1350 C C . LEU A 1 184 ? 14.472 4.731 -16.039 1.00 98.81 184 LEU A C 1
ATOM 1352 O O . LEU A 1 184 ? 14.592 4.220 -17.154 1.00 98.81 184 LEU A O 1
ATOM 1356 N N . GLY A 1 185 ? 15.163 5.798 -15.647 1.00 98.75 185 GLY A N 1
ATOM 1357 C CA . GLY A 1 185 ? 15.993 6.621 -16.515 1.00 98.75 185 GLY A CA 1
ATOM 1358 C C . GLY A 1 185 ? 17.296 5.962 -16.964 1.00 98.75 185 GLY A C 1
ATOM 1359 O O . GLY A 1 185 ? 17.832 6.276 -18.024 1.00 98.75 185 GLY A O 1
ATOM 1360 N N . THR A 1 186 ? 17.794 4.998 -16.190 1.00 98.75 186 THR A N 1
ATOM 1361 C CA . THR A 1 186 ? 19.082 4.333 -16.457 1.00 98.75 186 THR A CA 1
ATOM 1362 C C . THR A 1 186 ? 18.964 2.870 -16.885 1.00 98.75 186 THR A C 1
ATOM 1364 O O . THR A 1 186 ? 19.989 2.240 -17.153 1.00 98.75 186 THR A O 1
ATOM 1367 N N . ASP A 1 187 ? 17.747 2.316 -16.953 1.00 98.88 187 ASP A N 1
ATOM 1368 C CA . ASP A 1 187 ? 17.495 0.880 -17.164 1.00 98.88 187 ASP A CA 1
ATOM 1369 C C . ASP A 1 187 ? 18.227 -0.016 -16.153 1.00 98.88 187 ASP A C 1
ATOM 1371 O O . ASP A 1 187 ? 18.785 -1.071 -16.485 1.00 98.88 187 ASP A O 1
ATOM 1375 N N . ARG A 1 188 ? 18.228 0.403 -14.885 1.00 98.75 188 ARG A N 1
ATOM 1376 C CA . ARG A 1 188 ? 18.885 -0.315 -13.790 1.00 98.75 188 ARG A CA 1
ATOM 1377 C C . ARG A 1 188 ? 17.955 -0.493 -12.603 1.00 98.75 188 ARG A C 1
ATOM 1379 O O . ARG A 1 188 ? 17.108 0.340 -12.316 1.00 98.75 188 ARG A O 1
ATOM 1386 N N . VAL A 1 189 ? 18.168 -1.577 -11.874 1.00 98.88 189 VAL A N 1
ATOM 1387 C CA . VAL A 1 189 ? 17.739 -1.727 -10.486 1.00 98.88 189 VAL A CA 1
ATOM 1388 C C . VAL A 1 189 ? 18.993 -1.580 -9.641 1.00 98.88 189 VAL A C 1
ATOM 1390 O O . VAL A 1 189 ? 19.821 -2.492 -9.616 1.00 98.88 189 VAL A O 1
ATOM 1393 N N . TYR A 1 190 ? 19.162 -0.421 -9.009 1.00 98.75 190 TYR A N 1
ATOM 1394 C CA . TYR A 1 190 ? 20.251 -0.174 -8.067 1.00 98.75 190 TYR A CA 1
ATOM 1395 C C . TYR A 1 190 ? 20.056 -1.021 -6.809 1.00 98.75 190 TYR A C 1
ATOM 1397 O O . TYR A 1 190 ? 18.927 -1.335 -6.426 1.00 98.75 190 TYR A O 1
ATOM 1405 N N . GLN A 1 191 ? 21.161 -1.449 -6.208 1.00 98.38 191 GLN A N 1
ATOM 1406 C CA . GLN A 1 191 ? 21.166 -2.399 -5.101 1.00 98.38 191 GLN A CA 1
ATOM 1407 C C . GLN A 1 191 ? 22.047 -1.860 -3.979 1.00 98.38 191 GLN A C 1
ATOM 1409 O O . GLN A 1 191 ? 23.249 -1.649 -4.160 1.00 98.38 191 GLN A O 1
ATOM 1414 N N . TYR A 1 192 ? 21.437 -1.662 -2.817 1.00 98.00 192 TYR A N 1
ATOM 1415 C CA . TYR A 1 192 ? 22.105 -1.193 -1.608 1.00 98.00 192 TYR A CA 1
ATOM 1416 C C . TYR A 1 192 ? 22.001 -2.248 -0.513 1.00 98.00 192 TYR A C 1
ATOM 1418 O O . TYR A 1 192 ? 21.019 -2.979 -0.449 1.00 98.00 192 TYR A O 1
ATOM 1426 N N . GLU A 1 193 ? 23.009 -2.328 0.340 1.00 95.94 193 GLU A N 1
ATOM 1427 C CA . GLU A 1 193 ? 22.996 -3.079 1.592 1.00 95.94 193 GLU A CA 1
ATOM 1428 C C . GLU A 1 193 ? 22.621 -2.136 2.736 1.00 95.94 193 GLU A C 1
ATOM 1430 O O . GLU A 1 193 ? 23.114 -1.006 2.790 1.00 95.94 193 GLU A O 1
ATOM 1435 N N . LEU A 1 194 ? 21.795 -2.606 3.669 1.00 94.25 194 LEU A N 1
ATOM 1436 C CA . LEU A 1 194 ? 21.577 -1.901 4.927 1.00 94.25 194 LEU A CA 1
ATOM 1437 C C . LEU A 1 194 ? 22.853 -2.000 5.766 1.00 94.25 194 LEU A C 1
ATOM 1439 O O . LEU A 1 194 ? 23.427 -3.075 5.959 1.00 94.25 194 LEU A O 1
ATOM 1443 N N . SER A 1 195 ? 23.326 -0.850 6.226 1.00 87.12 195 SER A N 1
ATOM 1444 C CA . SER A 1 195 ? 24.539 -0.731 7.020 1.00 87.12 195 SER A CA 1
ATOM 1445 C C . SER A 1 195 ? 24.255 -1.053 8.487 1.00 87.12 195 SER A C 1
ATOM 1447 O O . SER A 1 195 ? 23.278 -0.593 9.071 1.00 87.12 195 SER A O 1
ATOM 1449 N N . THR A 1 196 ? 25.155 -1.816 9.106 1.00 75.75 196 THR A N 1
ATOM 1450 C CA . THR A 1 196 ? 25.180 -2.045 10.560 1.00 75.75 196 THR A CA 1
ATOM 1451 C C . THR A 1 196 ? 26.110 -1.066 11.287 1.00 75.75 196 THR A C 1
ATOM 1453 O O . THR A 1 196 ? 26.295 -1.172 12.497 1.00 75.75 196 THR A O 1
ATOM 1456 N N . THR A 1 197 ? 26.747 -0.146 10.558 1.00 73.69 197 THR A N 1
ATOM 1457 C CA . THR A 1 197 ? 27.711 0.825 11.088 1.00 73.69 197 THR A CA 1
ATOM 1458 C C . THR A 1 197 ? 27.001 2.118 11.484 1.00 73.69 197 THR A C 1
ATOM 1460 O O . THR A 1 197 ? 26.075 2.567 10.809 1.00 73.69 197 THR A O 1
ATOM 1463 N N . SER A 1 198 ? 27.440 2.761 12.568 1.00 68.56 198 SER A N 1
ATOM 1464 C CA . SER A 1 198 ? 26.902 4.060 12.987 1.00 68.56 198 SER A CA 1
ATOM 1465 C C . SER A 1 198 ? 27.136 5.140 11.921 1.00 68.56 198 SER A C 1
ATOM 1467 O O . SER A 1 198 ? 28.276 5.343 11.509 1.00 68.56 198 SER A O 1
ATOM 1469 N N . GLY A 1 199 ? 26.086 5.869 11.532 1.00 78.06 199 GLY A N 1
ATOM 1470 C CA . GLY A 1 199 ? 26.172 7.060 10.671 1.00 78.06 199 GLY A CA 1
ATOM 1471 C C . GLY A 1 199 ? 25.861 6.842 9.185 1.00 78.06 199 GLY A C 1
ATOM 1472 O O . GLY A 1 199 ? 25.564 7.808 8.496 1.00 78.06 199 GLY A O 1
ATOM 1473 N N . GLU A 1 200 ? 25.850 5.600 8.701 1.00 89.56 200 GLU A N 1
ATOM 1474 C CA . GLU A 1 200 ? 25.415 5.251 7.341 1.00 89.56 200 GLU A CA 1
ATOM 1475 C C . GLU A 1 200 ? 24.209 4.311 7.435 1.00 89.56 200 GLU A C 1
ATOM 1477 O O . GLU A 1 200 ? 24.207 3.407 8.271 1.00 89.56 200 GLU A O 1
ATOM 1482 N N . ILE A 1 201 ? 23.175 4.527 6.619 1.00 95.50 201 ILE A N 1
ATOM 1483 C CA . ILE A 1 201 ? 21.971 3.682 6.576 1.00 95.50 201 ILE A CA 1
ATOM 1484 C C . ILE A 1 201 ? 22.081 2.682 5.423 1.00 95.50 201 ILE A C 1
ATOM 1486 O O . ILE A 1 201 ? 21.843 1.491 5.606 1.00 95.50 201 ILE A O 1
ATOM 1490 N N . LEU A 1 202 ? 22.478 3.158 4.244 1.00 96.69 202 LEU A N 1
ATOM 1491 C CA . LEU A 1 202 ? 22.629 2.376 3.024 1.00 96.69 202 LEU A CA 1
ATOM 1492 C C . LEU A 1 202 ? 24.042 2.513 2.473 1.00 96.69 202 LEU A C 1
ATOM 1494 O O . LEU A 1 202 ? 24.544 3.623 2.337 1.00 96.69 202 LEU A O 1
ATOM 1498 N N . LYS A 1 203 ? 24.630 1.399 2.047 1.00 95.44 203 LYS A N 1
ATOM 1499 C CA . LYS A 1 203 ? 25.883 1.368 1.280 1.00 95.44 203 LYS A CA 1
ATOM 1500 C C . LYS A 1 203 ? 25.654 0.642 -0.050 1.00 95.44 203 LYS A C 1
ATOM 1502 O O . LYS A 1 203 ? 24.843 -0.286 -0.085 1.00 95.44 203 LYS A O 1
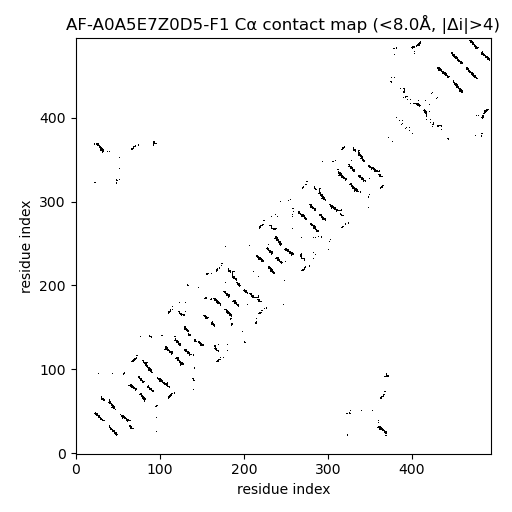ATOM 1507 N N . PRO A 1 204 ? 26.322 1.005 -1.158 1.00 95.75 204 PRO A N 1
ATOM 1508 C CA . PRO A 1 204 ? 26.214 0.242 -2.401 1.00 95.75 204 PRO A CA 1
ATOM 1509 C C . PRO A 1 204 ? 26.564 -1.235 -2.178 1.00 95.75 204 PRO A C 1
ATOM 1511 O O . PRO A 1 204 ? 27.565 -1.549 -1.531 1.00 95.75 204 PRO A O 1
ATOM 1514 N N . ALA A 1 205 ? 25.750 -2.146 -2.711 1.00 95.06 205 ALA A N 1
ATOM 1515 C CA . ALA A 1 205 ? 26.046 -3.571 -2.642 1.00 95.06 205 ALA A CA 1
ATOM 1516 C C . ALA A 1 205 ? 27.284 -3.914 -3.489 1.00 95.06 205 ALA A C 1
ATOM 1518 O O . ALA A 1 205 ? 27.618 -3.214 -4.448 1.00 95.06 205 ALA A O 1
ATOM 1519 N N . SER A 1 206 ? 27.929 -5.050 -3.191 1.00 92.94 206 SER A N 1
ATOM 1520 C CA . SER A 1 206 ? 29.103 -5.533 -3.953 1.00 92.94 206 SER A CA 1
ATOM 1521 C C . SER A 1 206 ? 28.877 -5.598 -5.472 1.00 92.94 206 SER A C 1
ATOM 1523 O O . SER A 1 206 ? 29.793 -5.354 -6.257 1.00 92.94 206 SER A O 1
ATOM 1525 N N . LYS A 1 207 ? 27.640 -5.897 -5.889 1.00 92.69 207 LYS A N 1
ATOM 1526 C CA . LYS A 1 207 ? 27.146 -5.666 -7.244 1.00 92.69 207 LYS A CA 1
ATOM 1527 C C . LYS A 1 207 ? 26.114 -4.531 -7.174 1.00 92.69 207 LYS A C 1
ATOM 1529 O O . LYS A 1 207 ? 24.986 -4.792 -6.767 1.00 92.69 207 LYS A O 1
ATOM 1534 N N . PRO A 1 208 ? 26.476 -3.296 -7.555 1.00 94.69 208 PRO A N 1
ATOM 1535 C CA . PRO A 1 208 ? 25.684 -2.109 -7.226 1.00 94.69 208 PRO A CA 1
ATOM 1536 C C . PRO A 1 208 ? 24.402 -1.957 -8.053 1.00 94.69 208 PRO A C 1
ATOM 1538 O O . PRO A 1 208 ? 23.554 -1.134 -7.717 1.00 94.69 208 PRO A O 1
ATOM 1541 N N . TRP A 1 209 ? 24.241 -2.724 -9.136 1.00 97.81 209 TRP A N 1
ATOM 1542 C CA . TRP A 1 209 ? 22.996 -2.769 -9.897 1.00 97.81 209 TRP A CA 1
ATOM 1543 C C . TRP A 1 209 ? 22.823 -4.055 -10.712 1.00 97.81 209 TRP A C 1
ATOM 1545 O O . TRP A 1 209 ? 23.777 -4.734 -11.114 1.00 97.81 209 TRP A O 1
ATOM 1555 N N . PHE A 1 210 ? 21.562 -4.325 -11.035 1.00 98.56 210 PHE A N 1
ATOM 1556 C CA . PHE A 1 210 ? 21.125 -5.224 -12.095 1.00 98.56 210 PHE A CA 1
ATOM 1557 C C . PHE A 1 210 ? 20.608 -4.396 -13.281 1.00 98.56 210 PHE A C 1
ATOM 1559 O O . PHE A 1 210 ? 19.829 -3.469 -13.083 1.00 98.56 210 PHE A O 1
ATOM 1566 N N . SER A 1 211 ? 21.029 -4.713 -14.506 1.00 98.56 211 SER A N 1
ATOM 1567 C CA . SER A 1 211 ? 20.576 -4.002 -15.711 1.00 98.56 211 SER A CA 1
ATOM 1568 C C . SER A 1 211 ? 19.420 -4.739 -16.380 1.00 98.56 211 SER A C 1
ATOM 1570 O O . SER A 1 211 ? 19.496 -5.954 -16.562 1.00 98.56 211 SER A O 1
ATOM 1572 N N . VAL A 1 212 ? 18.396 -3.997 -16.799 1.00 98.81 212 VAL A N 1
ATOM 1573 C CA . VAL A 1 212 ? 17.322 -4.499 -17.671 1.00 98.81 212 VAL A CA 1
ATOM 1574 C C . VAL A 1 212 ? 17.635 -4.159 -19.142 1.00 98.81 212 VAL A C 1
ATOM 1576 O O . VAL A 1 212 ? 18.604 -3.435 -19.401 1.00 98.81 212 VAL A O 1
ATOM 1579 N N . PRO A 1 213 ? 16.885 -4.679 -20.136 1.00 98.69 213 PRO A N 1
ATOM 1580 C CA . PRO A 1 213 ? 17.068 -4.273 -21.528 1.00 98.69 213 PRO A CA 1
ATOM 1581 C C . PRO A 1 213 ? 17.000 -2.751 -21.702 1.00 98.69 213 PRO A C 1
ATOM 1583 O O . PRO A 1 213 ? 16.211 -2.076 -21.045 1.00 98.69 213 PRO A O 1
ATOM 1586 N N . LYS A 1 214 ? 17.813 -2.204 -22.611 1.00 98.38 214 LYS A N 1
ATOM 1587 C CA . LYS A 1 214 ? 17.795 -0.765 -22.904 1.00 98.38 214 LYS A CA 1
ATOM 1588 C C . LYS A 1 214 ? 16.420 -0.337 -23.425 1.00 98.38 214 LYS A C 1
ATOM 1590 O O . LYS A 1 214 ? 15.880 -0.976 -24.324 1.00 98.38 214 LYS A O 1
ATOM 1595 N N . GLY A 1 215 ? 15.902 0.767 -22.902 1.00 98.31 215 GLY A N 1
ATOM 1596 C CA . GLY A 1 215 ? 14.589 1.315 -23.227 1.00 98.31 215 GLY A CA 1
ATOM 1597 C C . GLY A 1 215 ? 13.438 0.676 -22.456 1.00 98.31 215 GLY A C 1
ATOM 1598 O O . GLY A 1 215 ? 12.286 0.955 -22.779 1.00 98.31 215 GLY A O 1
ATOM 1599 N N . ALA A 1 216 ? 13.710 -0.193 -21.477 1.00 98.50 216 ALA A N 1
ATOM 1600 C CA . ALA A 1 216 ? 12.665 -0.933 -20.783 1.00 98.50 216 ALA A CA 1
ATOM 1601 C C . ALA A 1 216 ? 11.961 -0.118 -19.688 1.00 98.50 216 ALA A C 1
ATOM 1603 O O . ALA A 1 216 ? 10.748 -0.253 -19.504 1.00 98.50 216 ALA A O 1
ATOM 1604 N N . GLY A 1 217 ? 12.704 0.735 -18.982 1.00 98.62 217 GLY A N 1
ATOM 1605 C CA . GLY A 1 217 ? 12.210 1.615 -17.928 1.00 98.62 217 GLY A CA 1
ATOM 1606 C C . GLY A 1 217 ? 11.678 0.855 -16.708 1.00 98.62 217 GLY A C 1
ATOM 1607 O O . GLY A 1 217 ? 10.460 0.762 -16.547 1.00 98.62 217 GLY A O 1
ATOM 1608 N N . PRO A 1 218 ? 12.540 0.288 -15.843 1.00 98.88 218 PRO A N 1
ATOM 1609 C CA . PRO A 1 218 ? 12.101 -0.465 -14.671 1.00 98.88 218 PRO A CA 1
ATOM 1610 C C . PRO A 1 218 ? 11.368 0.449 -13.677 1.00 98.88 218 PRO A C 1
ATOM 1612 O O . PRO A 1 218 ? 11.850 1.531 -13.351 1.00 98.88 218 PRO A O 1
ATOM 1615 N N . ARG A 1 219 ? 10.187 0.020 -13.213 1.00 98.88 219 ARG A N 1
ATOM 1616 C CA . ARG A 1 219 ? 9.266 0.855 -12.428 1.00 98.88 219 ARG A CA 1
ATOM 1617 C C . ARG A 1 219 ? 9.063 0.343 -11.003 1.00 98.88 219 ARG A C 1
ATOM 1619 O O . ARG A 1 219 ? 9.758 0.774 -10.096 1.00 98.88 219 ARG A O 1
ATOM 1626 N N . HIS A 1 220 ? 8.116 -0.568 -10.789 1.00 98.88 220 HIS A N 1
ATOM 1627 C CA . HIS A 1 220 ? 7.820 -1.152 -9.475 1.00 98.88 220 HIS A CA 1
ATOM 1628 C C . HIS A 1 220 ? 8.255 -2.617 -9.428 1.00 98.88 220 HIS A C 1
ATOM 1630 O O . HIS A 1 220 ? 8.160 -3.328 -10.432 1.00 98.88 220 HIS A O 1
ATOM 1636 N N . LEU A 1 221 ? 8.708 -3.061 -8.255 1.00 98.75 221 LEU A N 1
ATOM 1637 C CA . LEU A 1 221 ? 9.184 -4.417 -7.994 1.00 98.75 221 LEU A CA 1
ATOM 1638 C C . LEU A 1 221 ? 8.449 -5.008 -6.788 1.00 98.75 221 LEU A C 1
ATOM 1640 O O . LEU A 1 221 ? 8.218 -4.313 -5.804 1.00 98.75 221 LEU A O 1
ATOM 1644 N N . VAL A 1 222 ? 8.130 -6.299 -6.844 1.00 98.75 222 VAL A N 1
ATOM 1645 C CA . VAL A 1 222 ? 7.598 -7.057 -5.704 1.00 98.75 222 VAL A CA 1
ATOM 1646 C C . VAL A 1 222 ? 8.377 -8.357 -5.526 1.00 98.75 222 VAL A C 1
ATOM 1648 O O . VAL A 1 222 ? 8.753 -9.006 -6.505 1.00 98.75 222 VAL A O 1
ATOM 1651 N N . PHE A 1 223 ? 8.624 -8.749 -4.278 1.00 98.56 223 PHE A N 1
ATOM 1652 C CA . PHE A 1 223 ? 9.214 -10.043 -3.947 1.00 98.56 223 PHE A CA 1
ATOM 1653 C C . PHE A 1 223 ? 8.137 -11.096 -3.712 1.00 98.56 223 PHE A C 1
ATOM 1655 O O . PHE A 1 223 ? 7.103 -10.821 -3.112 1.00 98.56 223 PHE A O 1
ATOM 1662 N N . HIS A 1 224 ? 8.406 -12.324 -4.146 1.00 98.06 224 HIS A N 1
ATOM 1663 C CA . HIS A 1 224 ? 7.598 -13.483 -3.783 1.00 98.06 224 HIS A CA 1
ATOM 1664 C C . HIS A 1 224 ? 7.791 -13.824 -2.287 1.00 98.06 224 HIS A C 1
ATOM 1666 O O . HIS A 1 224 ? 8.925 -13.715 -1.812 1.00 98.06 224 HIS A O 1
ATOM 1672 N N . PRO A 1 225 ? 6.775 -14.309 -1.533 1.00 94.12 225 PRO A N 1
ATOM 1673 C CA . PRO A 1 225 ? 6.862 -14.418 -0.071 1.00 94.12 225 PRO A CA 1
ATOM 1674 C C . PRO A 1 225 ? 7.877 -15.471 0.391 1.00 94.12 225 PRO A C 1
ATOM 1676 O O . PRO A 1 225 ? 8.396 -15.408 1.495 1.00 94.12 225 PRO A O 1
ATOM 1679 N N . ASN A 1 226 ? 8.219 -16.428 -0.480 1.00 95.12 226 ASN A N 1
ATOM 1680 C CA . ASN A 1 226 ? 9.293 -17.393 -0.215 1.00 95.12 226 ASN A CA 1
ATOM 1681 C C . ASN A 1 226 ? 10.714 -16.798 -0.294 1.00 95.12 226 ASN A C 1
ATOM 1683 O O . ASN A 1 226 ? 11.675 -17.536 -0.096 1.00 95.12 226 ASN A O 1
ATOM 1687 N N . GLY A 1 227 ? 10.861 -15.526 -0.674 1.00 95.94 227 GLY A N 1
ATOM 1688 C CA . GLY A 1 227 ? 12.145 -14.836 -0.740 1.00 95.94 227 GLY A CA 1
ATOM 1689 C C . GLY A 1 227 ? 13.098 -15.306 -1.838 1.00 95.94 227 GLY A C 1
ATOM 1690 O O . GLY A 1 227 ? 14.287 -15.037 -1.747 1.00 95.94 227 GLY A O 1
ATOM 1691 N N . ARG A 1 228 ? 12.624 -16.021 -2.868 1.00 97.31 228 ARG A N 1
ATOM 1692 C CA . ARG A 1 228 ? 13.482 -16.567 -3.944 1.00 97.31 228 ARG A CA 1
ATOM 1693 C C . ARG A 1 228 ? 13.283 -15.909 -5.301 1.00 97.31 228 ARG A C 1
ATOM 1695 O O . ARG A 1 228 ? 14.100 -16.110 -6.198 1.00 97.31 228 ARG A O 1
ATOM 1702 N N . TYR A 1 229 ? 12.188 -15.175 -5.474 1.00 98.44 229 TYR A N 1
ATOM 1703 C CA . TYR A 1 229 ? 11.814 -14.561 -6.745 1.00 98.44 229 TYR A CA 1
ATOM 1704 C C . TYR A 1 229 ? 11.431 -13.104 -6.540 1.00 98.44 229 TYR A C 1
ATOM 1706 O O . TYR A 1 229 ? 10.881 -12.744 -5.499 1.00 98.44 229 TYR A O 1
ATOM 1714 N N . ALA A 1 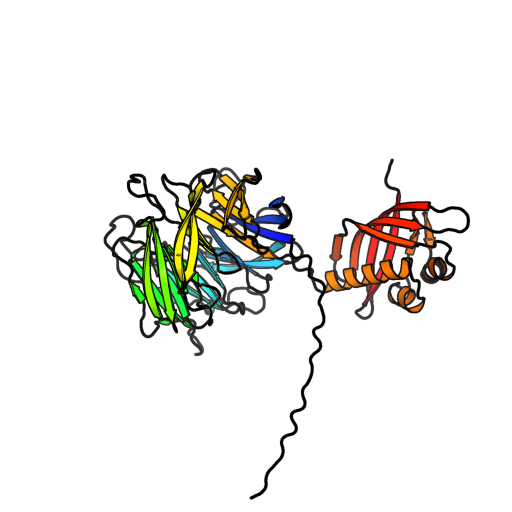230 ? 11.681 -12.299 -7.563 1.00 98.69 230 ALA A N 1
ATOM 1715 C CA . ALA A 1 230 ? 11.166 -10.945 -7.675 1.00 98.69 230 ALA A CA 1
ATOM 1716 C C . ALA A 1 230 ? 10.485 -10.769 -9.034 1.00 98.69 230 ALA A C 1
ATOM 1718 O O . ALA A 1 230 ? 10.833 -11.446 -10.006 1.00 98.69 230 ALA A O 1
ATOM 1719 N N . TYR A 1 231 ? 9.531 -9.851 -9.102 1.00 98.94 231 TYR A N 1
ATOM 1720 C CA . TYR A 1 231 ? 8.837 -9.490 -10.330 1.00 98.94 231 TYR A CA 1
ATOM 1721 C C . TYR A 1 231 ? 8.862 -7.979 -10.498 1.00 98.94 231 TYR A C 1
ATOM 1723 O O . TYR A 1 231 ? 8.584 -7.246 -9.552 1.00 98.94 231 TYR A O 1
ATOM 1731 N N . LEU A 1 232 ? 9.217 -7.525 -11.695 1.00 98.94 232 LEU A N 1
ATOM 1732 C CA . LEU A 1 232 ? 9.479 -6.126 -12.013 1.00 98.94 232 LEU A CA 1
ATOM 1733 C C . LEU A 1 232 ? 8.629 -5.701 -13.208 1.00 98.94 232 LEU A C 1
ATOM 1735 O O . LEU A 1 232 ? 8.677 -6.346 -14.255 1.00 98.94 232 LEU A O 1
ATOM 1739 N N . VAL A 1 233 ? 7.881 -4.607 -13.075 1.00 98.88 233 VAL A N 1
ATOM 1740 C CA . VAL A 1 233 ? 7.221 -3.967 -14.222 1.00 98.88 233 VAL A CA 1
ATOM 1741 C C . VAL A 1 233 ? 8.214 -3.078 -14.957 1.00 98.88 233 VAL A C 1
ATOM 1743 O O . VAL A 1 233 ? 8.929 -2.283 -14.347 1.00 98.88 233 VAL A O 1
ATOM 1746 N N . LEU A 1 234 ? 8.219 -3.202 -16.280 1.00 98.81 234 LEU A N 1
ATOM 1747 C CA . LEU A 1 234 ? 8.983 -2.389 -17.218 1.00 98.81 234 LEU A CA 1
ATOM 1748 C C . LEU A 1 234 ? 8.006 -1.409 -17.885 1.00 98.81 234 LEU A C 1
ATOM 1750 O O . LEU A 1 234 ? 7.223 -1.802 -18.753 1.00 98.81 234 LEU A O 1
ATOM 1754 N N . GLU A 1 235 ? 7.993 -0.153 -17.427 1.00 98.75 235 GLU A N 1
ATOM 1755 C CA . GLU A 1 235 ? 7.006 0.866 -17.806 1.00 98.75 235 GLU A CA 1
ATOM 1756 C C . GLU A 1 235 ? 6.989 1.108 -19.312 1.00 98.75 235 GLU A C 1
ATOM 1758 O O . GLU A 1 235 ? 5.923 1.061 -19.929 1.00 98.75 235 GLU A O 1
ATOM 1763 N N . LEU A 1 236 ? 8.163 1.376 -19.886 1.00 98.06 236 LEU A N 1
ATOM 1764 C CA . LEU A 1 236 ? 8.306 1.807 -21.275 1.00 98.06 236 LEU A CA 1
ATOM 1765 C C . LEU A 1 236 ? 8.165 0.630 -22.248 1.00 98.06 236 LEU A C 1
ATOM 1767 O O . LEU A 1 236 ? 7.725 0.817 -23.379 1.00 98.06 236 LEU A O 1
ATOM 1771 N N . GLN A 1 237 ? 8.478 -0.588 -21.792 1.00 96.50 237 GLN A N 1
ATOM 1772 C CA . GLN A 1 237 ? 8.320 -1.812 -22.581 1.00 96.50 237 GLN A CA 1
ATOM 1773 C C . GLN A 1 237 ? 6.922 -2.442 -22.471 1.00 96.50 237 GLN A C 1
ATOM 1775 O O . GLN A 1 237 ? 6.573 -3.281 -23.300 1.00 96.50 237 GLN A O 1
ATOM 1780 N N . GLY A 1 238 ? 6.121 -2.091 -21.457 1.00 97.00 238 GLY A N 1
ATOM 1781 C CA . GLY A 1 238 ? 4.819 -2.726 -21.218 1.00 97.00 238 GLY A CA 1
ATOM 1782 C C . GLY A 1 238 ? 4.943 -4.232 -20.957 1.00 97.00 238 GLY A C 1
ATOM 1783 O O . GLY A 1 238 ? 4.245 -5.044 -21.573 1.00 97.00 238 GLY A O 1
ATOM 1784 N N . ALA A 1 239 ? 5.880 -4.614 -20.089 1.00 98.50 239 ALA A N 1
ATOM 1785 C CA . ALA A 1 239 ? 6.208 -6.006 -19.797 1.00 98.50 239 ALA A CA 1
ATOM 1786 C C . ALA A 1 239 ? 6.452 -6.243 -18.301 1.00 98.50 239 ALA A C 1
ATOM 1788 O O . ALA A 1 239 ? 6.796 -5.324 -17.558 1.00 98.50 239 ALA A O 1
ATOM 1789 N N . VAL A 1 240 ? 6.321 -7.501 -17.878 1.00 98.88 240 VAL A N 1
ATOM 1790 C CA . VAL A 1 240 ? 6.743 -7.978 -16.557 1.00 98.88 240 VAL A CA 1
ATOM 1791 C C . VAL A 1 240 ? 7.983 -8.850 -16.720 1.00 98.88 240 VAL A C 1
ATOM 1793 O O . VAL A 1 240 ? 8.007 -9.766 -17.543 1.00 98.88 240 VAL A O 1
ATOM 1796 N N . MET A 1 241 ? 9.005 -8.586 -15.915 1.00 98.88 241 MET A N 1
ATOM 1797 C CA . MET A 1 241 ? 10.211 -9.397 -15.812 1.00 98.88 241 MET A CA 1
ATOM 1798 C C . MET A 1 241 ? 10.169 -10.233 -14.533 1.00 98.88 241 MET A C 1
ATOM 1800 O O . MET A 1 241 ? 10.068 -9.687 -13.437 1.00 98.88 241 MET A O 1
ATOM 1804 N N . ALA A 1 242 ? 10.274 -11.554 -14.668 1.00 98.88 242 ALA A N 1
ATOM 1805 C CA . ALA A 1 242 ? 10.498 -12.462 -13.550 1.00 98.88 242 ALA A CA 1
ATOM 1806 C C . ALA A 1 242 ? 11.999 -12.651 -13.317 1.00 98.88 242 ALA A C 1
ATOM 1808 O O . ALA A 1 242 ? 12.774 -12.859 -14.258 1.00 98.88 242 ALA A O 1
ATOM 1809 N N . LEU A 1 243 ? 12.389 -12.620 -12.047 1.00 98.81 243 LEU A N 1
ATOM 1810 C CA . LEU A 1 243 ? 13.770 -12.645 -11.587 1.00 98.81 243 LEU A CA 1
ATOM 1811 C C . LEU A 1 243 ? 13.963 -13.782 -10.575 1.00 98.81 243 LEU A C 1
ATOM 1813 O O . LEU A 1 243 ? 13.100 -14.037 -9.733 1.00 98.81 243 LEU A O 1
ATOM 1817 N N . ASP A 1 244 ? 15.106 -14.461 -10.633 1.00 98.44 244 ASP A N 1
ATOM 1818 C CA . ASP A 1 244 ? 15.654 -15.149 -9.462 1.00 98.44 244 ASP A CA 1
ATOM 1819 C C . ASP A 1 244 ? 16.275 -14.116 -8.516 1.00 98.44 244 ASP A C 1
ATOM 1821 O O . ASP A 1 244 ? 16.922 -13.168 -8.972 1.00 98.44 244 ASP A O 1
ATOM 1825 N N . TYR A 1 245 ? 16.098 -14.323 -7.212 1.00 98.00 245 TYR A N 1
ATOM 1826 C CA . TYR A 1 245 ? 16.720 -13.530 -6.159 1.00 98.00 245 TYR A CA 1
ATOM 1827 C C . TYR A 1 245 ? 17.493 -14.424 -5.187 1.00 98.00 245 TYR A C 1
ATOM 1829 O O . TYR A 1 245 ? 16.985 -15.447 -4.723 1.00 98.00 245 TYR A O 1
ATOM 1837 N N . GLN A 1 246 ? 18.724 -14.020 -4.878 1.00 96.12 246 GLN A N 1
ATOM 1838 C CA . GLN A 1 246 ? 19.555 -14.646 -3.856 1.00 96.12 246 GLN A CA 1
ATOM 1839 C C . GLN A 1 246 ? 20.534 -13.616 -3.289 1.00 96.12 246 GLN A C 1
ATOM 1841 O O . GLN A 1 246 ? 21.390 -13.136 -4.028 1.00 96.12 246 GLN A O 1
ATOM 1846 N N . GLU A 1 247 ? 20.423 -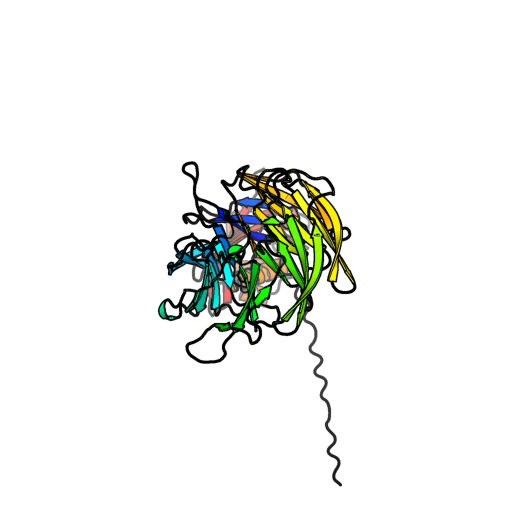13.298 -1.995 1.00 91.50 247 GLU A N 1
ATOM 1847 C CA . GLU A 1 247 ? 21.397 -12.481 -1.242 1.00 91.50 247 GLU A CA 1
ATOM 1848 C C . GLU A 1 247 ? 21.813 -11.201 -1.980 1.00 91.50 247 GLU A C 1
ATOM 1850 O O . GLU A 1 247 ? 22.967 -11.002 -2.361 1.00 91.50 247 GLU A O 1
ATOM 1855 N N . GLY A 1 248 ? 20.830 -10.359 -2.288 1.00 92.50 248 GLY A N 1
ATOM 1856 C CA . GLY A 1 248 ? 21.091 -9.107 -2.992 1.00 92.50 248 GLY A CA 1
ATOM 1857 C C . GLY A 1 248 ? 21.367 -9.262 -4.488 1.00 92.50 248 GLY A C 1
ATOM 1858 O O . GLY A 1 248 ? 21.561 -8.258 -5.155 1.00 92.50 248 GLY A O 1
ATOM 1859 N N . ARG A 1 249 ? 21.363 -10.467 -5.072 1.00 95.56 249 ARG A N 1
ATOM 1860 C CA . ARG A 1 249 ? 21.585 -10.670 -6.515 1.00 95.56 249 ARG A CA 1
ATOM 1861 C C . ARG A 1 249 ? 20.287 -10.975 -7.242 1.00 95.56 249 ARG A C 1
ATOM 1863 O O . ARG A 1 249 ? 19.561 -11.889 -6.863 1.00 95.56 249 ARG A O 1
ATOM 1870 N N . LEU A 1 250 ? 20.051 -10.243 -8.328 1.00 98.12 250 LEU A N 1
ATOM 1871 C CA . LEU A 1 250 ? 18.964 -10.486 -9.272 1.00 98.12 250 LEU A CA 1
ATOM 1872 C C . LEU A 1 250 ? 19.502 -11.149 -10.542 1.00 98.12 250 LEU A C 1
ATOM 1874 O O . LEU A 1 250 ? 20.580 -10.797 -11.038 1.00 98.12 250 LEU A O 1
ATOM 1878 N N . LYS A 1 251 ? 18.742 -12.103 -11.078 1.00 98.31 251 LYS A N 1
ATOM 1879 C CA . LYS A 1 251 ? 19.023 -12.738 -12.368 1.00 98.31 251 LYS A CA 1
ATOM 1880 C C . LYS A 1 251 ? 17.744 -12.868 -13.180 1.00 98.31 251 LYS A C 1
ATOM 1882 O O . LYS A 1 251 ? 16.751 -13.396 -12.689 1.00 98.31 251 LYS A O 1
ATOM 1887 N N . GLU A 1 252 ? 17.794 -12.426 -14.433 1.00 98.44 252 GLU A N 1
ATOM 1888 C CA . GLU A 1 252 ? 16.680 -12.572 -15.368 1.00 98.44 252 GLU A CA 1
ATOM 1889 C C . GLU A 1 252 ? 16.295 -14.039 -15.568 1.00 98.44 252 GLU A C 1
ATOM 1891 O O . GLU A 1 252 ? 17.151 -14.905 -15.774 1.00 98.44 252 GLU A O 1
ATOM 1896 N N . LYS A 1 253 ? 14.987 -14.299 -15.528 1.00 97.62 253 LYS A N 1
ATOM 1897 C CA . LYS A 1 253 ? 14.395 -15.604 -15.827 1.00 97.62 253 LYS A CA 1
ATOM 1898 C C . LYS A 1 253 ? 13.461 -15.561 -17.026 1.00 97.62 253 LYS A C 1
ATOM 1900 O O . LYS A 1 253 ? 13.407 -16.518 -17.797 1.00 97.62 253 LYS A O 1
ATOM 1905 N N . GLN A 1 254 ? 12.665 -14.503 -17.123 1.00 98.50 254 GLN A N 1
ATOM 1906 C CA . GLN A 1 254 ? 11.618 -14.363 -18.124 1.00 98.50 254 GLN A CA 1
ATOM 1907 C C . GLN A 1 254 ? 11.249 -12.891 -18.260 1.00 98.50 254 GLN A C 1
ATOM 1909 O O . GLN A 1 254 ? 11.154 -12.191 -17.257 1.00 98.50 254 GLN A O 1
ATOM 1914 N N . ILE A 1 255 ? 10.944 -12.464 -19.480 1.00 98.62 255 ILE A N 1
ATOM 1915 C CA . ILE A 1 255 ? 10.210 -11.230 -19.752 1.00 98.62 255 ILE A CA 1
ATOM 1916 C C . ILE A 1 255 ? 8.940 -11.622 -20.504 1.00 98.62 255 ILE A C 1
ATOM 1918 O O . ILE A 1 255 ? 8.996 -12.394 -21.462 1.00 98.62 255 ILE A O 1
ATOM 1922 N N . ILE A 1 256 ? 7.788 -11.130 -20.056 1.00 98.25 256 ILE A N 1
ATOM 1923 C CA . ILE A 1 256 ? 6.486 -11.397 -20.669 1.00 98.25 256 ILE A CA 1
ATOM 1924 C C . ILE A 1 256 ? 5.759 -10.081 -20.943 1.00 98.25 256 ILE A C 1
ATOM 1926 O O . ILE A 1 256 ? 5.638 -9.233 -20.063 1.00 98.25 256 ILE A O 1
ATOM 1930 N N . SER A 1 257 ? 5.269 -9.903 -22.173 1.00 97.38 257 SER A N 1
ATOM 1931 C CA . SER A 1 257 ? 4.471 -8.725 -22.523 1.00 97.38 257 SER A CA 1
ATOM 1932 C C . SER A 1 257 ? 3.152 -8.711 -21.743 1.00 97.38 257 SER A C 1
ATOM 1934 O O . SER A 1 257 ? 2.527 -9.754 -21.516 1.00 97.38 257 SER A O 1
ATOM 1936 N N . MET A 1 258 ? 2.725 -7.520 -21.330 1.00 97.19 258 MET A N 1
ATOM 1937 C CA . MET A 1 258 ? 1.441 -7.312 -20.658 1.00 97.19 258 MET A CA 1
ATOM 1938 C C . MET A 1 258 ? 0.273 -7.289 -21.645 1.00 97.19 258 MET A C 1
ATOM 1940 O O . MET A 1 258 ? -0.841 -7.632 -21.267 1.00 97.19 258 MET A O 1
ATOM 1944 N N . VAL A 1 259 ? 0.542 -6.983 -22.916 1.00 95.12 259 VAL A N 1
ATOM 1945 C CA . VAL A 1 259 ? -0.462 -6.889 -23.982 1.00 95.12 259 VAL A CA 1
ATOM 1946 C C . VAL A 1 259 ? -0.420 -8.098 -24.920 1.00 95.12 259 VAL A C 1
ATOM 1948 O O . VAL A 1 259 ? 0.472 -8.953 -24.856 1.00 95.12 259 VAL A O 1
ATOM 1951 N N . ASP A 1 260 ? -1.414 -8.200 -25.797 1.00 93.75 260 ASP A N 1
ATOM 1952 C CA . ASP A 1 260 ? -1.416 -9.203 -26.857 1.00 93.75 260 ASP A CA 1
ATOM 1953 C C . ASP A 1 260 ? -0.442 -8.866 -27.981 1.00 93.75 260 ASP A C 1
ATOM 1955 O O . ASP A 1 260 ? -0.091 -7.712 -28.239 1.00 93.75 260 ASP A O 1
ATOM 1959 N N . LYS A 1 261 ? -0.049 -9.913 -28.707 1.00 92.81 261 LYS A N 1
ATOM 1960 C CA . LYS A 1 261 ? 0.700 -9.766 -29.948 1.00 92.81 261 LYS A CA 1
ATOM 1961 C C . LYS A 1 261 ? -0.113 -8.918 -30.933 1.00 92.81 261 LYS A C 1
ATOM 1963 O O . LYS A 1 261 ? -1.261 -9.241 -31.218 1.00 92.81 261 LYS A O 1
ATOM 1968 N N . GLY A 1 262 ? 0.506 -7.871 -31.475 1.00 92.38 262 GLY A N 1
ATOM 1969 C CA . GLY A 1 262 ? -0.128 -6.965 -32.439 1.00 92.38 262 GLY A CA 1
ATOM 1970 C C . GLY A 1 262 ? -0.843 -5.760 -31.820 1.00 92.38 262 GLY A C 1
ATOM 1971 O O . GLY A 1 262 ? -1.419 -4.971 -32.563 1.00 92.38 262 GLY A O 1
ATOM 1972 N N . PHE A 1 263 ? -0.802 -5.584 -30.495 1.00 94.44 263 PHE A N 1
ATOM 1973 C CA . PHE A 1 263 ? -1.226 -4.329 -29.876 1.00 94.44 263 PHE A CA 1
ATOM 1974 C C . PHE A 1 263 ? -0.318 -3.176 -30.334 1.00 94.44 263 PHE A C 1
ATOM 1976 O O . PHE A 1 263 ? 0.894 -3.233 -30.141 1.00 94.44 263 PHE A O 1
ATOM 1983 N N . ASN A 1 264 ? -0.916 -2.133 -30.917 1.00 93.19 264 ASN A N 1
ATOM 1984 C CA . ASN A 1 264 ? -0.207 -0.972 -31.478 1.00 93.19 264 ASN A CA 1
ATOM 1985 C C . ASN A 1 264 ? -0.472 0.333 -30.703 1.00 93.19 264 ASN A C 1
ATOM 1987 O O . ASN A 1 264 ? -0.111 1.409 -31.172 1.00 93.19 264 ASN A O 1
ATOM 1991 N N . GLY A 1 265 ? -1.143 0.251 -29.550 1.00 94.38 265 GLY A N 1
ATOM 1992 C CA . GLY A 1 265 ? -1.404 1.407 -28.697 1.00 94.38 265 GLY A CA 1
ATOM 1993 C C . GLY A 1 265 ? -0.206 1.781 -27.825 1.00 94.38 265 GLY A C 1
ATOM 1994 O O . GLY A 1 265 ? 0.794 1.063 -27.738 1.00 94.38 265 GLY A O 1
ATOM 1995 N N . ARG A 1 266 ? -0.328 2.901 -27.117 1.00 94.56 266 ARG A N 1
ATOM 1996 C CA . ARG A 1 266 ? 0.668 3.353 -26.148 1.00 94.56 266 ARG A CA 1
ATOM 1997 C C . ARG A 1 266 ? 0.771 2.366 -24.984 1.00 94.56 266 ARG A C 1
ATOM 1999 O O . ARG A 1 266 ? -0.208 2.128 -24.276 1.00 94.56 266 ARG A O 1
ATOM 2006 N N . LEU A 1 267 ? 1.982 1.862 -24.754 1.00 91.25 267 LEU A N 1
ATOM 2007 C CA . LEU A 1 267 ? 2.341 1.050 -23.591 1.00 91.25 267 LEU A CA 1
ATOM 2008 C C . LEU A 1 267 ? 2.762 1.942 -22.427 1.00 91.25 267 LEU A C 1
ATOM 2010 O O . LEU A 1 267 ? 3.475 2.930 -22.616 1.00 91.25 267 LEU A O 1
ATOM 2014 N N . SER A 1 268 ? 2.314 1.606 -21.219 1.00 97.12 268 SER A N 1
ATOM 2015 C CA . SER A 1 268 ? 2.755 2.293 -20.010 1.00 97.12 268 SER A CA 1
ATOM 2016 C C . SER A 1 268 ? 2.450 1.444 -18.777 1.00 97.12 268 SER A C 1
ATOM 2018 O O . SER A 1 268 ? 1.470 1.680 -18.060 1.00 97.12 268 SER A O 1
ATOM 2020 N N . GLY A 1 269 ? 3.310 0.454 -18.523 1.00 98.25 269 GLY A N 1
ATOM 2021 C CA . GLY A 1 269 ? 3.237 -0.362 -17.309 1.00 98.25 269 GLY A CA 1
ATOM 2022 C C . GLY A 1 269 ? 3.293 0.520 -16.059 1.00 98.25 269 GLY A C 1
ATOM 2023 O O . GLY A 1 269 ? 3.961 1.557 -16.049 1.00 98.25 269 GLY A O 1
ATOM 2024 N N . ALA A 1 270 ? 2.548 0.161 -15.020 1.00 98.75 270 ALA A N 1
ATOM 2025 C CA . ALA A 1 270 ? 2.500 0.927 -13.786 1.00 98.75 270 ALA A CA 1
ATOM 2026 C C . ALA A 1 270 ? 2.793 0.048 -12.573 1.00 98.75 270 ALA A C 1
ATOM 2028 O O . ALA A 1 270 ? 3.942 -0.048 -12.141 1.00 98.75 270 ALA A O 1
ATOM 2029 N N . ASP A 1 271 ? 1.769 -0.535 -11.980 1.00 98.81 271 ASP A N 1
ATOM 2030 C CA . ASP A 1 271 ? 1.891 -1.137 -10.665 1.00 98.81 271 ASP A CA 1
ATOM 2031 C C . ASP A 1 271 ? 1.952 -2.657 -10.737 1.00 98.81 271 ASP A C 1
ATOM 2033 O O . ASP A 1 271 ? 1.573 -3.245 -11.752 1.00 98.81 271 ASP A O 1
ATOM 2037 N N . ILE A 1 272 ? 2.436 -3.287 -9.670 1.00 98.88 272 ILE A N 1
ATOM 2038 C CA . ILE A 1 272 ? 2.578 -4.739 -9.586 1.00 98.88 272 ILE A CA 1
ATOM 2039 C C . ILE A 1 272 ? 2.340 -5.223 -8.166 1.00 98.88 272 ILE A C 1
ATOM 2041 O O . ILE A 1 272 ? 2.986 -4.767 -7.228 1.00 98.88 272 ILE A O 1
ATOM 2045 N N . HIS A 1 273 ? 1.429 -6.179 -8.023 1.00 98.81 273 HIS A N 1
ATOM 2046 C CA . HIS A 1 273 ? 1.111 -6.804 -6.742 1.00 98.81 273 HIS A CA 1
ATOM 2047 C C . HIS A 1 273 ? 0.881 -8.288 -6.929 1.00 98.81 273 HIS A C 1
ATOM 2049 O O . HIS A 1 273 ? 0.580 -8.773 -8.019 1.00 98.81 273 HIS A O 1
ATOM 2055 N N . MET A 1 274 ? 1.002 -9.011 -5.833 1.00 97.94 274 MET A N 1
ATOM 2056 C CA . MET A 1 274 ? 0.846 -10.451 -5.784 1.00 97.94 274 MET A CA 1
ATOM 2057 C C . MET A 1 274 ? -0.252 -10.793 -4.784 1.00 97.94 274 MET A C 1
ATOM 2059 O O . MET A 1 274 ? -0.452 -10.069 -3.808 1.00 97.94 274 MET A O 1
ATOM 2063 N N . SER A 1 275 ? -0.969 -11.889 -5.015 1.00 97.69 275 SER A N 1
ATOM 2064 C CA . SER A 1 275 ? -1.909 -12.399 -4.020 1.00 97.69 275 SER A CA 1
ATOM 2065 C C . SER A 1 275 ? -1.172 -12.778 -2.721 1.00 97.69 275 SER A C 1
ATOM 2067 O O . SER A 1 275 ? -0.026 -13.230 -2.791 1.00 97.69 275 SER A O 1
ATOM 2069 N N . PRO A 1 276 ? -1.801 -12.647 -1.534 1.00 94.19 276 PRO A N 1
ATOM 2070 C CA . PRO A 1 276 ? -1.163 -12.974 -0.254 1.00 94.19 276 PRO A CA 1
ATOM 2071 C C . PRO A 1 276 ? -0.646 -14.418 -0.162 1.00 94.19 276 PRO A C 1
ATOM 2073 O O . PRO A 1 276 ? 0.325 -14.690 0.534 1.00 94.19 276 PRO A O 1
ATOM 2076 N N . ASP A 1 277 ? -1.260 -15.342 -0.904 1.00 94.94 277 ASP A N 1
ATOM 2077 C CA . ASP A 1 277 ? -0.848 -16.746 -0.985 1.00 94.94 277 ASP A CA 1
ATOM 2078 C C . ASP A 1 277 ? 0.319 -17.011 -1.961 1.00 94.94 277 ASP A C 1
ATOM 2080 O O . ASP A 1 277 ? 0.763 -18.151 -2.096 1.00 94.94 277 ASP A O 1
ATOM 2084 N N . GLY A 1 278 ? 0.809 -15.980 -2.658 1.00 96.44 278 GLY A N 1
ATOM 2085 C CA . GLY A 1 278 ? 1.932 -16.057 -3.592 1.00 96.44 278 GLY A CA 1
ATOM 2086 C C . GLY A 1 278 ? 1.635 -16.752 -4.926 1.00 96.44 278 GLY A C 1
ATOM 2087 O O . GLY A 1 278 ? 2.559 -16.984 -5.702 1.00 96.44 278 GLY A O 1
ATOM 2088 N N . LYS A 1 279 ? 0.377 -17.107 -5.223 1.00 98.12 279 LYS A N 1
ATOM 2089 C CA . LYS A 1 279 ? 0.038 -17.895 -6.424 1.00 98.12 279 LYS A CA 1
ATOM 2090 C C . LYS A 1 279 ? -0.218 -17.066 -7.677 1.00 98.12 279 LYS A C 1
ATOM 2092 O O . LYS A 1 279 ? -0.044 -17.578 -8.784 1.00 98.12 279 LYS A O 1
ATOM 2097 N N . PHE A 1 280 ? -0.627 -15.810 -7.525 1.00 98.88 280 PHE A N 1
ATOM 2098 C CA . PHE A 1 280 ? -1.011 -14.951 -8.642 1.00 98.88 280 PHE A CA 1
ATOM 2099 C C . PHE A 1 280 ? -0.306 -13.607 -8.586 1.00 98.88 280 PHE A C 1
ATOM 2101 O O . PHE A 1 280 ? -0.111 -13.037 -7.516 1.00 98.88 280 PHE A O 1
ATOM 2108 N N . LEU A 1 281 ? 0.031 -13.087 -9.761 1.00 98.88 281 LEU A N 1
ATOM 2109 C CA . LEU A 1 281 ? 0.636 -11.778 -9.954 1.00 98.88 281 LEU A CA 1
ATOM 2110 C C . LEU A 1 281 ? -0.266 -10.933 -10.850 1.00 98.88 281 LEU A C 1
ATOM 2112 O O . LEU A 1 281 ? -0.800 -11.416 -11.848 1.00 98.88 281 LEU A O 1
ATOM 2116 N N . TYR A 1 282 ? -0.386 -9.661 -10.513 1.00 98.94 282 TYR A N 1
ATOM 2117 C CA . TYR A 1 282 ? -1.194 -8.677 -11.213 1.00 98.94 282 TYR A CA 1
ATOM 2118 C C . TYR A 1 282 ? -0.285 -7.520 -11.590 1.00 98.94 282 TYR A C 1
ATOM 2120 O O . TYR A 1 282 ? 0.549 -7.110 -10.782 1.00 98.94 282 TYR A O 1
ATOM 2128 N N . ALA A 1 283 ? -0.437 -6.982 -12.794 1.00 98.88 283 ALA A N 1
ATOM 2129 C CA . ALA A 1 283 ? 0.292 -5.793 -13.209 1.00 98.88 283 ALA A CA 1
ATOM 2130 C C . ALA A 1 283 ? -0.619 -4.858 -14.004 1.00 98.88 283 ALA A C 1
ATOM 2132 O O . ALA A 1 283 ? -1.313 -5.306 -14.917 1.00 98.88 283 ALA A O 1
ATOM 2133 N N . SER A 1 284 ? -0.627 -3.567 -13.674 1.00 98.81 284 SER A N 1
ATOM 2134 C CA . SER A 1 284 ? -1.494 -2.600 -14.350 1.00 98.81 284 SER A CA 1
ATOM 2135 C C . SER A 1 284 ? -0.812 -1.960 -15.557 1.00 98.81 284 SER A C 1
ATOM 2137 O O . SER A 1 284 ? 0.374 -1.621 -15.524 1.00 98.81 284 SER A O 1
ATOM 2139 N N . ASN A 1 285 ? -1.572 -1.778 -16.637 1.00 97.06 285 ASN A N 1
ATOM 2140 C CA . ASN A 1 285 ? -1.139 -1.094 -17.849 1.00 97.06 285 ASN A CA 1
ATOM 2141 C C . ASN A 1 285 ? -2.003 0.147 -18.086 1.00 97.06 285 ASN A C 1
ATOM 2143 O O . ASN A 1 285 ? -3.229 0.058 -18.167 1.00 97.06 285 ASN A O 1
ATOM 2147 N N . ARG A 1 286 ? -1.357 1.307 -18.209 1.00 98.00 286 ARG A N 1
ATOM 2148 C CA . ARG A 1 286 ? -1.983 2.576 -18.603 1.00 98.00 286 ARG A CA 1
ATOM 2149 C C . ARG A 1 286 ? -1.897 2.733 -20.127 1.00 98.00 286 ARG A C 1
ATOM 2151 O O . ARG A 1 286 ? -1.683 1.768 -20.855 1.00 98.00 286 ARG A O 1
ATOM 2158 N N . GLY A 1 287 ? -2.041 3.964 -20.612 1.00 93.81 287 GLY A N 1
ATOM 2159 C CA . GLY A 1 287 ? -2.041 4.248 -22.044 1.00 93.81 287 GLY A CA 1
ATOM 2160 C C . GLY A 1 287 ? -3.352 3.790 -22.661 1.00 93.81 287 GLY A C 1
ATOM 2161 O O . GLY A 1 287 ? -4.411 4.042 -22.088 1.00 93.81 287 GLY A O 1
ATOM 2162 N N . ASP A 1 288 ? -3.285 3.108 -23.797 1.00 96.06 288 ASP A N 1
ATOM 2163 C CA . ASP A 1 288 ? -4.499 2.722 -24.526 1.00 96.06 288 ASP A CA 1
ATOM 2164 C C . ASP A 1 288 ? -5.088 1.392 -24.029 1.00 96.06 288 ASP A C 1
ATOM 2166 O O . ASP A 1 288 ? -6.249 1.101 -24.299 1.00 96.06 288 ASP A O 1
ATOM 2170 N N . ALA A 1 289 ? -4.321 0.601 -23.266 1.00 95.31 289 ALA A N 1
ATOM 2171 C CA . ALA A 1 289 ? -4.766 -0.700 -22.761 1.00 95.31 289 ALA A CA 1
ATOM 2172 C C . ALA A 1 289 ? -5.714 -0.591 -21.548 1.00 95.31 289 ALA A C 1
ATOM 2174 O O . ALA A 1 289 ? -6.723 -1.285 -21.510 1.00 95.31 289 ALA A O 1
ATOM 2175 N N . ASN A 1 290 ? -5.407 0.283 -20.575 1.00 97.38 290 ASN A N 1
ATOM 2176 C CA . ASN A 1 290 ? -6.193 0.517 -19.345 1.00 97.38 290 ASN A CA 1
ATOM 2177 C C . ASN A 1 290 ? -6.724 -0.774 -18.687 1.00 97.38 290 ASN A C 1
ATOM 2179 O O . ASN A 1 290 ? -7.929 -0.959 -18.503 1.00 97.38 290 ASN A O 1
ATOM 2183 N N . GLU A 1 291 ? -5.813 -1.676 -18.326 1.00 97.69 291 GLU A N 1
ATOM 2184 C CA . GLU A 1 291 ? -6.147 -3.022 -17.850 1.00 97.69 291 GLU A CA 1
ATOM 2185 C C . GLU A 1 291 ? -5.219 -3.510 -16.732 1.00 97.69 291 GLU A C 1
ATOM 2187 O O . GLU A 1 291 ? -4.128 -2.978 -16.521 1.00 97.69 291 GLU A O 1
ATOM 2192 N N . ILE A 1 292 ? -5.653 -4.558 -16.035 1.00 98.75 292 ILE A N 1
ATOM 2193 C CA . ILE A 1 292 ? -4.837 -5.383 -15.146 1.00 98.75 292 ILE A CA 1
ATOM 2194 C C . ILE A 1 292 ? -4.512 -6.688 -15.878 1.00 98.75 292 ILE A C 1
ATOM 2196 O O . ILE A 1 292 ? -5.408 -7.483 -16.166 1.00 98.75 292 ILE A O 1
ATOM 2200 N N . ALA A 1 293 ? -3.235 -6.925 -16.169 1.00 98.69 293 ALA A N 1
ATOM 2201 C CA . ALA A 1 293 ? -2.744 -8.211 -16.649 1.00 98.69 293 ALA A CA 1
ATOM 2202 C C . ALA A 1 293 ? -2.610 -9.191 -15.476 1.00 98.69 293 ALA A C 1
ATOM 2204 O O . ALA A 1 293 ? -2.068 -8.833 -14.430 1.00 98.69 293 ALA A O 1
ATOM 2205 N N . ILE A 1 294 ? -3.099 -10.421 -15.657 1.00 98.81 294 ILE A N 1
ATOM 2206 C CA . ILE A 1 294 ? -3.202 -11.437 -14.605 1.00 98.81 294 ILE A CA 1
ATOM 2207 C C . ILE A 1 294 ? -2.340 -12.640 -14.975 1.00 98.81 294 ILE A C 1
ATOM 2209 O O . ILE A 1 294 ? -2.471 -13.210 -16.066 1.00 98.81 294 ILE A O 1
ATOM 2213 N N . TYR A 1 295 ? -1.484 -13.056 -14.049 1.00 98.88 295 TYR A N 1
ATOM 2214 C CA . TYR A 1 295 ? -0.562 -14.167 -14.226 1.00 98.88 295 TYR A CA 1
ATOM 2215 C C . TYR A 1 295 ? -0.708 -15.187 -13.101 1.00 98.88 295 TYR A C 1
ATOM 2217 O O . TYR A 1 295 ? -0.805 -14.817 -11.932 1.00 98.88 295 TYR A O 1
ATOM 2225 N N . SER A 1 296 ? -0.638 -16.472 -13.441 1.00 98.75 296 SER A N 1
ATOM 2226 C CA . SER A 1 296 ? -0.329 -17.515 -12.466 1.00 98.75 296 SER A CA 1
ATOM 2227 C C . SER A 1 296 ? 1.185 -17.644 -12.304 1.00 98.75 296 SER A C 1
ATOM 2229 O O . SER A 1 296 ? 1.954 -17.512 -13.266 1.00 98.75 296 SER A O 1
ATOM 2231 N N . ILE A 1 297 ? 1.612 -17.898 -11.070 1.00 98.56 297 ILE A N 1
ATOM 2232 C CA . ILE A 1 297 ? 3.004 -18.145 -10.711 1.00 98.56 297 ILE A CA 1
ATOM 2233 C C . ILE A 1 297 ? 3.205 -19.660 -10.660 1.00 98.56 297 ILE A C 1
ATOM 2235 O O . ILE A 1 297 ? 2.743 -20.353 -9.757 1.00 98.56 297 ILE A O 1
ATOM 2239 N N . GLY A 1 298 ? 3.883 -20.185 -11.676 1.00 95.50 298 GLY A N 1
ATOM 2240 C CA . GLY A 1 298 ? 4.181 -21.604 -11.798 1.00 95.50 298 GLY A CA 1
ATOM 2241 C C . GLY A 1 298 ? 5.418 -22.034 -11.011 1.00 95.50 298 GLY A C 1
ATOM 2242 O O . GLY A 1 298 ? 6.048 -21.274 -10.267 1.00 95.50 298 GLY A O 1
ATOM 2243 N N . GLN A 1 299 ? 5.827 -23.284 -11.239 1.00 90.56 299 GLN A N 1
ATOM 2244 C CA . GLN A 1 299 ? 7.057 -23.816 -10.660 1.00 90.56 299 GLN A CA 1
ATOM 2245 C C . GLN A 1 299 ? 8.262 -22.933 -10.991 1.00 90.56 299 GLN A C 1
ATOM 2247 O O . GLN A 1 299 ? 8.393 -22.384 -12.088 1.00 90.56 299 GLN A O 1
ATOM 2252 N N . LYS A 1 300 ? 9.180 -22.839 -10.027 1.00 94.56 300 LYS A N 1
ATOM 2253 C CA . LYS A 1 300 ? 10.390 -22.018 -10.124 1.00 94.56 300 LYS A CA 1
ATOM 2254 C C . LYS A 1 300 ? 10.104 -20.525 -10.374 1.00 94.56 300 LYS A C 1
ATOM 2256 O O . LYS A 1 300 ? 10.996 -19.833 -10.853 1.00 94.56 300 LYS A O 1
ATOM 2261 N N . GLY A 1 301 ? 8.902 -20.021 -10.078 1.00 96.69 301 GLY A N 1
ATOM 2262 C CA . GLY A 1 301 ? 8.561 -18.597 -10.200 1.00 96.69 301 GLY A CA 1
ATOM 2263 C C . GLY A 1 301 ? 8.422 -18.094 -11.641 1.00 96.69 301 GLY A C 1
ATOM 2264 O O . GLY A 1 301 ? 8.692 -16.927 -11.906 1.00 96.69 301 GLY A O 1
ATOM 2265 N N . LYS A 1 302 ? 8.088 -18.969 -12.600 1.00 98.12 302 LYS A N 1
ATOM 2266 C CA . LYS A 1 302 ? 7.764 -18.546 -13.975 1.00 98.12 302 LYS A CA 1
ATOM 2267 C C . LYS A 1 302 ? 6.324 -18.053 -14.060 1.00 98.12 302 LYS A C 1
ATOM 2269 O O . LYS A 1 302 ? 5.441 -18.628 -13.431 1.00 98.12 302 LYS A O 1
ATOM 2274 N N . LEU A 1 303 ? 6.092 -17.043 -14.888 1.00 98.75 303 LEU A N 1
ATOM 2275 C CA . LEU A 1 303 ? 4.776 -16.447 -15.088 1.00 98.75 303 LEU A CA 1
ATOM 2276 C C . LEU A 1 303 ? 4.086 -17.037 -16.316 1.00 98.75 303 LEU A C 1
ATOM 2278 O O . LEU A 1 303 ? 4.689 -17.146 -17.386 1.00 98.75 303 LEU A O 1
ATOM 2282 N N . THR A 1 304 ? 2.797 -17.337 -16.176 1.00 98.50 304 THR A N 1
ATOM 2283 C CA . THR A 1 304 ? 1.898 -17.623 -17.302 1.00 98.50 304 THR A CA 1
ATOM 2284 C C . THR A 1 304 ? 0.760 -16.620 -17.266 1.00 98.50 304 THR A C 1
ATOM 2286 O O . THR A 1 304 ? 0.080 -16.519 -16.251 1.00 98.50 304 THR A O 1
ATOM 2289 N N . ARG A 1 305 ? 0.546 -15.860 -18.348 1.00 98.12 305 ARG A N 1
ATOM 2290 C CA . ARG A 1 305 ? -0.603 -14.948 -18.431 1.00 98.12 305 ARG A CA 1
ATOM 2291 C C . ARG A 1 305 ? -1.877 -15.781 -18.542 1.00 98.12 305 ARG A C 1
ATOM 2293 O O . ARG A 1 305 ? -2.006 -16.559 -19.482 1.00 98.12 305 ARG A O 1
ATOM 2300 N N . ILE A 1 306 ? -2.787 -15.617 -17.589 1.00 98.38 306 ILE A N 1
ATOM 2301 C CA . ILE A 1 306 ? -4.041 -16.383 -17.497 1.00 98.38 306 ILE A CA 1
ATOM 2302 C C . ILE A 1 306 ? -5.277 -15.535 -17.789 1.00 98.38 306 ILE A C 1
ATOM 2304 O O . ILE A 1 306 ? -6.347 -16.075 -18.044 1.00 98.38 306 ILE A O 1
ATOM 2308 N N . GLY A 1 307 ? -5.140 -14.210 -17.777 1.00 97.69 307 GLY A N 1
ATOM 2309 C CA . GLY A 1 307 ? -6.253 -13.318 -18.045 1.00 97.69 307 GLY A CA 1
ATOM 2310 C C . GLY A 1 307 ? -5.835 -11.861 -18.098 1.00 97.69 307 GLY A C 1
ATOM 2311 O O . GLY A 1 307 ? -4.684 -11.501 -17.838 1.00 97.69 307 GLY A O 1
ATOM 2312 N N . ARG A 1 308 ? -6.806 -11.028 -18.455 1.00 97.06 308 ARG A N 1
ATOM 2313 C CA . ARG A 1 308 ? -6.740 -9.572 -18.369 1.00 97.06 308 ARG A CA 1
ATOM 2314 C C . ARG A 1 308 ? -8.097 -9.068 -17.926 1.00 97.06 308 ARG A C 1
ATOM 2316 O O . ARG A 1 308 ? -9.118 -9.631 -18.315 1.00 97.06 308 ARG A O 1
ATOM 2323 N N . GLN A 1 309 ? -8.085 -8.009 -17.139 1.00 98.50 309 GLN A N 1
ATOM 2324 C CA . GLN A 1 309 ? -9.285 -7.358 -16.650 1.00 98.50 309 GLN A CA 1
ATOM 2325 C C . GLN A 1 309 ? -9.228 -5.883 -17.050 1.00 98.50 309 GLN A C 1
ATOM 2327 O O . GLN A 1 309 ? -8.337 -5.181 -16.566 1.00 98.50 309 GLN A O 1
ATOM 2332 N N . PRO A 1 310 ? -10.153 -5.381 -17.890 1.00 98.19 310 PRO A N 1
ATOM 2333 C CA . PRO A 1 310 ? -10.309 -3.945 -18.081 1.00 98.19 310 PRO A CA 1
ATOM 2334 C C . PRO A 1 310 ? -10.437 -3.247 -16.727 1.00 98.19 310 PRO A C 1
ATOM 2336 O O . PRO A 1 310 ? -11.219 -3.687 -15.880 1.00 98.19 310 PRO A O 1
ATOM 2339 N N . ALA A 1 311 ? -9.696 -2.155 -16.535 1.00 97.94 311 ALA A N 1
ATOM 2340 C CA . ALA A 1 311 ? -9.681 -1.402 -15.279 1.00 97.94 311 ALA A CA 1
ATOM 2341 C C . ALA A 1 311 ? -11.010 -0.681 -14.990 1.00 97.94 311 ALA A C 1
ATOM 2343 O O . ALA A 1 311 ? -11.185 -0.129 -13.906 1.00 97.94 311 ALA A O 1
ATOM 2344 N N . MET A 1 312 ? -11.929 -0.684 -15.968 1.00 98.12 312 MET A N 1
ATOM 2345 C CA . MET A 1 312 ? -13.218 0.015 -15.937 1.00 98.12 312 MET A CA 1
ATOM 2346 C C . MET A 1 312 ? -13.073 1.515 -15.645 1.00 98.12 312 MET A C 1
ATOM 2348 O O . MET A 1 312 ? -13.934 2.120 -15.028 1.00 98.12 312 MET A O 1
ATOM 2352 N N . GLY A 1 313 ? -11.971 2.094 -16.116 1.00 97.81 313 GLY A N 1
ATOM 2353 C CA . GLY A 1 313 ? -11.615 3.500 -15.996 1.00 97.81 313 GLY A CA 1
ATOM 2354 C C . GLY A 1 313 ? -10.335 3.764 -16.788 1.00 97.81 313 GLY A C 1
ATOM 2355 O O . GLY A 1 313 ? -9.893 2.909 -17.562 1.00 97.81 313 GLY A O 1
ATOM 2356 N N . LYS A 1 314 ? -9.737 4.947 -16.630 1.00 98.31 314 LYS A N 1
ATOM 2357 C CA . LYS A 1 314 ? -8.507 5.316 -17.355 1.00 98.31 314 LYS A CA 1
ATOM 2358 C C . LYS A 1 314 ? -7.333 5.546 -16.421 1.00 98.31 314 LYS A C 1
ATOM 2360 O O . LYS A 1 314 ? -7.479 6.077 -15.323 1.00 98.31 314 LYS A O 1
ATOM 2365 N N . THR A 1 315 ? -6.142 5.229 -16.921 1.00 98.25 315 THR A N 1
ATOM 2366 C CA . THR A 1 315 ? -4.864 5.412 -16.230 1.00 98.25 315 THR A CA 1
ATOM 2367 C C . THR A 1 315 ? -4.852 4.702 -14.865 1.00 98.25 315 THR A C 1
ATOM 2369 O O . THR A 1 315 ? -4.731 5.374 -13.837 1.00 98.25 315 THR A O 1
ATOM 2372 N N . PRO A 1 316 ? -4.958 3.355 -14.826 1.00 98.50 316 PRO A N 1
ATOM 2373 C CA . PRO A 1 316 ? -4.865 2.565 -13.595 1.00 98.50 316 PRO A CA 1
ATOM 2374 C C . PRO A 1 316 ? -3.432 2.595 -13.035 1.00 98.50 316 PRO A C 1
ATOM 2376 O O . PRO A 1 316 ? -2.637 1.666 -13.211 1.00 98.50 316 PRO A O 1
ATOM 2379 N N . ARG A 1 317 ? -3.050 3.721 -12.422 1.00 98.62 317 ARG A N 1
ATOM 2380 C CA . ARG A 1 317 ? -1.673 3.998 -11.984 1.00 98.62 317 ARG A CA 1
ATOM 2381 C C . ARG A 1 317 ? -1.268 3.157 -10.777 1.00 98.62 317 ARG A C 1
ATOM 2383 O O . ARG A 1 317 ? -0.083 2.868 -10.627 1.00 98.62 317 ARG A O 1
ATOM 2390 N N . ASN A 1 318 ? -2.230 2.785 -9.942 1.00 98.88 318 ASN A N 1
ATOM 2391 C CA . ASN A 1 318 ? -2.024 1.959 -8.765 1.00 98.88 318 ASN A CA 1
ATOM 2392 C C . ASN A 1 318 ? -3.264 1.104 -8.508 1.00 98.88 318 ASN A C 1
ATOM 2394 O O . ASN A 1 318 ? -4.383 1.465 -8.875 1.00 98.88 318 ASN A O 1
ATOM 2398 N N . PHE A 1 319 ? -3.048 -0.041 -7.885 1.00 98.88 319 PHE A N 1
ATOM 2399 C CA . PHE A 1 319 ? -4.114 -0.875 -7.365 1.00 98.88 319 PHE A CA 1
ATOM 2400 C C . PHE A 1 319 ? -3.639 -1.522 -6.063 1.00 98.88 319 PHE A C 1
ATOM 2402 O O . PHE A 1 319 ? -2.454 -1.481 -5.740 1.00 98.88 319 PHE A O 1
ATOM 2409 N N . ALA A 1 320 ? -4.553 -2.110 -5.303 1.00 98.75 320 ALA A N 1
ATOM 2410 C CA . ALA A 1 320 ? -4.218 -2.851 -4.096 1.00 98.75 320 ALA A CA 1
ATOM 2411 C C . ALA A 1 320 ? -5.069 -4.112 -3.989 1.00 98.75 320 ALA A C 1
ATOM 2413 O O . ALA A 1 320 ? -6.212 -4.153 -4.444 1.00 98.75 320 ALA A O 1
ATOM 2414 N N . ILE A 1 321 ? -4.502 -5.138 -3.367 1.00 98.62 321 ILE A N 1
ATOM 2415 C CA . ILE A 1 321 ? -5.231 -6.325 -2.935 1.00 98.62 321 ILE A CA 1
ATOM 2416 C C . ILE A 1 321 ? -5.558 -6.140 -1.458 1.00 98.62 321 ILE A C 1
ATOM 2418 O O . ILE A 1 321 ? -4.691 -5.733 -0.685 1.00 98.62 321 ILE A O 1
ATOM 2422 N N . ASP A 1 322 ? -6.803 -6.411 -1.076 1.00 97.06 322 ASP A N 1
ATOM 2423 C CA . ASP A 1 322 ? -7.200 -6.296 0.322 1.00 97.06 322 ASP A CA 1
ATOM 2424 C C . ASP A 1 322 ? -6.494 -7.351 1.202 1.00 97.06 322 ASP A C 1
ATOM 2426 O O . ASP A 1 322 ? -6.105 -8.409 0.692 1.00 97.06 322 ASP A O 1
ATOM 2430 N N . PRO A 1 323 ? -6.357 -7.122 2.522 1.00 93.44 323 PRO A N 1
ATOM 2431 C CA . PRO A 1 323 ? -5.638 -8.041 3.407 1.00 93.44 323 PRO A CA 1
ATOM 2432 C C . PRO A 1 323 ? -6.213 -9.461 3.458 1.00 93.44 323 PRO A C 1
ATOM 2434 O O . PRO A 1 323 ? -5.468 -10.408 3.700 1.00 93.44 323 PRO A O 1
ATOM 2437 N N . THR A 1 324 ? -7.517 -9.638 3.204 1.00 93.81 324 THR A N 1
ATOM 2438 C CA . THR A 1 324 ? -8.132 -10.977 3.145 1.00 93.81 324 THR A CA 1
ATOM 2439 C C . THR A 1 324 ? -7.823 -11.698 1.840 1.00 93.81 324 THR A C 1
ATOM 2441 O O . THR A 1 324 ? -7.949 -12.916 1.756 1.00 93.81 324 THR A O 1
ATOM 2444 N N . GLY A 1 325 ? -7.415 -10.955 0.812 1.00 96.25 325 GLY A N 1
ATOM 2445 C CA . GLY A 1 325 ? -7.149 -11.490 -0.502 1.00 96.25 325 GLY A CA 1
ATOM 2446 C C . GLY A 1 325 ? -8.406 -11.892 -1.281 1.00 96.25 325 GLY A C 1
ATOM 2447 O O . GLY A 1 325 ? -8.338 -12.756 -2.151 1.00 96.25 325 GLY A O 1
ATOM 2448 N N . ARG A 1 326 ? -9.552 -11.274 -1.021 1.00 97.12 326 ARG A N 1
ATOM 2449 C CA . ARG A 1 326 ? -10.793 -11.554 -1.760 1.00 97.12 326 ARG A CA 1
ATOM 2450 C C . ARG A 1 326 ? -11.139 -10.485 -2.780 1.00 97.12 326 ARG A C 1
ATOM 2452 O O . ARG A 1 326 ? -11.953 -10.723 -3.670 1.00 97.12 326 ARG A O 1
ATOM 2459 N N . PHE A 1 327 ? -10.507 -9.326 -2.682 1.00 98.62 327 PHE A N 1
ATOM 2460 C CA . PHE A 1 327 ? -10.784 -8.159 -3.492 1.00 98.62 327 PHE A CA 1
ATOM 2461 C C . PHE A 1 327 ? -9.496 -7.542 -4.035 1.00 98.62 327 PHE A C 1
ATOM 2463 O O . PHE A 1 327 ? -8.412 -7.646 -3.454 1.00 98.62 327 PHE A O 1
ATOM 2470 N N . LEU A 1 328 ? -9.629 -6.913 -5.197 1.00 98.81 328 LEU A N 1
ATOM 2471 C CA . LEU A 1 328 ? -8.610 -6.090 -5.828 1.00 98.81 328 LEU A CA 1
ATOM 2472 C C . LEU A 1 328 ? -9.257 -4.759 -6.204 1.00 98.81 328 LEU A C 1
ATOM 2474 O O . LEU A 1 328 ? -10.277 -4.735 -6.888 1.00 98.81 328 LEU A O 1
ATOM 2478 N N . LEU A 1 329 ? -8.679 -3.659 -5.736 1.00 98.81 329 LEU A N 1
ATOM 2479 C CA . LEU A 1 329 ? -9.190 -2.310 -5.944 1.00 98.81 329 LEU A CA 1
ATOM 2480 C C . LEU A 1 329 ? -8.260 -1.559 -6.886 1.00 98.81 329 LEU A C 1
ATOM 2482 O O . LEU A 1 329 ? -7.059 -1.521 -6.638 1.00 98.81 329 LEU A O 1
ATOM 2486 N N . VAL A 1 330 ? -8.799 -0.952 -7.941 1.00 98.88 330 VAL A N 1
ATOM 2487 C CA . VAL A 1 330 ? -8.021 -0.236 -8.963 1.00 98.88 330 VAL A CA 1
ATOM 2488 C C . VAL A 1 330 ? -8.286 1.257 -8.865 1.00 98.88 330 VAL A C 1
ATOM 2490 O O . VAL A 1 330 ? -9.427 1.680 -9.022 1.00 98.88 330 VAL A O 1
ATOM 2493 N N . ALA A 1 331 ? -7.238 2.050 -8.641 1.00 98.69 331 ALA A N 1
ATOM 2494 C CA . ALA A 1 331 ? -7.304 3.506 -8.667 1.00 98.69 331 ALA A CA 1
ATOM 2495 C C . ALA A 1 331 ? -7.091 4.024 -10.096 1.00 98.69 331 ALA A C 1
ATOM 2497 O O . ALA A 1 331 ? -5.986 3.962 -10.648 1.00 98.69 331 ALA A O 1
ATOM 2498 N N . ASN A 1 332 ? -8.163 4.540 -10.695 1.00 98.62 332 ASN A N 1
ATOM 2499 C CA . ASN A 1 332 ? -8.165 5.084 -12.044 1.00 98.62 332 ASN A CA 1
ATOM 2500 C C . ASN A 1 332 ? -7.950 6.597 -11.998 1.00 98.62 332 ASN A C 1
ATOM 2502 O O . ASN A 1 332 ? -8.885 7.383 -11.841 1.00 98.62 332 ASN A O 1
ATOM 2506 N N . GLN A 1 333 ? -6.694 7.008 -12.173 1.00 97.44 333 GLN A N 1
ATOM 2507 C CA . GLN A 1 333 ? -6.290 8.413 -12.120 1.00 97.44 333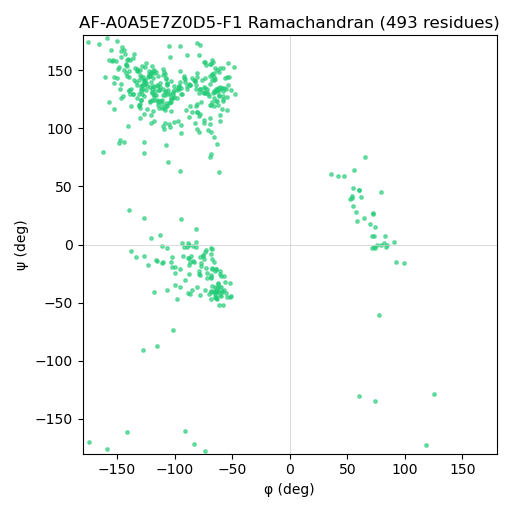 GLN A CA 1
ATOM 2508 C C . GLN A 1 333 ? -7.051 9.281 -13.132 1.00 97.44 333 GLN A C 1
ATOM 2510 O O . GLN A 1 333 ? -7.349 10.434 -12.851 1.00 97.44 333 GLN A O 1
ATOM 2515 N N . GLY A 1 334 ? -7.298 8.759 -14.334 1.00 96.81 334 GLY A N 1
ATOM 2516 C CA . GLY A 1 334 ? -7.853 9.528 -15.447 1.00 96.81 334 GLY A CA 1
ATOM 2517 C C . GLY A 1 334 ? -9.375 9.649 -15.437 1.00 96.81 334 GLY A C 1
ATOM 2518 O O . GLY A 1 334 ? -9.904 10.456 -16.196 1.00 96.81 334 GLY A O 1
ATOM 2519 N N . THR A 1 335 ? -10.071 8.842 -14.632 1.00 97.12 335 THR A N 1
ATOM 2520 C CA . THR A 1 335 ? -11.540 8.866 -14.506 1.00 97.12 335 THR A CA 1
ATOM 2521 C C . THR A 1 335 ? -12.027 9.157 -13.089 1.00 97.12 335 THR A C 1
ATOM 2523 O O . THR A 1 335 ? -13.231 9.191 -12.870 1.00 97.12 335 THR A O 1
ATOM 2526 N N . ASN A 1 336 ? -11.119 9.464 -12.157 1.00 96.00 336 ASN A N 1
ATOM 2527 C CA . ASN A 1 336 ? -11.443 9.950 -10.814 1.00 96.00 336 ASN A CA 1
ATOM 2528 C C . ASN A 1 336 ? -12.290 8.975 -9.984 1.00 96.00 336 ASN A C 1
ATOM 2530 O O . ASN A 1 336 ? -13.271 9.348 -9.332 1.00 96.00 336 ASN A O 1
ATOM 2534 N N . GLU A 1 337 ? -11.888 7.707 -9.988 1.00 96.38 337 GLU A N 1
ATOM 2535 C CA . GLU A 1 337 ? -12.600 6.661 -9.264 1.00 96.38 337 GLU A CA 1
ATOM 2536 C C . GLU A 1 337 ? -11.685 5.523 -8.813 1.00 96.38 337 GLU A C 1
ATOM 2538 O O . GLU A 1 337 ? -10.619 5.270 -9.386 1.00 96.38 337 GLU A O 1
ATOM 2543 N N . VAL A 1 338 ? -12.136 4.803 -7.787 1.00 98.44 338 VAL A N 1
ATOM 2544 C CA . VAL A 1 338 ? -11.594 3.497 -7.411 1.00 98.44 338 VAL A CA 1
ATOM 2545 C C . VAL A 1 338 ? -12.652 2.436 -7.681 1.00 98.44 338 VAL A C 1
ATOM 2547 O O . VAL A 1 338 ? -13.761 2.531 -7.154 1.00 98.44 338 VAL A O 1
ATOM 2550 N N . ILE A 1 339 ? -12.309 1.431 -8.488 1.00 98.62 339 ILE A N 1
ATOM 2551 C CA . ILE A 1 339 ? -13.193 0.310 -8.844 1.00 98.62 339 ILE A CA 1
ATOM 2552 C C . ILE A 1 339 ? -12.838 -0.918 -8.011 1.00 98.62 339 ILE A C 1
ATOM 2554 O O . ILE A 1 339 ? -11.658 -1.246 -7.872 1.00 98.62 339 ILE A O 1
ATOM 2558 N N . VAL A 1 340 ? -13.849 -1.621 -7.492 1.00 98.69 340 VAL A N 1
ATOM 2559 C CA . VAL A 1 340 ? -13.672 -2.848 -6.704 1.00 98.69 340 VAL A CA 1
ATOM 2560 C C . VAL A 1 340 ? -13.953 -4.084 -7.564 1.00 98.69 340 VAL A C 1
ATOM 2562 O O . VAL A 1 340 ? -15.021 -4.237 -8.160 1.00 98.69 340 VAL A O 1
ATOM 2565 N N . PHE A 1 341 ? -12.996 -5.006 -7.599 1.00 98.88 341 PHE A N 1
ATOM 2566 C CA . PHE A 1 341 ? -13.140 -6.322 -8.211 1.00 98.88 341 PHE A CA 1
ATOM 2567 C C . PHE A 1 341 ? -13.103 -7.403 -7.138 1.00 98.88 341 PHE A C 1
ATOM 2569 O O . PHE A 1 341 ? -12.273 -7.360 -6.231 1.00 98.88 341 PHE A O 1
ATOM 2576 N N . ARG A 1 342 ? -13.959 -8.415 -7.272 1.00 98.56 342 ARG A N 1
ATOM 2577 C CA . ARG A 1 342 ? -13.814 -9.675 -6.546 1.00 98.56 342 ARG A CA 1
ATOM 2578 C C . ARG A 1 342 ? -12.739 -10.502 -7.232 1.00 98.56 342 ARG A C 1
ATOM 2580 O O . ARG A 1 342 ? -12.752 -10.633 -8.456 1.00 98.56 342 ARG A O 1
ATOM 2587 N N . ARG A 1 343 ? -11.834 -11.070 -6.445 1.00 98.62 343 ARG A N 1
ATOM 2588 C CA . ARG A 1 343 ? -10.853 -12.044 -6.906 1.00 98.62 343 ARG A CA 1
ATOM 2589 C C . ARG A 1 343 ? -11.362 -13.451 -6.630 1.00 98.62 343 ARG A C 1
ATOM 2591 O O . ARG A 1 343 ? -11.812 -13.754 -5.528 1.00 98.62 343 ARG A O 1
ATOM 2598 N N . ASP A 1 344 ? -11.245 -14.317 -7.621 1.00 98.50 344 ASP A N 1
ATOM 2599 C CA . ASP A 1 344 ? -11.323 -15.757 -7.414 1.00 98.50 344 ASP A CA 1
ATOM 2600 C C . ASP A 1 344 ? -9.967 -16.259 -6.894 1.00 98.50 344 ASP A C 1
ATOM 2602 O O . ASP A 1 344 ? -8.956 -16.187 -7.587 1.00 98.50 344 ASP A O 1
ATOM 2606 N N . GLU A 1 345 ? -9.922 -16.745 -5.656 1.00 96.75 345 GLU A N 1
ATOM 2607 C CA . GLU A 1 345 ? -8.688 -17.222 -5.013 1.00 96.75 345 GLU A CA 1
ATOM 2608 C C . GLU A 1 345 ? -8.113 -18.496 -5.656 1.00 96.75 345 GLU A C 1
ATOM 2610 O O . GLU A 1 345 ? -6.929 -18.792 -5.498 1.00 96.75 345 GLU A O 1
ATOM 2615 N N . THR A 1 346 ? -8.934 -19.253 -6.387 1.00 97.81 346 THR A N 1
ATOM 2616 C CA . THR A 1 346 ? -8.522 -20.490 -7.061 1.00 97.81 346 THR A CA 1
ATOM 2617 C C . THR A 1 346 ? -7.978 -20.207 -8.451 1.00 97.81 346 THR A C 1
ATOM 2619 O O . THR A 1 346 ? -6.983 -20.811 -8.849 1.00 97.81 346 THR A O 1
ATOM 2622 N N . THR A 1 347 ? -8.626 -19.313 -9.200 1.00 98.38 347 THR A N 1
ATOM 2623 C CA . THR A 1 347 ? -8.252 -19.027 -10.593 1.00 98.38 347 THR A CA 1
ATOM 2624 C C . THR A 1 347 ? -7.411 -17.766 -10.751 1.00 98.38 347 THR A C 1
ATOM 2626 O O . THR A 1 347 ? -6.756 -17.612 -11.775 1.00 98.38 347 THR A O 1
ATOM 2629 N N . GLY A 1 348 ? -7.416 -16.860 -9.773 1.00 98.50 348 GLY A N 1
ATOM 2630 C CA . GLY A 1 348 ? -6.783 -15.542 -9.844 1.00 98.50 348 GLY A CA 1
ATOM 2631 C C . GLY A 1 348 ? -7.523 -14.537 -10.731 1.00 98.50 348 GLY A C 1
ATOM 2632 O O . GLY A 1 348 ? -7.102 -13.389 -10.850 1.00 98.50 348 GLY A O 1
ATOM 2633 N N . LEU A 1 349 ? -8.620 -14.934 -11.378 1.00 98.81 349 LEU A N 1
ATOM 2634 C CA . LEU A 1 349 ? -9.381 -14.038 -12.241 1.00 98.81 349 LEU A CA 1
ATOM 2635 C C . LEU A 1 349 ? -10.182 -13.024 -11.419 1.00 98.81 349 LEU A C 1
ATOM 2637 O O . LEU A 1 349 ? -10.478 -13.224 -10.238 1.00 98.81 349 LEU A O 1
ATOM 2641 N N . LEU A 1 350 ? -10.512 -11.909 -12.067 1.00 98.81 350 LEU A N 1
ATOM 2642 C CA . LEU A 1 350 ? -11.234 -10.797 -11.466 1.00 98.81 350 LEU A CA 1
ATOM 2643 C C . LEU A 1 350 ? -12.654 -10.727 -12.027 1.00 98.81 350 LEU A C 1
ATOM 2645 O O . LEU A 1 350 ? -12.910 -11.072 -13.178 1.00 98.81 350 LEU A O 1
ATOM 2649 N N . THR A 1 351 ? -13.594 -10.274 -11.209 1.00 98.25 351 THR A N 1
ATOM 2650 C CA . THR A 1 351 ? -14.968 -9.978 -11.627 1.00 98.25 351 THR A CA 1
ATOM 2651 C C . THR A 1 351 ? -15.401 -8.678 -10.972 1.00 98.25 351 THR A C 1
ATOM 2653 O O . THR A 1 351 ? -15.161 -8.476 -9.783 1.00 98.25 351 THR A O 1
ATOM 2656 N N . SER A 1 352 ? -16.010 -7.773 -11.738 1.00 96.75 352 SER A N 1
ATOM 2657 C CA . SER A 1 352 ? -16.508 -6.511 -11.183 1.00 96.75 352 SER A CA 1
ATOM 2658 C C . SER A 1 352 ? -17.564 -6.783 -10.113 1.00 96.75 352 SER A C 1
ATOM 2660 O O . SER A 1 352 ? -18.446 -7.617 -10.315 1.00 96.75 352 SER A O 1
ATOM 2662 N N . THR A 1 353 ? -17.488 -6.077 -8.984 1.00 97.62 353 THR A N 1
ATOM 2663 C CA . THR A 1 353 ? -18.550 -6.118 -7.964 1.00 97.62 353 THR A CA 1
ATOM 2664 C C . THR A 1 353 ? -19.671 -5.120 -8.259 1.00 97.62 353 THR A C 1
ATOM 2666 O O . THR A 1 353 ? -20.693 -5.133 -7.578 1.00 97.62 353 THR A O 1
ATOM 2669 N N . GLY A 1 354 ? -19.471 -4.223 -9.233 1.00 95.62 354 GLY A N 1
ATOM 2670 C CA . GLY A 1 354 ? -20.311 -3.044 -9.451 1.00 95.62 354 GLY A CA 1
ATOM 2671 C C . GLY A 1 354 ? -20.095 -1.921 -8.427 1.00 95.62 354 GLY A C 1
ATOM 2672 O O . GLY A 1 354 ? -20.709 -0.867 -8.561 1.00 95.62 354 GLY A O 1
ATOM 2673 N N . GLN A 1 355 ? -19.233 -2.110 -7.421 1.00 94.75 355 GLN A N 1
ATOM 2674 C CA . GLN A 1 355 ? -18.915 -1.077 -6.437 1.00 94.75 355 GLN A CA 1
ATOM 2675 C C . GLN A 1 355 ? -17.783 -0.177 -6.938 1.00 94.75 355 GLN A C 1
ATOM 2677 O O . GLN A 1 355 ? -16.752 -0.644 -7.435 1.00 94.75 355 GLN A O 1
ATOM 2682 N N . SER A 1 356 ? -17.956 1.124 -6.730 1.00 95.56 356 SER A N 1
ATOM 2683 C CA . SER A 1 356 ? -16.933 2.135 -6.951 1.00 95.56 356 SER A CA 1
ATOM 2684 C C . SER A 1 356 ? -17.063 3.271 -5.942 1.00 95.56 356 SER A C 1
ATOM 2686 O O . SER A 1 356 ? -18.105 3.450 -5.307 1.00 95.56 356 SER A O 1
ATOM 2688 N N . ILE A 1 357 ? -15.991 4.044 -5.789 1.00 95.06 357 ILE A N 1
ATOM 2689 C CA . ILE A 1 357 ? -16.011 5.316 -5.066 1.00 95.06 357 ILE A CA 1
ATOM 2690 C C . ILE A 1 357 ? -15.411 6.411 -5.942 1.00 95.06 357 ILE A C 1
ATOM 2692 O O . ILE A 1 357 ? -14.380 6.204 -6.581 1.00 95.06 357 ILE A O 1
ATOM 2696 N N . ALA A 1 358 ? -16.043 7.583 -5.948 1.00 94.31 358 ALA A N 1
ATOM 2697 C CA . ALA A 1 358 ? -15.497 8.767 -6.596 1.00 94.31 358 ALA A CA 1
ATOM 2698 C C . ALA A 1 358 ? -14.398 9.374 -5.713 1.00 94.31 358 ALA A C 1
ATOM 2700 O O . ALA A 1 358 ? -14.630 9.711 -4.548 1.00 94.31 358 ALA A O 1
ATOM 2701 N N . VAL A 1 359 ? -13.196 9.499 -6.266 1.00 92.81 359 VAL A N 1
ATOM 2702 C CA . VAL A 1 359 ? -12.034 10.126 -5.626 1.00 92.81 359 VAL A CA 1
ATOM 2703 C C . VAL A 1 359 ? -11.274 10.833 -6.731 1.00 92.81 359 VAL A C 1
ATOM 2705 O O . VAL A 1 359 ? -10.996 10.212 -7.745 1.00 92.81 359 VAL A O 1
ATOM 2708 N N . ASP A 1 360 ? -10.952 12.111 -6.578 1.00 92.69 360 ASP A N 1
ATOM 2709 C CA . ASP A 1 360 ? -10.256 12.841 -7.637 1.00 92.69 360 ASP A CA 1
ATOM 2710 C C . ASP A 1 360 ? -8.794 12.380 -7.752 1.00 92.69 360 ASP A C 1
ATOM 2712 O O . ASP A 1 360 ? -8.100 12.245 -6.746 1.00 92.69 360 ASP A O 1
ATOM 2716 N N . LYS A 1 361 ? -8.350 12.074 -8.978 1.00 95.06 361 LYS A N 1
ATOM 2717 C CA . LYS A 1 361 ? -7.008 11.572 -9.326 1.00 95.06 361 LYS A CA 1
ATOM 2718 C C . LYS A 1 361 ? -6.382 10.609 -8.294 1.00 95.06 361 LYS A C 1
ATOM 2720 O O . LYS A 1 361 ? -5.288 10.892 -7.789 1.00 95.06 361 LYS A O 1
ATOM 2725 N N . PRO A 1 362 ? -7.001 9.451 -7.999 1.00 97.06 362 PRO A N 1
ATOM 2726 C CA . PRO A 1 362 ? -6.464 8.505 -7.037 1.00 97.06 362 PRO A CA 1
ATOM 2727 C C . PRO A 1 362 ? -5.254 7.801 -7.656 1.00 97.06 362 PRO A C 1
ATOM 2729 O O . PRO A 1 362 ? -5.302 7.331 -8.796 1.00 97.06 362 PRO A O 1
ATOM 2732 N N . VAL A 1 363 ? -4.143 7.755 -6.921 1.00 97.81 363 VAL A N 1
ATOM 2733 C CA . VAL A 1 363 ? -2.857 7.257 -7.442 1.00 97.81 363 VAL A CA 1
ATOM 2734 C C . VAL A 1 363 ? -2.081 6.364 -6.482 1.00 97.81 363 VAL A C 1
ATOM 2736 O O . VAL A 1 363 ? -1.079 5.784 -6.897 1.00 97.81 363 VAL A O 1
ATOM 2739 N N . CYS A 1 364 ? -2.547 6.195 -5.245 1.00 98.56 364 CYS A N 1
ATOM 2740 C CA . CYS A 1 364 ? -1.999 5.221 -4.309 1.00 98.56 364 CYS A CA 1
ATOM 2741 C C . CYS A 1 364 ? -3.091 4.679 -3.383 1.00 98.56 364 CYS A C 1
ATOM 2743 O O . CYS A 1 364 ? -3.861 5.459 -2.837 1.00 98.56 364 CYS A O 1
ATOM 2745 N N . LEU A 1 365 ? -3.135 3.364 -3.199 1.00 98.69 365 LEU A N 1
ATOM 2746 C CA . LEU A 1 365 ? -4.033 2.628 -2.321 1.00 98.69 365 LEU A CA 1
ATOM 2747 C C . LEU A 1 365 ? -3.186 1.845 -1.317 1.00 98.69 365 LEU A C 1
ATOM 2749 O O . LEU A 1 365 ? -2.358 1.019 -1.710 1.00 98.69 365 LEU A O 1
ATOM 2753 N N . LYS A 1 366 ? -3.399 2.081 -0.021 1.00 98.31 366 LYS A N 1
ATOM 2754 C CA . LYS A 1 366 ? -2.768 1.312 1.059 1.00 98.31 366 LYS A CA 1
ATOM 2755 C C . LYS A 1 366 ? -3.801 0.865 2.077 1.00 98.31 366 LYS A C 1
ATOM 2757 O O . LYS A 1 366 ? -4.584 1.673 2.564 1.00 98.31 366 LYS A O 1
ATOM 2762 N N . PHE A 1 367 ? -3.784 -0.425 2.391 1.00 97.31 367 PHE A N 1
ATOM 2763 C CA . PHE A 1 367 ? -4.612 -0.995 3.442 1.00 97.31 367 PHE A CA 1
ATOM 2764 C C . PHE A 1 367 ? -3.874 -0.997 4.777 1.00 97.31 367 PHE A C 1
ATOM 2766 O O . PHE A 1 367 ? -2.674 -1.256 4.808 1.00 97.31 367 PHE A O 1
ATOM 2773 N N . ALA A 1 368 ? -4.625 -0.784 5.852 1.00 94.31 368 ALA A N 1
ATOM 2774 C CA . ALA A 1 368 ? -4.217 -1.072 7.217 1.00 94.31 368 ALA A CA 1
ATOM 2775 C C . ALA A 1 368 ? -5.326 -1.878 7.903 1.00 94.31 368 ALA A C 1
ATOM 2777 O O . ALA A 1 368 ? -6.447 -1.371 8.012 1.00 94.31 368 ALA A O 1
ATOM 2778 N N . PRO A 1 369 ? -5.091 -3.128 8.335 1.00 91.69 369 PRO A N 1
ATOM 2779 C CA . PRO A 1 369 ? -6.076 -3.868 9.116 1.00 91.69 369 PRO A CA 1
ATOM 2780 C C . PRO A 1 369 ? -6.511 -3.065 10.344 1.00 91.69 369 PRO A C 1
ATOM 2782 O O . PRO A 1 369 ? -5.675 -2.460 11.013 1.00 91.69 369 PRO A O 1
ATOM 2785 N N . VAL A 1 370 ? -7.813 -3.059 10.648 1.00 85.62 370 VAL A N 1
ATOM 2786 C CA . VAL A 1 370 ? -8.294 -2.404 11.871 1.00 85.62 370 VAL A CA 1
ATOM 2787 C C . VAL A 1 370 ? -7.733 -3.172 13.063 1.00 85.62 370 VAL A C 1
ATOM 2789 O O . VAL A 1 370 ? -8.041 -4.353 13.239 1.00 85.62 370 VAL A O 1
ATOM 2792 N N . GLN A 1 371 ? -6.941 -2.504 13.899 1.00 78.56 371 GLN A N 1
ATOM 2793 C CA . GLN A 1 371 ? -6.522 -3.045 15.186 1.00 78.56 371 GLN A CA 1
ATOM 2794 C C . GLN A 1 371 ? -7.280 -2.304 16.279 1.00 78.56 371 GLN A C 1
ATOM 2796 O O . GLN A 1 371 ? -7.155 -1.090 16.428 1.00 78.56 371 GLN A O 1
ATOM 2801 N N . GLN A 1 372 ? -8.072 -3.037 17.057 1.00 68.38 372 GLN A N 1
ATOM 2802 C CA . GLN A 1 372 ? -8.628 -2.477 18.284 1.00 68.38 372 GLN A CA 1
ATOM 2803 C C . GLN A 1 372 ? -7.477 -2.117 19.222 1.00 68.38 372 GLN A C 1
ATOM 2805 O O . GLN A 1 372 ? -6.580 -2.937 19.441 1.00 68.38 372 GLN A O 1
ATOM 2810 N N . GLY A 1 373 ? -7.512 -0.906 19.783 1.00 67.12 373 GLY A N 1
ATOM 2811 C CA . GLY A 1 373 ? -6.546 -0.515 20.808 1.00 67.12 373 GLY A CA 1
ATOM 2812 C C . GLY A 1 373 ? -6.615 -1.473 22.002 1.00 67.12 373 GLY A C 1
ATOM 2813 O O . GLY A 1 373 ? -7.673 -2.042 22.276 1.00 67.12 373 GLY A O 1
ATOM 2814 N N . LEU A 1 374 ? -5.513 -1.656 22.739 1.00 74.12 374 LEU A N 1
ATOM 2815 C CA . LEU A 1 374 ? -5.487 -2.553 23.906 1.00 74.12 374 LEU A CA 1
ATOM 2816 C C . LEU A 1 374 ? -6.638 -2.253 24.879 1.00 74.12 374 LEU A C 1
ATOM 2818 O O . LEU A 1 374 ? -7.331 -3.165 25.313 1.00 74.12 374 LEU A O 1
ATOM 2822 N N . GLU A 1 375 ? -6.884 -0.975 25.166 1.00 85.69 375 GLU A N 1
ATOM 2823 C CA . GLU A 1 375 ? -7.977 -0.552 26.047 1.00 85.69 375 GLU A CA 1
ATOM 2824 C C . GLU A 1 375 ? -9.359 -0.879 25.467 1.00 85.69 375 GLU A C 1
ATOM 2826 O O . GLU A 1 375 ? -10.221 -1.373 26.185 1.00 85.69 375 GLU A O 1
ATOM 2831 N N . GLU A 1 376 ? -9.571 -0.684 24.161 1.00 85.56 376 GLU A N 1
ATOM 2832 C CA . GLU A 1 376 ? -10.824 -1.074 23.497 1.00 85.56 376 GLU A CA 1
ATOM 2833 C C . GLU A 1 376 ? -11.052 -2.578 23.580 1.00 85.56 376 GLU A C 1
ATOM 2835 O O . GLU A 1 376 ? -12.172 -3.017 23.836 1.00 85.56 376 GLU A O 1
ATOM 2840 N N . LYS A 1 377 ? -9.985 -3.365 23.411 1.00 83.69 377 LYS A N 1
ATOM 2841 C CA . LYS A 1 377 ? -10.024 -4.817 23.545 1.00 83.69 377 LYS A CA 1
ATOM 2842 C C . LYS A 1 377 ? -10.361 -5.234 24.977 1.00 83.69 377 LYS A C 1
ATOM 2844 O O . LYS A 1 377 ? -11.236 -6.072 25.162 1.00 83.69 377 LYS A O 1
ATOM 2849 N N . LEU A 1 378 ? -9.736 -4.618 25.981 1.00 88.94 378 LEU A N 1
ATOM 2850 C CA . LEU A 1 378 ? -10.023 -4.898 27.392 1.00 88.94 378 LEU A CA 1
ATOM 2851 C C . LEU A 1 378 ? -11.464 -4.520 27.769 1.00 88.94 378 LEU A C 1
ATOM 2853 O O . LEU A 1 378 ? -12.131 -5.275 28.474 1.00 88.94 378 LEU A O 1
ATOM 2857 N N . VAL A 1 379 ? -11.983 -3.396 27.264 1.00 95.31 379 VAL A N 1
ATOM 2858 C CA . VAL A 1 379 ? -13.397 -3.023 27.437 1.00 95.31 379 VAL A CA 1
ATOM 2859 C C . VAL A 1 379 ? -14.311 -4.018 26.718 1.00 95.31 379 VAL A C 1
ATOM 2861 O O . VAL A 1 379 ? -15.315 -4.436 27.288 1.00 95.31 379 VAL A O 1
ATOM 2864 N N . ALA A 1 380 ? -13.976 -4.444 25.497 1.00 92.25 380 ALA A N 1
ATOM 2865 C CA . ALA A 1 380 ? -14.750 -5.445 24.762 1.00 92.25 380 ALA A CA 1
ATOM 2866 C C . ALA A 1 380 ? -14.814 -6.783 25.515 1.00 92.25 380 ALA A C 1
ATOM 2868 O O . ALA A 1 380 ? -15.885 -7.379 25.616 1.00 92.25 380 ALA A O 1
ATOM 2869 N N . GLU A 1 381 ? -13.688 -7.227 26.077 1.00 92.81 381 GLU A N 1
ATOM 2870 C CA . GLU A 1 381 ? -13.601 -8.418 26.922 1.00 92.81 381 GLU A CA 1
ATOM 2871 C C . GLU A 1 381 ? -14.447 -8.265 28.194 1.00 92.81 381 GLU A C 1
ATOM 2873 O O . GLU A 1 381 ? -15.159 -9.197 28.569 1.00 92.81 381 GLU A O 1
ATOM 2878 N N . ALA A 1 382 ? -14.443 -7.089 28.829 1.00 97.06 382 ALA A N 1
ATOM 2879 C CA . ALA A 1 382 ? -15.284 -6.806 29.992 1.00 97.06 382 ALA A CA 1
ATOM 2880 C C . ALA A 1 382 ? -16.788 -6.825 29.649 1.00 97.06 382 ALA A C 1
ATOM 2882 O O . ALA A 1 382 ? -17.586 -7.400 30.392 1.00 97.06 382 ALA A O 1
ATOM 2883 N N . VAL A 1 383 ? -17.180 -6.272 28.495 1.00 97.81 383 VAL A N 1
ATOM 2884 C CA . VAL A 1 383 ? -18.566 -6.320 28.001 1.00 97.81 383 VAL A CA 1
ATOM 2885 C C . VAL A 1 383 ? -18.991 -7.753 27.667 1.00 97.81 383 VAL A C 1
ATOM 2887 O O . VAL A 1 383 ? -20.112 -8.140 27.991 1.00 97.81 383 VAL A O 1
ATOM 2890 N N . GLU A 1 384 ? -18.114 -8.567 27.077 1.00 96.81 384 GLU A N 1
ATOM 2891 C CA . GLU A 1 384 ? -18.411 -9.979 26.798 1.00 96.81 384 GLU A CA 1
ATOM 2892 C C . GLU A 1 384 ? -18.526 -10.804 28.086 1.00 96.81 384 GLU A C 1
ATOM 2894 O O . GLU A 1 384 ? -19.449 -11.609 28.213 1.00 96.81 384 GLU A O 1
ATOM 2899 N N . ARG A 1 385 ? -17.658 -10.568 29.080 1.00 97.25 385 ARG A N 1
ATOM 2900 C CA . ARG A 1 385 ? -17.801 -11.175 30.414 1.00 97.25 385 ARG A CA 1
ATOM 2901 C C . ARG A 1 385 ? -19.131 -10.791 31.057 1.00 97.25 385 ARG A C 1
ATOM 2903 O O . ARG A 1 385 ? -19.790 -11.645 31.642 1.00 97.25 385 ARG A O 1
ATOM 2910 N N . PHE A 1 386 ? -19.557 -9.535 30.907 1.00 98.00 386 PHE A N 1
ATOM 2911 C CA . PHE A 1 386 ? -20.873 -9.111 31.373 1.00 98.00 386 PHE A CA 1
ATOM 2912 C C . PHE A 1 386 ? -22.000 -9.843 30.629 1.00 98.00 386 PHE A C 1
ATOM 2914 O O . PHE A 1 386 ? -22.889 -10.389 31.273 1.00 98.00 386 PHE A O 1
ATOM 2921 N N . ARG A 1 387 ? -21.943 -9.933 29.293 1.00 97.56 387 ARG A N 1
ATOM 2922 C CA . ARG A 1 387 ? -22.930 -10.666 28.480 1.00 97.56 387 ARG A CA 1
ATOM 2923 C C . ARG A 1 387 ? -23.071 -12.126 28.925 1.00 97.56 387 ARG A C 1
ATOM 2925 O O . ARG A 1 387 ? -24.187 -12.628 29.001 1.00 97.56 387 ARG A O 1
ATOM 2932 N N . GLN A 1 388 ? -21.958 -12.792 29.230 1.00 96.75 388 GLN A N 1
ATOM 2933 C CA . GLN A 1 388 ? -21.947 -14.162 29.756 1.00 96.75 388 GLN A CA 1
ATOM 2934 C C . GLN A 1 388 ? -22.602 -14.239 31.142 1.00 96.75 388 GLN A C 1
ATOM 2936 O O . GLN A 1 388 ? -23.469 -15.084 31.360 1.00 96.75 388 GLN A O 1
ATOM 2941 N N . ALA A 1 389 ? -22.276 -13.302 32.037 1.00 96.12 389 ALA A N 1
ATOM 2942 C CA . ALA A 1 389 ? -22.877 -13.221 33.368 1.00 96.12 389 ALA A CA 1
ATOM 2943 C C . ALA A 1 389 ? -24.390 -12.917 33.342 1.00 96.12 389 ALA A C 1
ATOM 2945 O O . ALA A 1 389 ? -25.094 -13.225 34.299 1.00 96.12 389 ALA A O 1
ATOM 2946 N N . MET A 1 390 ? -24.924 -12.353 32.251 1.00 95.25 390 MET A N 1
ATOM 2947 C CA . MET A 1 390 ? -26.374 -12.171 32.096 1.00 95.25 390 MET A CA 1
ATOM 2948 C C . MET A 1 390 ? -27.129 -13.499 31.926 1.00 95.25 390 MET A C 1
ATOM 2950 O O . MET A 1 390 ? -28.302 -13.562 32.288 1.00 95.25 390 MET A O 1
ATOM 2954 N N . THR A 1 391 ? -26.492 -14.538 31.373 1.00 94.69 391 THR A N 1
ATOM 2955 C CA . THR A 1 391 ? -27.094 -15.875 31.188 1.00 94.69 391 THR A CA 1
ATOM 2956 C C . THR A 1 391 ? -26.664 -16.872 32.262 1.00 94.69 391 THR A C 1
ATOM 2958 O O . THR A 1 391 ? -27.451 -17.722 32.677 1.00 94.69 391 THR A O 1
ATOM 2961 N N . GLU A 1 392 ? -25.423 -16.761 32.731 1.00 95.31 392 GLU A N 1
ATOM 2962 C CA . GLU A 1 392 ? -24.817 -17.627 33.745 1.00 95.31 392 GLU A CA 1
ATOM 2963 C C . GLU A 1 392 ? -24.254 -16.744 34.869 1.00 95.31 392 GLU A C 1
ATOM 2965 O O . GLU A 1 392 ? -23.064 -16.429 34.875 1.00 95.31 392 GLU A O 1
ATOM 2970 N N . PRO A 1 393 ? -25.118 -16.254 35.776 1.00 95.12 393 PRO A N 1
ATOM 2971 C CA . PRO A 1 393 ? -24.723 -15.242 36.741 1.00 95.12 393 PRO A CA 1
ATOM 2972 C C . PRO A 1 393 ? -23.792 -15.793 37.817 1.00 95.12 393 PRO A C 1
ATOM 2974 O O . PRO A 1 393 ? -24.058 -16.828 38.428 1.00 95.12 393 PRO A O 1
ATOM 2977 N N . ASP A 1 394 ? -22.730 -15.034 38.068 1.00 96.88 394 ASP A N 1
ATOM 2978 C CA . ASP A 1 394 ? -21.734 -15.253 39.109 1.00 96.88 394 ASP A CA 1
ATOM 2979 C C . ASP A 1 394 ? -21.516 -13.922 39.841 1.00 96.88 394 ASP A C 1
ATOM 2981 O O . ASP A 1 394 ? -21.262 -12.885 39.213 1.00 96.88 394 ASP A O 1
ATOM 2985 N N . SER A 1 395 ? -21.665 -13.934 41.167 1.00 97.06 395 SER A N 1
ATOM 2986 C CA . SER A 1 395 ? -21.623 -12.715 41.976 1.00 97.06 395 SER A CA 1
ATOM 2987 C C . SER A 1 395 ? -20.256 -12.040 41.950 1.00 97.06 395 SER A C 1
ATOM 2989 O O . SER A 1 395 ? -20.199 -10.812 41.912 1.00 97.06 395 SER A O 1
ATOM 2991 N N . ASP A 1 396 ? -19.169 -12.812 41.929 1.00 97.06 396 ASP A N 1
ATOM 2992 C CA . ASP A 1 396 ? -17.806 -12.282 41.954 1.00 97.06 396 ASP A CA 1
ATOM 2993 C C . ASP A 1 396 ? -17.458 -11.662 40.599 1.00 97.06 396 ASP A C 1
ATOM 2995 O O . ASP A 1 396 ? -16.871 -10.578 40.529 1.00 97.06 396 ASP A O 1
ATOM 2999 N N . VAL A 1 397 ? -17.896 -12.292 39.504 1.00 97.31 397 VAL A N 1
ATOM 3000 C CA . VAL A 1 397 ? -17.770 -11.725 38.157 1.00 97.31 397 VAL A CA 1
ATOM 3001 C C . VAL A 1 397 ? -18.542 -10.412 38.056 1.00 97.31 397 VAL A C 1
ATOM 3003 O O . VAL A 1 397 ? -17.951 -9.406 37.659 1.00 97.31 397 VAL A O 1
ATOM 3006 N N . LEU A 1 398 ? -19.821 -10.390 38.444 1.00 97.94 398 LEU A N 1
ATOM 3007 C CA . LEU A 1 398 ? -20.652 -9.181 38.404 1.00 97.94 398 LEU A CA 1
ATOM 3008 C C . LEU A 1 398 ? -20.059 -8.064 39.276 1.00 97.94 398 LEU A C 1
ATOM 3010 O O . LEU A 1 398 ? -19.938 -6.928 38.816 1.00 97.94 398 LEU A O 1
ATOM 3014 N N . ALA A 1 399 ? -19.609 -8.386 40.492 1.00 97.50 399 ALA A N 1
ATOM 3015 C CA . ALA A 1 399 ? -18.966 -7.431 41.390 1.00 97.50 399 ALA A CA 1
ATOM 3016 C C . ALA A 1 399 ? -17.646 -6.883 40.824 1.00 97.50 399 ALA A C 1
ATOM 3018 O O . ALA A 1 399 ? -17.369 -5.692 40.981 1.00 97.50 399 ALA A O 1
ATOM 3019 N N . SER A 1 400 ? -16.855 -7.720 40.139 1.00 97.06 400 SER A N 1
ATOM 3020 C CA . SER A 1 400 ? -15.595 -7.305 39.501 1.00 97.06 400 SER A CA 1
ATOM 3021 C C . SER A 1 400 ? -15.804 -6.370 38.306 1.00 97.06 400 SER A C 1
ATOM 3023 O O . SER A 1 400 ? -14.948 -5.536 38.023 1.00 97.06 400 SER A O 1
ATOM 3025 N N . LEU A 1 401 ? -16.943 -6.491 37.617 1.00 97.88 401 LEU A N 1
ATOM 3026 C CA . LEU A 1 401 ? -17.283 -5.693 36.439 1.00 97.88 401 LEU A CA 1
ATOM 3027 C C . LEU A 1 401 ? -17.994 -4.381 36.784 1.00 97.88 401 LEU A C 1
ATOM 3029 O O . LEU A 1 401 ? -18.140 -3.548 35.897 1.00 97.88 401 LEU A O 1
ATOM 3033 N N . ALA A 1 402 ? -18.444 -4.182 38.025 1.00 97.88 402 ALA A N 1
ATOM 3034 C CA . ALA A 1 402 ? -19.214 -3.013 38.446 1.00 97.88 402 ALA A CA 1
ATOM 3035 C C . ALA A 1 402 ? -18.382 -2.041 39.298 1.00 97.88 402 ALA A C 1
ATOM 3037 O O . ALA A 1 402 ? -17.758 -2.437 40.289 1.00 97.88 402 ALA A O 1
ATOM 3038 N N . SER A 1 403 ? -18.409 -0.757 38.930 1.00 98.00 403 SER A N 1
ATOM 3039 C CA . SER A 1 403 ? -17.905 0.337 39.767 1.00 98.00 403 SER A CA 1
ATOM 3040 C C . SER A 1 403 ? -18.719 0.419 41.055 1.00 98.00 403 SER A C 1
ATOM 3042 O O . SER A 1 403 ? -19.904 0.083 41.058 1.00 98.00 403 SER A O 1
ATOM 3044 N N . ASP A 1 404 ? -18.099 0.868 42.144 1.00 96.69 404 ASP A N 1
ATOM 3045 C CA . ASP A 1 404 ? -18.823 1.129 43.395 1.00 96.69 404 ASP A CA 1
ATOM 3046 C C . ASP A 1 404 ? -19.843 2.274 43.235 1.00 96.69 404 ASP A C 1
ATOM 3048 O O . ASP A 1 404 ? -20.861 2.273 43.922 1.00 96.69 404 ASP A O 1
ATOM 3052 N N . ASP A 1 405 ? -19.637 3.152 42.246 1.00 97.00 405 ASP A N 1
ATOM 3053 C CA . ASP A 1 405 ? -20.543 4.244 41.863 1.00 97.00 405 ASP A CA 1
ATOM 3054 C C . ASP A 1 405 ? -21.506 3.852 40.714 1.00 97.00 405 ASP A C 1
ATOM 3056 O O . ASP A 1 405 ? -21.970 4.714 39.966 1.00 97.00 405 ASP A O 1
ATOM 3060 N N . LEU A 1 406 ? -21.757 2.552 40.491 1.00 98.44 406 LEU A N 1
ATOM 3061 C CA . LEU A 1 406 ? -22.569 2.087 39.359 1.00 98.44 406 LEU A CA 1
ATOM 3062 C C . LEU A 1 406 ? -24.007 2.627 39.406 1.00 98.44 406 LEU A C 1
ATOM 3064 O O . LEU A 1 406 ? -24.744 2.355 40.348 1.00 98.44 406 LEU A O 1
ATOM 3068 N N . GLU A 1 407 ? -24.434 3.228 38.294 1.00 98.06 407 GLU A N 1
ATOM 3069 C CA . GLU A 1 407 ? -25.834 3.550 37.990 1.00 98.06 407 GLU A CA 1
ATOM 3070 C C . GLU A 1 407 ? -26.360 2.647 36.855 1.00 98.06 407 GLU A C 1
ATOM 3072 O O . GLU A 1 407 ? -26.104 2.875 35.664 1.00 98.06 407 GLU A O 1
ATOM 3077 N N . TYR A 1 408 ? -27.088 1.582 37.204 1.00 97.56 408 TYR A N 1
ATOM 3078 C CA . TYR A 1 408 ? -27.632 0.610 36.250 1.00 97.56 408 TYR A CA 1
ATOM 3079 C C . TYR A 1 408 ? -29.117 0.867 35.975 1.00 97.56 408 TYR A C 1
ATOM 3081 O O . TYR A 1 408 ? -29.989 0.542 36.782 1.00 97.56 408 TYR A O 1
ATOM 3089 N N . VAL A 1 409 ? -29.422 1.416 34.798 1.00 97.12 409 VAL A N 1
ATOM 3090 C CA . VAL A 1 409 ? -30.783 1.802 34.411 1.00 97.12 409 VAL A CA 1
ATOM 3091 C C . VAL A 1 409 ? -31.395 0.795 33.436 1.00 97.12 409 VAL A C 1
ATOM 3093 O O . VAL A 1 409 ? -30.855 0.487 32.365 1.00 97.12 409 VAL A O 1
ATOM 3096 N N . HIS A 1 410 ? -32.564 0.277 33.806 1.00 93.19 410 HIS A N 1
ATOM 3097 C CA . HIS A 1 410 ? -33.387 -0.608 32.986 1.00 93.19 410 HIS A CA 1
ATOM 3098 C C . HIS A 1 410 ? -34.179 0.175 31.930 1.00 93.19 410 HIS A C 1
ATOM 3100 O O . HIS A 1 410 ? -34.397 1.378 32.048 1.00 93.19 410 HIS A O 1
ATOM 3106 N N . SER A 1 411 ? -34.696 -0.516 30.910 1.00 91.19 411 SER A N 1
ATOM 3107 C CA . SER A 1 411 ? -35.541 0.107 29.876 1.00 91.19 411 SER A CA 1
ATOM 3108 C C . SER A 1 411 ? -36.899 0.595 30.401 1.00 91.19 411 SER A C 1
ATOM 3110 O O . SER A 1 411 ? -37.582 1.344 29.709 1.00 91.19 411 SER A O 1
ATOM 3112 N N . SER A 1 412 ? -37.287 0.191 31.616 1.00 89.69 412 SER A N 1
ATOM 3113 C CA . SER A 1 412 ? -38.427 0.730 32.369 1.00 89.69 412 SER A CA 1
ATOM 3114 C C . SER A 1 412 ? -38.134 2.076 33.042 1.00 89.69 412 SER A C 1
ATOM 3116 O O . SER A 1 412 ? -39.052 2.690 33.576 1.00 89.69 412 SER A O 1
ATOM 3118 N N . GLY A 1 413 ? -36.870 2.511 33.072 1.00 91.19 413 GLY A N 1
ATOM 3119 C CA . GLY A 1 413 ? -36.413 3.659 33.857 1.00 91.19 413 GLY A CA 1
ATOM 3120 C C . GLY A 1 413 ? -36.076 3.328 35.314 1.00 91.19 413 GLY A C 1
ATOM 3121 O O . GLY A 1 413 ? -35.660 4.214 36.050 1.00 91.19 413 GLY A O 1
ATOM 3122 N N . THR A 1 414 ? -36.222 2.070 35.748 1.00 93.75 414 THR A N 1
ATOM 3123 C CA . THR A 1 414 ? -35.779 1.643 37.084 1.00 93.75 414 THR A CA 1
ATOM 3124 C C . THR A 1 414 ? -34.261 1.742 37.186 1.00 93.75 414 THR A C 1
ATOM 3126 O O . THR A 1 414 ? -33.560 1.243 36.306 1.00 93.75 414 THR A O 1
ATOM 3129 N N . VAL A 1 415 ? -33.770 2.344 38.267 1.00 96.00 415 VAL A N 1
ATOM 3130 C CA . VAL A 1 415 ? -32.341 2.529 38.546 1.00 96.00 415 VAL A CA 1
ATOM 3131 C C . VAL A 1 415 ? -31.910 1.578 39.664 1.00 96.00 415 VAL A C 1
ATOM 3133 O O . VAL A 1 415 ? -32.650 1.379 40.631 1.00 96.00 415 VAL A O 1
ATOM 3136 N N . ARG A 1 416 ? -30.736 0.965 39.515 1.00 96.56 416 ARG A N 1
ATOM 3137 C CA . ARG A 1 416 ? -30.100 0.096 40.509 1.00 96.56 416 ARG A CA 1
ATOM 3138 C C . ARG A 1 416 ? -28.676 0.574 40.769 1.00 96.56 416 ARG A C 1
ATOM 3140 O O . ARG A 1 416 ? -27.948 0.848 39.818 1.00 96.56 416 ARG A O 1
ATOM 3147 N N . ASP A 1 417 ? -28.293 0.589 42.039 1.00 98.00 417 ASP A N 1
ATOM 3148 C CA . ASP A 1 417 ? -26.895 0.689 42.455 1.00 98.00 417 ASP A CA 1
ATOM 3149 C C . ASP A 1 417 ? -26.155 -0.644 42.216 1.00 98.00 417 ASP A C 1
ATOM 3151 O O . ASP A 1 417 ? -26.731 -1.619 41.717 1.00 98.00 417 ASP A O 1
ATOM 3155 N N . LYS A 1 418 ? -24.873 -0.722 42.593 1.00 97.69 418 LYS A N 1
ATOM 3156 C CA . LYS A 1 418 ? -24.058 -1.938 42.438 1.00 97.69 418 LYS A CA 1
ATOM 3157 C C . LYS A 1 418 ? -24.686 -3.184 43.072 1.00 97.69 418 LYS A C 1
ATOM 3159 O O . LYS A 1 418 ? -24.696 -4.240 42.436 1.00 97.69 418 LYS A O 1
ATOM 3164 N N . GLN A 1 419 ? -25.212 -3.088 44.294 1.00 97.75 419 GLN A N 1
ATOM 3165 C CA . GLN A 1 419 ? -25.804 -4.249 44.966 1.00 97.75 419 GLN A CA 1
ATOM 3166 C C . GLN A 1 419 ? -27.121 -4.653 44.299 1.00 97.75 419 GLN A C 1
ATOM 3168 O O . GLN A 1 419 ? -27.349 -5.836 44.056 1.00 97.75 419 GLN A O 1
ATOM 3173 N N . GLY A 1 420 ? -27.963 -3.683 43.939 1.00 97.19 420 GLY A N 1
ATOM 3174 C CA . GLY A 1 420 ? -29.197 -3.919 43.198 1.00 97.19 420 GLY A CA 1
ATOM 3175 C C . GLY A 1 420 ? -28.951 -4.541 41.821 1.00 97.19 420 GLY A C 1
ATOM 3176 O O . GLY A 1 420 ? -29.722 -5.399 41.398 1.00 97.19 420 GLY A O 1
ATOM 3177 N N . PHE A 1 421 ? -27.870 -4.149 41.145 1.00 97.19 421 PHE A N 1
ATOM 3178 C CA . PHE A 1 421 ? -27.411 -4.744 39.891 1.00 97.19 421 PHE A CA 1
ATOM 3179 C C . PHE A 1 421 ? -27.000 -6.212 40.063 1.00 97.19 421 PHE A C 1
ATOM 3181 O O . PHE A 1 421 ? -27.410 -7.052 39.266 1.00 97.19 421 PHE A O 1
ATOM 3188 N N . ILE A 1 422 ? -26.225 -6.547 41.098 1.00 97.56 422 ILE A N 1
ATOM 3189 C CA . ILE A 1 422 ? -25.840 -7.941 41.377 1.00 97.56 422 ILE A CA 1
ATOM 3190 C C . ILE A 1 422 ? -27.088 -8.772 41.713 1.00 97.56 422 ILE A C 1
ATOM 3192 O O . ILE A 1 422 ? -27.289 -9.857 41.160 1.00 97.56 422 ILE A O 1
ATOM 3196 N N . ASP A 1 423 ? -27.959 -8.241 42.574 1.00 96.25 423 ASP A N 1
ATOM 3197 C CA . ASP A 1 423 ? -29.201 -8.887 42.995 1.00 96.25 423 ASP A CA 1
ATOM 3198 C C . ASP A 1 423 ? -30.141 -9.180 41.818 1.00 96.25 423 ASP A C 1
ATOM 3200 O O . ASP A 1 423 ? -30.778 -10.233 41.811 1.00 96.25 423 ASP A O 1
ATOM 3204 N N . GLU A 1 424 ? -30.207 -8.294 40.819 1.00 93.12 424 GLU A N 1
ATOM 3205 C CA . GLU A 1 424 ? -31.030 -8.459 39.612 1.00 93.12 424 GLU A CA 1
ATOM 3206 C C . GLU A 1 424 ? -30.779 -9.808 38.926 1.00 93.12 424 GLU A C 1
ATOM 3208 O O . GLU A 1 424 ? -31.723 -10.528 38.579 1.00 93.12 424 GLU A O 1
ATOM 3213 N N . PHE A 1 425 ? -29.505 -10.172 38.781 1.00 93.94 425 PHE A N 1
ATOM 3214 C CA . PHE A 1 425 ? -29.097 -11.406 38.121 1.00 93.94 425 PHE A CA 1
ATOM 3215 C C . PHE A 1 425 ? -29.065 -12.593 39.088 1.00 93.94 425 PHE A C 1
ATOM 3217 O O . PHE A 1 425 ? -29.574 -13.665 38.758 1.00 93.94 425 PHE A O 1
ATOM 3224 N N . MET A 1 426 ? -28.550 -12.410 40.309 1.00 95.56 426 MET A N 1
ATOM 3225 C CA . MET A 1 426 ? -28.438 -13.502 41.287 1.00 95.56 426 MET A CA 1
ATOM 3226 C C . MET A 1 426 ? -29.803 -13.989 41.790 1.00 95.56 426 MET A C 1
ATOM 3228 O O . MET A 1 426 ? -29.996 -15.190 41.983 1.00 95.56 426 MET A O 1
ATOM 3232 N N . LYS A 1 427 ? -30.784 -13.089 41.949 1.00 93.00 427 LYS A N 1
ATOM 3233 C CA . LYS A 1 427 ? -32.173 -13.444 42.298 1.00 93.00 427 LYS A CA 1
ATOM 3234 C C . LYS A 1 427 ? -33.012 -13.827 41.077 1.00 93.00 427 LYS A C 1
ATOM 3236 O O . LYS A 1 427 ? -34.182 -14.170 41.239 1.00 93.00 427 LYS A O 1
ATOM 3241 N N . ARG A 1 428 ? -32.424 -13.782 39.874 1.00 87.81 428 ARG A N 1
ATOM 3242 C CA . ARG A 1 428 ? -33.071 -14.088 38.589 1.00 87.81 428 ARG A CA 1
ATOM 3243 C C . ARG A 1 428 ? -34.368 -13.306 38.364 1.00 87.81 428 ARG A C 1
ATOM 3245 O O . ARG A 1 428 ? -35.334 -13.852 37.833 1.00 87.81 428 ARG A O 1
ATOM 3252 N N . TRP A 1 429 ? -34.395 -12.031 38.761 1.00 85.62 429 TRP A N 1
ATOM 3253 C CA . TRP A 1 429 ? -35.519 -11.137 38.455 1.00 85.62 429 TRP A CA 1
ATOM 3254 C C . TRP A 1 429 ? -35.673 -10.940 36.947 1.00 85.62 429 TRP A C 1
ATOM 3256 O O . TRP A 1 429 ? -36.795 -10.918 36.440 1.00 85.62 429 TRP A O 1
ATOM 3266 N N . THR A 1 430 ? -34.545 -10.928 36.236 1.00 79.25 430 THR A N 1
ATOM 3267 C CA . THR A 1 430 ? -34.489 -11.129 34.791 1.00 79.25 430 THR A CA 1
ATOM 3268 C C . THR A 1 430 ? -33.658 -12.373 34.484 1.00 79.25 430 THR A C 1
ATOM 3270 O O . THR A 1 430 ? -32.458 -12.408 34.743 1.00 79.25 430 THR A O 1
ATOM 3273 N N . ASN A 1 431 ? -34.288 -13.412 33.930 1.00 86.56 431 ASN A N 1
ATOM 3274 C CA . ASN A 1 431 ? -33.636 -14.698 33.673 1.00 86.56 431 ASN A CA 1
ATOM 3275 C C . ASN A 1 431 ? -33.384 -14.896 32.172 1.00 86.56 431 ASN A C 1
ATOM 3277 O O . ASN A 1 431 ? -34.207 -15.494 31.477 1.00 86.56 431 ASN A O 1
ATOM 3281 N N . PHE A 1 432 ? -32.267 -14.384 31.655 1.00 91.19 432 PHE A N 1
ATOM 3282 C CA . PHE A 1 432 ? -31.928 -14.543 30.240 1.00 91.19 432 PHE A CA 1
ATOM 3283 C C . PHE A 1 432 ? -31.453 -15.964 29.928 1.00 91.19 432 PHE A C 1
ATOM 3285 O O . PHE A 1 432 ? -30.550 -16.483 30.576 1.00 91.19 432 PHE A O 1
ATOM 3292 N N . SER A 1 433 ? -32.018 -16.582 28.891 1.00 91.00 433 SER A N 1
ATOM 3293 C CA . SER A 1 433 ? -31.520 -17.850 28.340 1.00 91.00 433 SER A CA 1
ATOM 3294 C C . SER A 1 433 ? -30.581 -17.652 27.157 1.00 91.00 433 SER A C 1
ATOM 3296 O O . SER A 1 433 ? -29.806 -18.545 26.825 1.00 91.00 433 SER A O 1
ATOM 3298 N N . LYS A 1 434 ? -30.659 -16.493 26.498 1.00 92.88 434 LYS A N 1
ATOM 3299 C CA . LYS A 1 434 ? -29.795 -16.125 25.379 1.00 92.88 434 LYS A CA 1
ATOM 3300 C C . LYS A 1 434 ? -29.658 -14.611 25.311 1.00 92.88 434 LYS A C 1
ATOM 3302 O O . LYS A 1 434 ? -30.652 -13.910 25.466 1.00 92.88 434 LYS A O 1
ATOM 3307 N N . VAL A 1 435 ? -28.448 -14.125 25.037 1.00 95.38 435 VAL A N 1
ATOM 3308 C CA . VAL A 1 435 ? -28.162 -12.701 24.816 1.00 95.38 435 VAL A CA 1
ATOM 3309 C C . VAL A 1 435 ? -27.205 -12.560 23.636 1.00 95.38 435 VAL A C 1
ATOM 3311 O O . VAL A 1 435 ? -26.071 -13.040 23.706 1.00 95.38 435 VAL A O 1
ATOM 3314 N N . ASP A 1 436 ? -27.655 -11.866 22.594 1.00 92.25 436 ASP A N 1
ATOM 3315 C CA . ASP A 1 436 ? -26.880 -11.483 21.418 1.00 92.25 436 ASP A CA 1
ATOM 3316 C C . ASP A 1 436 ? -26.581 -9.974 21.464 1.00 92.25 436 ASP A C 1
ATOM 3318 O O . ASP A 1 436 ? -27.471 -9.145 21.680 1.00 92.25 436 ASP A O 1
ATOM 3322 N N . ILE A 1 437 ? -25.315 -9.617 21.235 1.00 93.50 437 ILE A N 1
ATOM 3323 C CA . ILE A 1 437 ? -24.861 -8.231 21.092 1.00 93.50 437 ILE A CA 1
ATOM 3324 C C . ILE A 1 437 ? -24.634 -7.952 19.610 1.00 93.50 437 ILE A C 1
ATOM 3326 O O . ILE A 1 437 ? -23.827 -8.614 18.958 1.00 93.50 437 ILE A O 1
ATOM 3330 N N . LEU A 1 438 ? -25.323 -6.944 19.083 1.00 85.44 438 LEU A N 1
ATOM 3331 C CA . LEU A 1 438 ? -25.254 -6.549 17.680 1.00 85.44 438 LEU A CA 1
ATOM 3332 C C . LEU A 1 438 ? -24.730 -5.118 17.554 1.00 85.44 438 LEU A C 1
ATOM 3334 O O . LEU A 1 438 ? -25.080 -4.238 18.344 1.00 85.44 438 LEU A O 1
ATOM 3338 N N . ASN A 1 439 ? -23.936 -4.873 16.509 1.00 84.94 439 ASN A N 1
ATOM 3339 C CA . ASN A 1 439 ? -23.449 -3.542 16.124 1.00 84.94 439 ASN A CA 1
ATOM 3340 C C . ASN A 1 439 ? -22.727 -2.794 17.261 1.00 84.94 439 ASN A C 1
ATOM 3342 O O . ASN A 1 439 ? -22.927 -1.592 17.443 1.00 84.94 439 ASN A O 1
ATOM 3346 N N . GLN A 1 440 ? -21.915 -3.508 18.048 1.00 91.00 440 GLN A N 1
ATOM 3347 C CA . GLN A 1 440 ? -21.184 -2.903 19.155 1.00 91.00 440 GLN A CA 1
ATOM 3348 C C . GLN A 1 440 ? -20.154 -1.882 18.670 1.00 91.00 440 GLN A C 1
ATOM 3350 O O . GLN A 1 440 ? -19.340 -2.170 17.795 1.00 91.00 440 GLN A O 1
ATOM 3355 N N . THR A 1 441 ? -20.149 -0.711 19.301 1.00 84.06 441 THR A N 1
ATOM 3356 C CA . THR A 1 441 ? -19.092 0.293 19.183 1.00 84.06 441 THR A CA 1
ATOM 3357 C C . THR A 1 441 ? -18.504 0.585 20.556 1.00 84.06 441 THR A C 1
ATOM 3359 O O . THR A 1 441 ? -19.216 0.555 21.560 1.00 84.06 441 THR A O 1
ATOM 3362 N N . ILE A 1 442 ? -17.198 0.842 20.597 1.00 88.44 442 ILE A N 1
ATOM 3363 C CA . ILE A 1 442 ? -16.450 1.208 21.801 1.00 88.44 442 ILE A CA 1
ATOM 3364 C C . ILE A 1 442 ? -15.660 2.464 21.458 1.00 88.44 442 ILE A C 1
ATOM 3366 O O . ILE A 1 442 ? -15.050 2.535 20.395 1.00 88.44 442 ILE A O 1
ATOM 3370 N N . LYS A 1 443 ? -15.693 3.463 22.338 1.00 84.56 443 LYS A N 1
ATOM 3371 C CA . LYS A 1 443 ? -14.891 4.679 22.214 1.00 84.56 443 LYS A CA 1
ATOM 3372 C C . LYS A 1 443 ? -14.181 4.955 23.529 1.00 84.56 443 LYS A C 1
ATOM 3374 O O . LYS A 1 443 ? -14.852 5.200 24.529 1.00 84.56 443 LYS A O 1
ATOM 3379 N N . ILE A 1 444 ? -12.853 4.972 23.509 1.00 85.44 444 ILE A N 1
ATOM 3380 C CA . ILE A 1 444 ? -12.029 5.349 24.665 1.00 85.44 444 ILE A CA 1
ATOM 3381 C C . ILE A 1 444 ? -11.915 6.877 24.752 1.00 85.44 444 ILE A C 1
ATOM 3383 O O . ILE A 1 444 ? -11.820 7.568 23.737 1.00 85.44 444 ILE A O 1
ATOM 3387 N N . SER A 1 445 ? -11.954 7.410 25.971 1.00 84.00 445 SER A N 1
ATOM 3388 C CA . SER A 1 445 ? -11.842 8.833 26.295 1.00 84.00 445 SER A CA 1
ATOM 3389 C C . SER A 1 445 ? -11.173 9.001 27.663 1.00 84.00 445 SER A C 1
ATOM 3391 O O . SER A 1 445 ? -11.850 9.086 28.693 1.00 84.00 445 SER A O 1
ATOM 3393 N N . GLY A 1 446 ? -9.836 9.052 27.670 1.00 87.31 446 GLY A N 1
ATOM 3394 C CA . GLY A 1 446 ? -9.041 9.017 28.902 1.00 87.31 446 GLY A CA 1
ATOM 3395 C C . GLY A 1 446 ? -9.302 7.721 29.670 1.00 87.31 446 GLY A C 1
ATOM 3396 O O . GLY A 1 446 ? -9.327 6.648 29.071 1.00 87.31 446 GLY A O 1
ATOM 3397 N N . ASP A 1 447 ? -9.596 7.835 30.963 1.00 93.25 447 ASP A N 1
ATOM 3398 C CA . ASP A 1 447 ? -9.954 6.697 31.822 1.00 93.25 447 ASP A CA 1
ATOM 3399 C C . ASP A 1 447 ? -11.423 6.265 31.700 1.00 93.25 447 ASP A C 1
ATOM 3401 O O . ASP A 1 447 ? -11.913 5.511 32.536 1.00 93.25 447 ASP A O 1
ATOM 3405 N N . ASN A 1 448 ? -12.157 6.739 30.689 1.00 96.38 448 ASN A N 1
ATOM 3406 C CA . ASN A 1 448 ? -13.538 6.331 30.439 1.00 96.38 448 ASN A CA 1
ATOM 3407 C C . ASN A 1 448 ? -13.674 5.678 29.059 1.00 96.38 448 ASN A C 1
ATOM 3409 O O . ASN A 1 448 ? -12.943 6.004 28.126 1.00 96.38 448 ASN A O 1
ATOM 3413 N N . ALA A 1 449 ? -14.659 4.802 28.906 1.00 96.25 449 ALA A N 1
ATOM 3414 C CA . ALA A 1 449 ? -15.049 4.222 27.634 1.00 96.25 449 ALA A CA 1
ATOM 3415 C C . ALA A 1 449 ? -16.567 4.282 27.467 1.00 96.25 449 ALA A C 1
ATOM 3417 O O . ALA A 1 449 ? -17.322 3.999 28.393 1.00 96.25 449 ALA A O 1
ATOM 3418 N N . ILE A 1 450 ? -17.017 4.642 26.270 1.00 97.56 450 ILE A N 1
ATOM 3419 C CA . ILE A 1 450 ? -18.431 4.657 25.899 1.00 97.56 450 ILE A CA 1
ATOM 3420 C C . ILE A 1 450 ? -18.685 3.453 25.000 1.00 97.56 450 ILE A C 1
ATOM 3422 O O . ILE A 1 450 ? -18.074 3.340 23.937 1.00 97.56 450 ILE A O 1
ATOM 3426 N N . VAL A 1 451 ? -19.598 2.578 25.410 1.00 97.44 451 VAL A N 1
ATOM 3427 C CA . VAL A 1 451 ? -20.004 1.395 24.644 1.00 97.44 451 VAL A CA 1
ATOM 3428 C C . VAL A 1 451 ? -21.450 1.557 24.203 1.00 97.44 451 VAL A C 1
ATOM 3430 O O . VAL A 1 451 ? -22.309 1.925 25.004 1.00 97.44 451 VAL A O 1
ATOM 3433 N N . ARG A 1 452 ? -21.741 1.284 22.930 1.00 96.12 452 ARG A N 1
ATOM 3434 C CA . ARG A 1 452 ? -23.113 1.261 22.402 1.00 96.12 452 ARG A CA 1
ATOM 3435 C C . ARG A 1 452 ? -23.342 -0.031 21.648 1.00 96.12 452 ARG A C 1
ATOM 3437 O O . ARG A 1 452 ? -22.491 -0.415 20.857 1.00 96.12 452 ARG A O 1
ATOM 3444 N N . HIS A 1 453 ? -24.486 -0.671 21.850 1.00 95.69 453 HIS A N 1
ATOM 3445 C CA . HIS A 1 453 ? -24.896 -1.828 21.053 1.00 95.69 453 HIS A CA 1
ATOM 3446 C C . HIS A 1 453 ? -26.417 -1.992 21.055 1.00 95.69 453 HIS A C 1
ATOM 3448 O O . HIS A 1 453 ? -27.121 -1.389 21.868 1.00 95.69 453 HIS A O 1
ATOM 3454 N N . ARG A 1 454 ? -26.923 -2.842 20.161 1.00 95.81 454 ARG A N 1
ATOM 3455 C CA . ARG A 1 454 ? -28.268 -3.411 20.269 1.00 95.81 454 ARG A CA 1
ATOM 3456 C C . ARG A 1 454 ? -28.162 -4.750 20.993 1.00 95.81 454 ARG A C 1
ATOM 3458 O O . ARG A 1 454 ? -27.325 -5.573 20.628 1.00 95.81 454 ARG A O 1
ATOM 3465 N N . LEU A 1 455 ? -28.988 -4.942 22.013 1.00 95.81 455 LEU A N 1
ATOM 3466 C CA . LEU A 1 455 ? -29.084 -6.180 22.773 1.00 95.81 455 LEU A CA 1
ATOM 3467 C C . LEU A 1 455 ? -30.389 -6.871 22.399 1.00 95.81 455 LEU A C 1
ATOM 3469 O O . LEU A 1 455 ? -31.467 -6.312 22.609 1.00 95.81 455 LEU A O 1
ATOM 3473 N N . VAL A 1 456 ? -30.266 -8.083 21.861 1.00 95.06 456 VAL A N 1
ATOM 3474 C CA . VAL A 1 456 ? -31.396 -8.961 21.554 1.00 95.06 456 VAL A CA 1
ATOM 3475 C C . VAL A 1 456 ? -31.293 -10.180 22.457 1.00 95.06 456 VAL A C 1
ATOM 3477 O O . VAL A 1 456 ? -30.263 -10.851 22.469 1.00 95.06 456 VAL A O 1
ATOM 3480 N N . ALA A 1 457 ? -32.325 -10.455 23.245 1.00 93.88 457 ALA A N 1
ATOM 3481 C CA . ALA A 1 457 ? -32.276 -11.524 24.231 1.00 93.88 457 ALA A CA 1
ATOM 3482 C C . ALA A 1 457 ? -33.613 -12.246 24.395 1.00 93.88 457 ALA A C 1
ATOM 3484 O O . ALA A 1 457 ? -34.680 -11.650 24.254 1.00 93.88 457 ALA A O 1
ATOM 3485 N N . ASP A 1 458 ? -33.527 -13.524 24.753 1.00 92.75 458 ASP A N 1
ATOM 3486 C CA . ASP A 1 458 ? -34.662 -14.332 25.189 1.00 92.75 458 ASP A CA 1
ATOM 3487 C C . ASP A 1 458 ? -34.617 -14.435 26.720 1.00 92.75 458 ASP A C 1
ATOM 3489 O O . ASP A 1 458 ? -33.573 -14.769 27.294 1.00 92.75 458 ASP A O 1
ATOM 3493 N N . ALA A 1 459 ? -35.733 -14.137 27.386 1.00 85.94 459 ALA A N 1
ATOM 3494 C CA . ALA A 1 459 ? -35.872 -14.231 28.834 1.00 85.94 459 ALA A CA 1
ATOM 3495 C C . ALA A 1 459 ? -36.906 -15.298 29.221 1.00 85.94 459 ALA A C 1
ATOM 3497 O O . ALA A 1 459 ? -38.071 -15.241 28.823 1.00 85.94 459 ALA A O 1
ATOM 3498 N N . ASN A 1 460 ? -36.477 -16.250 30.048 1.00 81.31 460 ASN A N 1
ATOM 3499 C CA . ASN A 1 460 ? -37.286 -17.332 30.601 1.00 81.31 460 ASN A CA 1
ATOM 3500 C C . ASN A 1 460 ? -37.802 -16.948 31.990 1.00 81.31 460 ASN A C 1
ATOM 3502 O O . ASN A 1 460 ? -37.449 -17.566 33.001 1.00 81.31 460 ASN A O 1
ATOM 3506 N N . ASN A 1 461 ? -38.625 -15.905 32.046 1.00 72.81 461 ASN A N 1
ATOM 3507 C CA . ASN A 1 461 ? -39.284 -15.523 33.288 1.00 72.81 461 ASN A CA 1
ATOM 3508 C C . ASN A 1 461 ? -40.405 -16.540 33.597 1.00 72.81 461 ASN A C 1
ATOM 3510 O O . ASN A 1 461 ? -41.154 -16.904 32.683 1.00 72.81 461 ASN A O 1
ATOM 3514 N N . PRO A 1 462 ? -40.544 -17.028 34.847 1.00 60.56 462 PRO A N 1
ATOM 3515 C CA . PRO A 1 462 ? -41.551 -18.031 35.190 1.00 60.56 462 PRO A CA 1
ATOM 3516 C C . PRO A 1 462 ? -42.966 -17.586 34.784 1.00 60.56 462 PRO A C 1
ATOM 3518 O O . PRO A 1 462 ? -43.482 -16.592 35.288 1.00 60.56 462 PRO A O 1
ATOM 3521 N N . GLY A 1 463 ? -43.585 -18.321 33.853 1.00 62.91 463 GLY A N 1
ATOM 3522 C CA . GLY A 1 463 ? -44.951 -18.084 33.366 1.00 62.91 463 GLY A CA 1
ATOM 3523 C C . GLY A 1 463 ? -45.090 -17.186 32.128 1.00 62.91 463 GLY A C 1
ATOM 3524 O O . GLY A 1 463 ? -46.142 -17.232 31.498 1.00 62.91 463 GLY A O 1
ATOM 3525 N N . TYR A 1 464 ? -44.056 -16.431 31.732 1.00 65.50 464 TYR A N 1
ATOM 3526 C CA . TYR A 1 464 ? -44.109 -15.514 30.581 1.00 65.50 464 TYR A CA 1
ATOM 3527 C C . TYR A 1 464 ? -42.741 -15.408 29.883 1.00 65.50 464 TYR A C 1
ATOM 3529 O O . TYR A 1 464 ? -41.941 -14.538 30.243 1.00 65.50 464 TYR A O 1
ATOM 3537 N N . PRO A 1 465 ? -42.442 -16.258 28.883 1.00 74.94 465 PRO A N 1
ATOM 3538 C CA . PRO A 1 465 ? -41.259 -16.064 28.055 1.00 74.94 465 PRO A CA 1
ATOM 3539 C C . PRO A 1 465 ? -41.380 -14.742 27.291 1.00 74.94 465 PRO A C 1
ATOM 3541 O O . PRO A 1 465 ? -42.424 -14.449 26.703 1.00 74.94 465 PRO A O 1
ATOM 3544 N N . SER A 1 466 ? -40.324 -13.933 27.301 1.00 82.25 466 SER A N 1
ATOM 3545 C CA . SER A 1 466 ? -40.318 -12.627 26.642 1.00 82.25 466 SER A CA 1
ATOM 3546 C C . SER A 1 466 ? -39.075 -12.434 25.785 1.00 82.25 466 SER A C 1
ATOM 3548 O O . SER A 1 466 ? -38.003 -12.972 26.065 1.00 82.25 466 SER A O 1
ATOM 3550 N N . LYS A 1 467 ? -39.237 -11.660 24.710 1.00 89.00 467 LYS A N 1
ATOM 3551 C CA . LYS A 1 467 ? -38.129 -11.197 23.880 1.00 89.00 467 LYS A CA 1
ATOM 3552 C C . LYS A 1 467 ? -37.787 -9.768 24.248 1.00 89.00 467 LYS A C 1
ATOM 3554 O O . LYS A 1 467 ? -38.668 -8.917 24.356 1.00 89.00 467 LYS A O 1
ATOM 3559 N N . VAL A 1 468 ? -36.501 -9.519 24.425 1.00 90.50 468 VAL A N 1
ATOM 3560 C CA . VAL A 1 468 ? -35.945 -8.202 24.697 1.00 90.50 468 VAL A CA 1
ATOM 3561 C C . VAL A 1 468 ? -35.207 -7.742 23.455 1.00 90.50 468 VAL A C 1
ATOM 3563 O O . VAL A 1 468 ? -34.360 -8.459 22.931 1.00 90.50 468 VAL A O 1
ATOM 3566 N N . ASP A 1 469 ? -35.530 -6.537 23.004 1.00 93.88 469 ASP A N 1
ATOM 3567 C CA . ASP A 1 469 ? -34.868 -5.883 21.886 1.00 93.88 469 ASP A CA 1
ATOM 3568 C C . ASP A 1 469 ? -34.710 -4.398 22.208 1.00 93.88 469 ASP A C 1
ATOM 3570 O O . ASP A 1 469 ? -35.675 -3.629 22.232 1.00 93.88 469 ASP A O 1
ATOM 3574 N N . ILE A 1 470 ? -33.495 -4.025 22.597 1.00 94.75 470 ILE A N 1
ATOM 3575 C CA . ILE A 1 470 ? -33.202 -2.725 23.201 1.00 94.75 470 ILE A CA 1
ATOM 3576 C C . ILE A 1 470 ? -31.871 -2.176 22.703 1.00 94.75 470 ILE A C 1
ATOM 3578 O O . ILE A 1 470 ? -30.950 -2.913 22.349 1.00 94.75 470 ILE A O 1
ATOM 3582 N N . ILE A 1 471 ? -31.751 -0.855 22.730 1.00 96.19 471 ILE A N 1
ATOM 3583 C CA . IL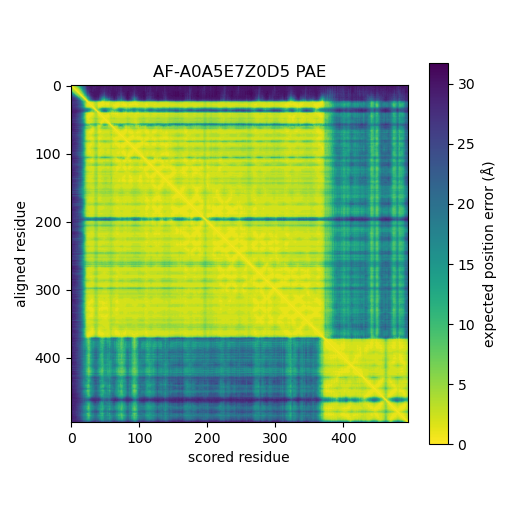E A 1 471 ? -30.487 -0.152 22.520 1.00 96.19 471 ILE A CA 1
ATOM 3584 C C . ILE A 1 471 ? -29.865 0.110 23.887 1.00 96.19 471 ILE A C 1
ATOM 3586 O O . ILE A 1 471 ? -30.546 0.549 24.816 1.00 96.19 471 ILE A O 1
ATOM 3590 N N . ILE A 1 472 ? -28.566 -0.151 23.998 1.00 97.94 472 ILE A N 1
ATOM 3591 C CA . ILE A 1 472 ? -27.786 0.038 25.215 1.00 97.94 472 ILE A CA 1
ATOM 3592 C C . ILE A 1 472 ? -26.728 1.117 24.992 1.00 97.94 472 ILE A C 1
ATOM 3594 O O . ILE A 1 472 ? -26.036 1.130 23.971 1.00 97.94 472 ILE A O 1
ATOM 3598 N N . LEU A 1 473 ? -26.580 1.987 25.989 1.00 97.81 473 LEU A N 1
ATOM 3599 C CA . LEU A 1 473 ? -25.420 2.844 26.203 1.00 97.81 473 LEU A CA 1
ATOM 3600 C C . LEU A 1 473 ? -24.776 2.440 27.531 1.00 97.81 473 LEU A C 1
ATOM 3602 O O . LEU A 1 473 ? -25.462 2.383 28.548 1.00 97.81 473 LEU A O 1
ATOM 3606 N N . MET A 1 474 ? -23.473 2.185 27.535 1.00 98.50 474 MET A N 1
ATOM 3607 C CA . MET A 1 474 ? -22.700 1.921 28.747 1.00 98.50 474 MET A CA 1
ATOM 3608 C C . MET A 1 474 ? -21.553 2.917 28.844 1.00 98.50 474 MET A C 1
ATOM 3610 O O . MET A 1 474 ? -20.943 3.272 27.833 1.00 98.50 474 MET A O 1
ATOM 3614 N N . VAL A 1 475 ? -21.238 3.320 30.066 1.00 98.38 475 VAL A N 1
ATOM 3615 C CA . VAL A 1 475 ? -20.011 4.032 30.405 1.00 98.38 475 VAL A CA 1
ATOM 3616 C C . VAL A 1 475 ? -19.192 3.107 31.287 1.00 98.38 475 VAL A C 1
ATOM 3618 O O . VAL A 1 475 ? -19.673 2.643 32.318 1.00 98.38 475 VAL A O 1
ATOM 3621 N N . TRP A 1 476 ? -17.965 2.833 30.871 1.00 98.44 476 TRP A N 1
ATOM 3622 C CA . TRP A 1 476 ? -16.972 2.110 31.652 1.00 98.44 476 TRP A CA 1
ATOM 3623 C C . TRP A 1 476 ? -15.900 3.093 32.110 1.00 98.44 476 TRP A C 1
ATOM 3625 O O . TRP A 1 476 ? -15.588 4.037 31.387 1.00 98.44 476 TRP A O 1
ATOM 3635 N N . ARG A 1 477 ? -15.336 2.882 33.293 1.00 97.69 477 ARG A N 1
ATOM 3636 C CA . ARG A 1 477 ? -14.237 3.664 33.854 1.00 97.69 477 ARG A CA 1
ATOM 3637 C C . ARG A 1 477 ? -13.109 2.733 34.279 1.00 97.69 477 ARG A C 1
ATOM 3639 O O . ARG A 1 477 ? -13.360 1.625 34.752 1.00 97.69 477 ARG A O 1
ATOM 3646 N N . LYS A 1 478 ? -11.870 3.177 34.102 1.00 92.75 478 LYS A N 1
ATOM 3647 C CA . LYS A 1 478 ? -10.686 2.462 34.561 1.00 92.75 478 LYS A CA 1
ATOM 3648 C C . LYS A 1 478 ? -10.464 2.736 36.050 1.00 92.75 478 LYS A C 1
ATOM 3650 O O . LYS A 1 478 ? -10.254 3.873 36.456 1.00 92.75 478 LYS A O 1
ATOM 3655 N N . GLU A 1 479 ? -10.502 1.688 36.864 1.00 92.69 479 GLU A N 1
ATOM 3656 C CA . GLU A 1 479 ? -10.313 1.721 38.317 1.00 92.69 479 GLU A CA 1
ATOM 3657 C C . GLU A 1 479 ? -9.277 0.672 38.716 1.00 92.69 479 GLU A C 1
ATOM 3659 O O . GLU A 1 479 ? -9.444 -0.513 38.426 1.00 92.69 479 GLU A O 1
ATOM 3664 N N . GLY A 1 480 ? -8.179 1.084 39.357 1.00 86.19 480 GLY A N 1
ATOM 3665 C CA . GLY A 1 480 ? -7.113 0.148 39.744 1.00 86.19 480 GLY A CA 1
ATOM 3666 C C . GLY A 1 480 ? -6.521 -0.633 38.560 1.00 86.19 480 GLY A C 1
ATOM 3667 O O . GLY A 1 480 ? -6.078 -1.765 38.726 1.00 86.19 480 GLY A O 1
ATOM 3668 N N . GLY A 1 481 ? -6.562 -0.057 37.352 1.00 82.62 481 GLY A N 1
ATOM 3669 C CA . GLY A 1 481 ? -6.111 -0.699 36.114 1.00 82.62 481 GLY A CA 1
ATOM 3670 C C . GLY A 1 481 ? -7.136 -1.621 35.440 1.00 82.62 481 GLY A C 1
ATOM 3671 O O . GLY A 1 481 ? -6.853 -2.115 34.351 1.00 82.62 481 GLY A O 1
ATOM 3672 N N . GLN A 1 482 ? -8.320 -1.821 36.025 1.00 91.31 482 GLN A N 1
ATOM 3673 C CA . GLN A 1 482 ? -9.397 -2.641 35.461 1.00 91.31 482 GLN A CA 1
ATOM 3674 C C . GLN A 1 482 ? -10.549 -1.775 34.949 1.00 91.31 482 GLN A C 1
ATOM 3676 O O . GLN A 1 482 ? -10.901 -0.772 35.562 1.00 91.31 482 GLN A O 1
ATOM 3681 N N . TRP A 1 483 ? -11.164 -2.171 33.835 1.00 97.38 483 TRP A N 1
ATOM 3682 C CA . TRP A 1 483 ? -12.367 -1.514 33.328 1.00 97.38 483 TRP A CA 1
ATOM 3683 C C . TRP A 1 483 ? -13.598 -2.007 34.079 1.00 97.38 483 TRP A C 1
ATOM 3685 O O . TRP A 1 483 ? -13.915 -3.195 34.035 1.00 97.38 483 TRP A O 1
ATOM 3695 N N . LYS A 1 484 ? -14.313 -1.082 34.718 1.00 98.38 484 LYS A N 1
ATOM 3696 C CA . LYS A 1 484 ? -15.574 -1.354 35.406 1.00 98.38 484 LYS A CA 1
ATOM 3697 C C . LYS A 1 484 ? -16.698 -0.494 34.857 1.00 98.38 484 LYS A C 1
ATOM 3699 O O . LYS A 1 484 ? -16.491 0.652 34.470 1.00 98.38 484 LYS A O 1
ATOM 3704 N N . MET A 1 485 ? -17.898 -1.047 34.807 1.00 98.62 485 MET A N 1
ATOM 3705 C CA . MET A 1 485 ? -19.105 -0.355 34.390 1.00 98.62 485 MET A CA 1
ATOM 3706 C C . MET A 1 485 ? -19.459 0.698 35.439 1.00 98.62 485 MET A C 1
ATOM 3708 O O . MET A 1 485 ? -19.685 0.365 36.599 1.00 98.62 485 MET A O 1
ATOM 3712 N N . LEU A 1 486 ? -19.492 1.956 35.014 1.00 98.44 486 LEU A N 1
ATOM 3713 C CA . LEU A 1 486 ? -19.901 3.106 35.818 1.00 98.44 486 LEU A CA 1
ATOM 3714 C C . LEU A 1 486 ? -21.378 3.435 35.597 1.00 98.44 486 LEU A C 1
ATOM 3716 O O . LEU A 1 486 ? -22.076 3.831 36.519 1.00 98.44 486 LEU A O 1
ATOM 3720 N N . ALA A 1 487 ? -21.867 3.282 34.366 1.00 98.25 487 ALA A N 1
ATOM 3721 C CA . ALA A 1 487 ? -23.267 3.535 34.061 1.00 98.25 487 ALA A CA 1
ATOM 3722 C C . ALA A 1 487 ? -23.767 2.647 32.926 1.00 98.25 487 ALA A C 1
ATOM 3724 O O . ALA A 1 487 ? -23.019 2.304 32.004 1.00 98.25 487 ALA A O 1
ATOM 3725 N N . ARG A 1 488 ? -25.062 2.340 32.949 1.00 98.00 488 ARG A N 1
ATOM 3726 C CA . ARG A 1 488 ? -25.771 1.720 31.829 1.00 98.00 488 ARG A CA 1
ATOM 3727 C C . ARG A 1 488 ? -27.152 2.335 31.679 1.00 98.00 488 ARG A C 1
ATOM 3729 O O . ARG A 1 488 ? -27.907 2.372 32.638 1.00 98.00 488 ARG A O 1
ATOM 3736 N N . GLN A 1 489 ? -27.516 2.690 30.452 1.00 97.81 489 GLN A N 1
ATOM 3737 C CA . GLN A 1 489 ? -28.879 3.040 30.068 1.00 97.81 489 GLN A CA 1
ATOM 3738 C C . GLN A 1 489 ? -29.380 2.081 28.992 1.00 97.81 489 GLN A C 1
ATOM 3740 O O . GLN A 1 489 ? -28.717 1.869 27.974 1.00 97.81 489 GLN A O 1
ATOM 3745 N N . ALA A 1 490 ? -30.582 1.549 29.195 1.00 96.00 490 ALA A N 1
ATOM 3746 C CA . ALA A 1 490 ? -31.324 0.809 28.185 1.00 96.00 490 ALA A CA 1
ATOM 3747 C C . ALA A 1 490 ? -32.508 1.630 27.657 1.00 96.00 490 ALA A C 1
ATOM 3749 O O . ALA A 1 490 ? -33.180 2.322 28.420 1.00 96.00 490 ALA A O 1
ATOM 3750 N N . ALA A 1 491 ? -32.798 1.518 26.363 1.00 94.94 491 ALA A N 1
ATOM 3751 C CA . ALA A 1 491 ? -33.972 2.115 25.735 1.00 94.94 491 ALA A CA 1
ATOM 3752 C C . ALA A 1 491 ? -34.643 1.110 24.793 1.00 94.94 491 ALA A C 1
ATOM 3754 O O . ALA A 1 491 ? -33.961 0.350 24.103 1.00 94.94 491 ALA A O 1
ATOM 3755 N N . LYS A 1 492 ? -35.979 1.107 24.759 1.00 91.31 492 LYS A N 1
ATOM 3756 C CA . LYS A 1 492 ? -36.732 0.339 23.760 1.00 91.31 492 LYS A CA 1
ATOM 3757 C C . LYS A 1 492 ? -36.502 0.936 22.373 1.00 91.31 492 LYS A C 1
ATOM 3759 O O . LYS A 1 492 ? -36.355 2.150 22.242 1.00 91.31 492 LYS A O 1
ATOM 3764 N N . ILE A 1 493 ? -36.473 0.084 21.356 1.00 84.75 493 ILE A N 1
ATOM 3765 C CA . ILE A 1 493 ? -36.498 0.544 19.968 1.00 84.75 493 ILE A CA 1
ATOM 3766 C C . ILE A 1 493 ? -37.915 1.079 19.695 1.00 84.75 493 ILE A C 1
ATOM 3768 O O . ILE A 1 493 ? -38.869 0.386 20.050 1.00 84.75 493 ILE A O 1
ATOM 3772 N N . PRO A 1 494 ? -38.071 2.300 19.151 1.00 74.00 494 PRO A N 1
ATOM 3773 C CA . PRO A 1 494 ? -39.377 2.797 18.726 1.00 74.00 494 PRO A CA 1
ATOM 3774 C C . PRO A 1 494 ? -39.995 1.838 17.703 1.00 74.00 494 PRO A C 1
ATOM 3776 O O . PRO A 1 494 ? -39.280 1.383 16.808 1.00 74.00 494 PRO A O 1
ATOM 3779 N N . GLU A 1 495 ? -41.281 1.523 17.872 1.00 61.06 495 GLU A N 1
ATOM 3780 C CA . GLU A 1 495 ? -42.059 0.739 16.898 1.00 61.06 495 GLU A CA 1
ATOM 3781 C C . GLU A 1 495 ? -42.184 1.445 15.544 1.00 61.06 495 GLU A C 1
ATOM 3783 O O . GLU A 1 495 ? -42.288 2.698 15.531 1.00 61.06 495 GLU A O 1
#

Mean predicted aligned error: 9.94 Å

Solvent-accessible surface area (backbone atoms only — not comparable to full-atom values): 25543 Å² total; per-residue (Å²): 141,86,86,81,82,82,81,83,79,82,79,78,78,75,82,76,82,70,78,75,70,78,74,41,39,25,32,36,39,34,14,8,45,60,58,97,86,58,94,31,10,38,39,36,26,39,34,33,58,83,78,73,48,76,42,82,69,56,78,62,50,76,35,63,29,16,41,17,61,28,64,32,74,86,40,48,27,36,38,35,19,37,26,56,28,38,35,23,24,34,30,40,36,64,74,62,44,74,44,84,65,43,68,45,82,42,51,32,27,52,22,44,32,60,39,77,85,46,53,34,36,33,34,5,12,33,71,59,8,24,37,36,39,28,36,34,44,98,79,50,29,69,38,75,90,52,60,43,78,49,80,58,81,57,44,48,74,40,74,89,72,7,67,40,31,21,18,42,22,46,38,71,39,85,84,68,49,27,39,40,30,20,17,26,3,45,18,27,33,36,26,26,28,58,46,93,52,91,96,48,63,68,41,76,29,100,61,47,56,44,76,55,61,85,53,24,20,30,30,31,67,42,69,41,85,85,54,46,31,34,39,32,27,17,19,60,58,21,26,40,35,30,27,43,37,55,94,78,41,73,41,88,72,47,76,44,68,62,65,65,91,85,69,84,63,53,58,30,30,36,30,60,52,61,45,88,85,55,48,28,40,39,36,23,25,16,63,69,66,18,24,35,28,27,25,40,48,45,82,98,60,41,77,42,81,77,50,72,41,74,50,86,49,31,36,32,50,19,54,38,67,46,95,73,46,44,36,38,38,35,19,10,34,71,61,26,26,37,37,40,24,39,39,39,83,88,78,60,48,73,42,77,68,86,47,69,47,84,38,68,31,22,35,23,57,45,78,39,68,52,40,70,46,71,66,54,47,52,46,51,51,47,53,50,54,48,55,48,32,56,56,60,60,46,70,68,61,49,54,65,40,40,27,90,76,18,44,42,32,40,64,86,68,51,74,24,46,46,66,50,50,47,44,37,44,73,70,44,76,58,32,32,79,43,76,46,82,41,83,72,46,75,45,81,55,86,61,32,32,44,37,37,31,38,42,41,30,39,27,64,39,93,96,54,74,44,81,45,62,30,39,38,44,34,34,30,34,59,53,98,89,40,64,16,36,37,33,34,44,39,36,67,65,84,131

pLDDT: mean 91.28, std 14.66, range [27.34, 98.94]

Sequence (495 aa):
MKKIAFVFLCCLMGATSGKAQNTNQSFLFIGTYATEAGPNGIHTYQFDGGTGALRKVQPVAELDNASFLAVSDDQTNLYAVSGSKVNAYTLNPGTGQLSFLNSVPSAGSCYVSAAPDGSTVFVGNYGGGNTEAVRTNADGSFDQASVQLLQHQGSSVNKERQEAPHVHATVLSPDGRYLMVPDLGTDRVYQYELSTTSGEILKPASKPWFSVPKGAGPRHLVFHPNGRYAYLVLELQGAVMALDYQEGRLKEKQIISMVDKGFNGRLSGADIHMSPDGKFLYASNRGDANEIAIYSIGQKGKLTRIGRQPAMGKTPRNFAIDPTGRFLLVANQGTNEVIVFRRDETTGLLTSTGQSIAVDKPVCLKFAPVQQGLEEKLVAEAVERFRQAMTEPDSDVLASLASDDLEYVHSSGTVRDKQGFIDEFMKRWTNFSKVDILNQTIKISGDNAIVRHRLVADANNPGYPSKVDIIILMVWRKEGGQWKMLARQAAKIPE

Foldseek 3Di:
DDDDDDDDDDDPPDDDPDDDDPQQKWKKWFAFADDPPDQHGIWIWIAGNVQRDTHGQDDHPHAHRQQEKEAALVRQKIWTDRQQKIWIWGADLQRRDTDTDGIETDHGWREKYAQNVLQKIKTFHFRQLWIWIFGADPSSHTPRVLIDIGHDFDFFDPCVRQVTWGWAYWDAQLVRFKTWTFTQNHQWTFIWGQDPDPRDGTDQDPPGIDGDPTQQRWHDKDAQNVRQKMWTHRFRQQWIWIWGDDDRDTDTDDIGHLDDDPDPWGWGKADKDAQPVRQKIWTATATPQQKIFIWGQDPPRDTDGQDIGRQVAHDQRDKDQEPVRQWIWTQHQHGQKIFIWGADPVRRDTDGPVDMDGHHRGNYIDIRRRDDDPVSVLVVVLVVLVQVCQAVNDLVSLLLQADQLEWEADQVRDTDGSVRSSCCSVVPVWHWNDKDWAPWDWDDDPQKIKIKTWIWTWTDDVPDIDIDTWIKIWMWGQDPNHTHTNYMDIHHDDD